Protein AF-A0A9D1JMX4-F1 (afdb_monomer_lite)

pLDDT: mean 70.4, std 18.77, range [26.69, 97.0]

Secondary structure (DSSP, 8-state):
--HHHHHHHHHHHHHHTT--HHHHHHHHHHHTT--TTTSPPHHHHHHHHTTSSPPPHHHHHHHHHHHT--HHHHHHTS------HHHHHHHHHHHHHHHT-SS--HHHHHHHHHHHHHHHHHHHHHHHHHHHHHHHTT---HHHHHHHHHHHHHHEEEEPP-BTTB--EEEPPHHHHHHHHHHHHHHHHHSTT--HHHHHHHHHHHH--EEB---TT---B--TTSSS--HHHHHHH-S-HHHHHHHHHHS-HHHHHHHHHHHHHHTTHHHHHHHHT-S----HHHHHHHHHHHHHTT--EETTS-EEEEEEEEEHHHHHHHHHHHHHSPEEEEETTTTEEEEE-PPP-TT-TTS-HHHHHHHHHHHHHHHTT--EEEEEEEES-SS-GGG--HHHHHHHEEHHHHHHHHHHTTTS-HHHHHHHH--EEEEE-

InterPro domains:
  IPR001387 Cro/C1-type, helix-turn-helix domain [PF12844] (7-76)
  IPR001387 Cro/C1-type, helix-turn-helix domain [PS50943] (10-74)
  IPR001387 Cro/C1-type, helix-turn-helix domain [SM00530] (9-74)
  IPR001387 Cro/C1-type, helix-turn-helix domain [cd00093] (7-74)
  IPR010982 Lambda repressor-like, DNA-binding domain superfamily [G3DSA:1.10.260.40] (1-76)
  IPR010982 Lambda repressor-like, DNA-binding domain superfamily [SSF47413] (2-79)

Foldseek 3Di:
DQLQLLLQLLVVLCVVVVHQLARCQVVLCVLVVHDPVGTGHSVNNNCSNRSVDHDDPVSLCSSCVVSVHDSLCSVNNHGDDPDPVCCVLCVVLVVVLVVLPDDDPPQVNVLVSVLSLLVSLLVLVVLLLVLLLCLQVVNDRPNSLVSNVVSLQQFWWFFDDQDPNATDIDGQDPVNSVVLSVVSNVVSVVPVDDDSLLSVLLSCLPGVTWTFRRDDPDTDTPQPQHDPDQPLVVLQSNPDVPSVLVSLLSDRLVSLQSNLLSLLVCLPVVVVCQVPPDPDRDDLVSSLVSNLSSVVSPHFHFLLQEKEKEWDKDFLVVVLVVLVCQVQPFDFDQPPVVRDTDTDHDDDDPDDPPDDPVSVVVSVVSVVCVVVPDGIDGDIDIDCPPCRSSRQRPVSRVVRGDPPLSVVLNVCSVPDGSVVSSVSRHDHDDHDD

Structure (mmCIF, N/CA/C/O backbone):
data_AF-A0A9D1JMX4-F1
#
_entry.id   AF-A0A9D1JMX4-F1
#
loop_
_atom_site.group_PDB
_atom_site.id
_atom_site.type_symbol
_atom_site.label_atom_id
_atom_site.label_alt_id
_atom_site.label_comp_id
_atom_site.label_asym_id
_atom_site.label_entity_id
_atom_site.label_seq_id
_atom_site.pdbx_PDB_ins_code
_atom_site.Cartn_x
_atom_site.Cartn_y
_atom_site.Cartn_z
_atom_site.occupancy
_atom_site.B_iso_or_equiv
_atom_site.auth_seq_id
_atom_site.auth_comp_id
_atom_site.auth_asym_id
_atom_site.auth_atom_id
_atom_site.pdbx_PDB_model_num
ATOM 1 N N . MET A 1 1 ? 15.809 9.931 -20.013 1.00 61.03 1 MET A N 1
ATOM 2 C CA . MET A 1 1 ? 16.582 9.270 -21.090 1.00 61.03 1 MET A CA 1
ATOM 3 C C . MET A 1 1 ? 18.038 9.721 -21.041 1.00 61.03 1 MET A C 1
ATOM 5 O O . MET A 1 1 ? 18.328 10.867 -21.380 1.00 61.03 1 MET A O 1
ATOM 9 N N . ASP A 1 2 ? 18.945 8.844 -20.610 1.00 83.06 2 ASP A N 1
ATOM 10 C CA . ASP A 1 2 ? 20.389 9.114 -20.624 1.00 83.06 2 ASP A CA 1
ATOM 11 C C . ASP A 1 2 ? 21.018 8.626 -21.941 1.00 83.06 2 ASP A C 1
ATOM 13 O O . ASP A 1 2 ? 21.067 7.432 -22.232 1.00 83.06 2 ASP A O 1
ATOM 17 N N . LYS A 1 3 ? 21.540 9.566 -22.739 1.00 89.56 3 LYS A N 1
ATOM 18 C CA . LYS A 1 3 ? 22.187 9.281 -24.032 1.00 89.56 3 LYS A CA 1
ATOM 19 C C . LYS A 1 3 ? 23.411 8.378 -23.890 1.00 89.56 3 LYS A C 1
ATOM 21 O O . LYS A 1 3 ? 23.736 7.653 -24.829 1.00 89.56 3 LYS A O 1
ATOM 26 N N . LYS A 1 4 ? 24.107 8.427 -22.748 1.00 90.81 4 LYS A N 1
ATOM 27 C CA . LYS A 1 4 ? 25.275 7.575 -22.496 1.00 90.81 4 LYS A CA 1
ATOM 28 C C . LYS A 1 4 ? 24.866 6.124 -22.274 1.00 90.81 4 LYS A C 1
ATOM 30 O O . LYS A 1 4 ? 25.529 5.241 -22.814 1.00 90.81 4 LYS A O 1
ATOM 35 N N . THR A 1 5 ? 23.776 5.889 -21.546 1.00 89.75 5 THR A N 1
ATOM 36 C CA . THR A 1 5 ? 23.211 4.550 -21.321 1.00 89.75 5 THR A CA 1
ATOM 37 C C . THR A 1 5 ? 22.775 3.915 -22.638 1.00 89.75 5 THR A C 1
ATOM 39 O O . THR A 1 5 ? 23.264 2.841 -22.981 1.00 89.75 5 THR A O 1
ATOM 42 N N . VAL A 1 6 ? 21.995 4.642 -23.449 1.00 93.38 6 VAL A N 1
ATOM 43 C CA . VAL A 1 6 ? 21.588 4.195 -24.796 1.00 93.38 6 VAL A CA 1
ATOM 44 C C . VAL A 1 6 ? 22.807 3.885 -25.672 1.00 93.38 6 VAL A C 1
ATOM 46 O O . VAL A 1 6 ? 22.893 2.824 -26.285 1.00 93.38 6 VAL A O 1
ATOM 49 N N . GLY A 1 7 ? 23.795 4.786 -25.711 1.00 95.31 7 GLY A N 1
ATOM 50 C CA . GLY A 1 7 ? 25.010 4.586 -26.505 1.00 95.31 7 GLY A CA 1
ATOM 51 C C . GLY A 1 7 ? 25.816 3.354 -26.083 1.00 95.31 7 GLY A C 1
ATOM 52 O O . GLY A 1 7 ? 26.291 2.593 -26.932 1.00 95.31 7 GLY A O 1
ATOM 53 N N . LYS A 1 8 ? 25.935 3.112 -24.774 1.00 95.50 8 LYS A N 1
ATOM 54 C CA . LYS A 1 8 ? 26.606 1.923 -24.241 1.00 95.50 8 LYS A CA 1
ATOM 55 C C . LYS A 1 8 ? 25.888 0.641 -24.672 1.00 95.50 8 LYS A C 1
ATOM 57 O O . LYS A 1 8 ? 26.562 -0.272 -25.145 1.00 95.50 8 LYS A O 1
ATOM 62 N N . PHE A 1 9 ? 24.562 0.608 -24.593 1.00 95.94 9 PHE A N 1
ATOM 63 C CA . PHE A 1 9 ? 23.769 -0.551 -24.996 1.00 95.94 9 PHE A CA 1
ATOM 64 C C . PHE A 1 9 ? 23.861 -0.835 -26.502 1.00 95.94 9 PHE A C 1
ATOM 66 O O . PHE A 1 9 ? 24.147 -1.958 -26.907 1.00 95.94 9 PHE A O 1
ATOM 73 N N . LEU A 1 10 ? 23.779 0.198 -27.353 1.00 96.50 10 LEU A N 1
ATOM 74 C CA . LEU A 1 10 ? 24.005 0.053 -28.802 1.00 96.50 10 LEU A CA 1
ATOM 75 C C . LEU A 1 10 ? 25.381 -0.561 -29.119 1.00 96.50 10 LEU A C 1
ATOM 77 O O . LEU A 1 10 ? 25.527 -1.356 -30.051 1.00 96.50 10 LEU A O 1
ATOM 81 N N . ARG A 1 11 ? 26.404 -0.211 -28.330 1.00 96.88 11 ARG A N 1
ATOM 82 C CA . ARG A 1 11 ? 27.749 -0.783 -28.456 1.00 96.88 11 ARG A CA 1
ATOM 83 C C . ARG A 1 11 ? 27.796 -2.252 -28.033 1.00 96.88 11 ARG A C 1
ATOM 85 O O . ARG A 1 11 ? 28.577 -3.004 -28.619 1.00 96.88 11 ARG A O 1
ATOM 92 N N . GLU A 1 12 ? 27.041 -2.637 -27.012 1.00 96.00 12 GLU A N 1
ATOM 93 C CA . GLU A 1 12 ? 26.923 -4.020 -26.534 1.00 96.00 12 GLU A CA 1
ATOM 94 C C . GLU A 1 12 ? 26.239 -4.895 -27.591 1.00 96.00 12 GLU A C 1
ATOM 96 O O . GLU A 1 12 ? 26.886 -5.818 -28.087 1.00 96.00 12 GLU A O 1
ATOM 101 N N . LEU A 1 13 ? 25.060 -4.497 -28.082 1.00 95.44 13 LEU A N 1
ATOM 102 C CA . LEU A 1 13 ? 24.333 -5.179 -29.167 1.00 95.44 13 LEU A CA 1
ATOM 103 C C . LEU A 1 13 ? 25.216 -5.422 -30.403 1.00 95.44 13 LEU A C 1
ATOM 105 O O . LEU A 1 13 ? 25.280 -6.521 -30.965 1.00 95.44 13 LEU A O 1
ATOM 109 N N . ARG A 1 14 ? 25.982 -4.402 -30.818 1.00 97.00 14 ARG A N 1
ATOM 110 C CA . ARG A 1 14 ? 26.919 -4.542 -31.942 1.00 97.00 14 ARG A CA 1
ATOM 111 C C . ARG A 1 14 ? 28.006 -5.582 -31.663 1.00 97.00 14 ARG A C 1
ATOM 113 O O . ARG A 1 14 ? 28.392 -6.337 -32.563 1.00 97.00 14 ARG A O 1
ATOM 120 N N . LYS A 1 15 ? 28.557 -5.577 -30.448 1.00 95.00 15 LYS A N 1
ATOM 121 C CA . LYS A 1 15 ? 29.613 -6.511 -30.041 1.00 95.00 15 LYS A CA 1
ATOM 122 C C . LYS A 1 15 ? 29.095 -7.942 -29.930 1.00 95.00 15 LYS A C 1
ATOM 124 O O . LYS A 1 15 ? 29.835 -8.841 -30.308 1.00 95.00 15 LYS A O 1
ATOM 129 N N . GLU A 1 16 ? 27.857 -8.155 -29.501 1.00 93.12 16 GLU A N 1
ATOM 130 C CA . GLU A 1 16 ? 27.224 -9.482 -29.443 1.00 93.12 16 GLU A CA 1
ATOM 131 C C . GLU A 1 16 ? 27.107 -10.127 -30.828 1.00 93.12 16 GLU A C 1
ATOM 133 O O . GLU A 1 16 ? 27.384 -11.313 -31.002 1.00 93.12 16 GLU A O 1
ATOM 138 N N . LYS A 1 17 ? 26.813 -9.326 -31.861 1.00 92.81 17 LYS A N 1
ATOM 139 C CA . LYS A 1 17 ? 26.865 -9.767 -33.267 1.00 92.81 17 LYS A CA 1
ATOM 140 C C . LYS A 1 17 ? 28.297 -9.852 -33.830 1.00 92.81 17 LYS A C 1
ATOM 142 O O . LYS A 1 17 ? 28.465 -10.133 -35.016 1.00 92.81 17 LYS A O 1
ATOM 147 N N . ASN A 1 18 ? 29.327 -9.609 -33.013 1.00 95.25 18 ASN A N 1
ATOM 148 C CA . ASN A 1 18 ? 30.749 -9.587 -33.382 1.00 95.25 18 ASN A CA 1
ATOM 149 C C . ASN A 1 18 ? 31.083 -8.632 -34.544 1.00 95.25 18 ASN A C 1
ATOM 151 O O . ASN A 1 18 ? 31.937 -8.920 -35.384 1.00 95.25 18 ASN A O 1
ATOM 155 N N . LEU A 1 19 ? 30.412 -7.478 -34.616 1.00 94.75 19 LEU A N 1
ATOM 156 C CA . LEU A 1 19 ? 30.610 -6.508 -35.696 1.00 94.75 19 LEU A CA 1
ATOM 157 C C . LEU A 1 19 ? 31.541 -5.375 -35.267 1.00 94.75 19 LEU A C 1
ATOM 159 O O . LEU A 1 19 ? 31.469 -4.886 -34.142 1.00 94.75 19 LEU A O 1
ATOM 163 N N . THR A 1 20 ? 32.377 -4.879 -36.180 1.00 96.50 20 THR A N 1
ATOM 164 C CA . THR A 1 20 ? 33.027 -3.565 -36.024 1.00 96.50 20 THR A CA 1
ATOM 165 C C . THR A 1 20 ? 32.017 -2.449 -36.308 1.00 96.50 20 THR A C 1
ATOM 167 O O . THR A 1 20 ? 30.978 -2.695 -36.916 1.00 96.50 20 THR A O 1
ATOM 170 N N . GLN A 1 21 ? 32.295 -1.206 -35.900 1.00 95.62 21 GLN A N 1
ATOM 171 C CA . GLN A 1 21 ? 31.409 -0.069 -36.216 1.00 95.62 21 GLN A CA 1
ATOM 172 C C . GLN A 1 21 ? 31.224 0.112 -37.731 1.00 95.62 21 GLN A C 1
ATOM 174 O O . GLN A 1 21 ? 30.122 0.411 -38.178 1.00 95.62 21 GLN A O 1
ATOM 179 N N . ALA A 1 22 ? 32.277 -0.126 -38.522 1.00 94.19 22 ALA A N 1
ATOM 180 C CA . ALA A 1 22 ? 32.209 -0.091 -39.981 1.00 94.19 22 ALA A CA 1
ATOM 181 C C . ALA A 1 22 ? 31.342 -1.229 -40.544 1.00 94.19 22 ALA A C 1
ATOM 183 O O . ALA A 1 22 ? 30.446 -0.970 -41.341 1.00 94.19 22 ALA A O 1
ATOM 184 N N . ALA A 1 23 ? 31.548 -2.464 -40.073 1.00 93.12 23 ALA A N 1
ATOM 185 C CA . ALA A 1 23 ? 30.763 -3.616 -40.518 1.00 93.12 23 ALA A CA 1
ATOM 186 C C . ALA A 1 23 ? 29.285 -3.504 -40.116 1.00 93.12 23 ALA A C 1
ATOM 188 O O . ALA A 1 23 ? 28.405 -3.922 -40.863 1.00 93.12 23 ALA A O 1
ATOM 189 N N . PHE A 1 24 ? 28.997 -2.932 -38.943 1.00 95.12 24 PHE A N 1
ATOM 190 C CA . PHE A 1 24 ? 27.628 -2.634 -38.541 1.00 95.12 24 PHE A CA 1
ATOM 191 C C . PHE A 1 24 ? 27.002 -1.572 -39.442 1.00 95.12 24 PHE A C 1
ATOM 193 O O . PHE A 1 24 ? 25.905 -1.791 -39.933 1.00 95.12 24 PHE A O 1
ATOM 200 N N . ALA A 1 25 ? 27.703 -0.469 -39.714 1.00 93.88 25 ALA A N 1
ATOM 201 C CA . ALA A 1 25 ? 27.197 0.592 -40.579 1.00 93.88 25 ALA A CA 1
ATOM 202 C C . ALA A 1 25 ? 26.839 0.075 -41.986 1.00 93.88 25 ALA A C 1
ATOM 204 O O . ALA A 1 25 ? 25.777 0.405 -42.511 1.00 93.88 25 ALA A O 1
ATOM 205 N N . GLU A 1 26 ? 27.677 -0.792 -42.557 1.00 92.94 26 GLU A N 1
ATOM 206 C CA . GLU A 1 26 ? 27.432 -1.444 -43.847 1.00 92.94 26 GLU A CA 1
ATOM 207 C C . GLU A 1 26 ? 26.204 -2.367 -43.801 1.00 92.94 26 GLU A C 1
ATOM 209 O O . GLU A 1 26 ? 25.261 -2.188 -44.574 1.00 92.94 26 GLU A O 1
ATOM 214 N N . LYS A 1 27 ? 26.168 -3.312 -42.850 1.00 93.50 27 LYS A N 1
ATOM 215 C CA . LYS A 1 27 ? 25.054 -4.266 -42.711 1.00 93.50 27 LYS A CA 1
ATOM 216 C C . LYS A 1 27 ? 23.728 -3.582 -42.391 1.00 93.50 27 LYS A C 1
ATOM 218 O O . LYS A 1 27 ? 22.693 -3.987 -42.912 1.00 93.50 27 LYS A O 1
ATOM 223 N N . PHE A 1 28 ? 23.758 -2.553 -41.551 1.00 94.19 28 PHE A N 1
ATOM 224 C CA . PHE A 1 28 ? 22.578 -1.794 -41.163 1.00 94.19 28 PHE A CA 1
ATOM 225 C C . PHE A 1 28 ? 22.044 -0.949 -42.328 1.00 94.19 28 PHE A C 1
ATOM 227 O O . PHE A 1 28 ? 20.843 -0.936 -42.569 1.00 94.19 28 PHE A O 1
ATOM 234 N N . SER A 1 29 ? 22.925 -0.330 -43.125 1.00 92.19 29 SER A N 1
ATOM 235 C CA . SER A 1 29 ? 22.515 0.390 -44.344 1.00 92.19 29 SER A CA 1
ATOM 236 C C . SER A 1 29 ? 21.834 -0.537 -45.350 1.00 92.19 29 SER A C 1
ATOM 238 O O . SER A 1 29 ? 20.785 -0.189 -45.889 1.00 92.19 29 SER A O 1
ATOM 240 N N . ALA A 1 30 ? 22.390 -1.738 -45.548 1.00 89.81 30 ALA A N 1
ATOM 241 C CA . ALA A 1 30 ? 21.795 -2.754 -46.410 1.00 89.81 30 ALA A CA 1
ATOM 242 C C . ALA A 1 30 ? 20.425 -3.226 -45.889 1.00 89.81 30 ALA A C 1
ATOM 244 O O . ALA A 1 30 ? 19.488 -3.355 -46.673 1.00 89.81 30 ALA A O 1
ATOM 245 N N . PHE A 1 31 ? 20.287 -3.429 -44.574 1.00 91.44 31 PHE A N 1
ATOM 246 C CA . PHE A 1 31 ? 19.015 -3.786 -43.938 1.00 91.44 31 PHE A CA 1
ATOM 247 C C . PHE A 1 31 ? 17.936 -2.712 -44.142 1.00 91.44 31 PHE A C 1
ATOM 249 O O . PHE A 1 31 ? 16.799 -3.036 -44.472 1.00 91.44 31 PHE A O 1
ATOM 256 N N . CYS A 1 32 ? 18.301 -1.434 -44.019 1.00 88.62 32 CYS A N 1
ATOM 257 C CA . CYS A 1 32 ? 17.410 -0.301 -44.271 1.00 88.62 32 CYS A CA 1
ATOM 258 C C . CYS A 1 32 ? 17.122 -0.052 -45.767 1.00 88.62 32 CYS A C 1
ATOM 260 O O . CYS A 1 32 ? 16.402 0.889 -46.093 1.00 88.62 32 CYS A O 1
ATOM 262 N N . GLY A 1 33 ? 17.690 -0.848 -46.683 1.00 87.19 33 GLY A N 1
ATOM 263 C CA . GLY A 1 33 ? 17.513 -0.678 -48.128 1.00 87.19 33 GLY A CA 1
ATOM 264 C C . GLY A 1 33 ? 18.186 0.576 -48.697 1.00 87.19 33 GLY A C 1
ATOM 265 O O . GLY A 1 33 ? 17.741 1.099 -49.716 1.00 87.19 33 GLY A O 1
ATOM 266 N N . ILE A 1 34 ? 19.234 1.082 -48.039 1.00 86.44 34 ILE A N 1
ATOM 267 C CA . ILE A 1 34 ? 19.939 2.306 -48.431 1.00 86.44 34 ILE A CA 1
ATOM 268 C C . ILE A 1 34 ? 21.150 1.948 -49.299 1.00 86.44 34 ILE A C 1
ATOM 270 O O . ILE A 1 34 ? 21.969 1.105 -48.931 1.00 86.44 34 ILE A O 1
ATOM 274 N N . GLU A 1 35 ? 21.295 2.617 -50.444 1.00 76.38 35 GLU A N 1
ATOM 275 C CA . GLU A 1 35 ? 22.453 2.453 -51.328 1.00 76.38 35 GLU A CA 1
ATOM 276 C C . GLU A 1 35 ? 23.766 2.893 -50.651 1.00 76.38 35 GLU A C 1
ATOM 278 O O . GLU A 1 35 ? 23.795 3.820 -49.839 1.00 76.38 35 GLU A O 1
ATOM 283 N N . ALA A 1 36 ? 24.885 2.260 -51.022 1.00 61.66 36 ALA A N 1
ATOM 284 C CA . ALA A 1 36 ? 26.179 2.414 -50.347 1.00 61.66 36 ALA A CA 1
ATOM 285 C C . ALA A 1 36 ? 26.684 3.870 -50.238 1.00 61.66 36 ALA A C 1
ATOM 287 O O . ALA A 1 36 ? 27.386 4.205 -49.286 1.00 61.66 36 ALA A O 1
ATOM 288 N N . SER A 1 37 ? 26.315 4.752 -51.173 1.00 61.94 37 SER A N 1
ATOM 289 C CA . SER A 1 37 ? 26.691 6.174 -51.162 1.00 61.94 37 SER A CA 1
ATOM 290 C C . SER A 1 37 ? 25.870 7.043 -50.200 1.00 61.94 37 SER A C 1
ATOM 292 O O . SER A 1 37 ? 26.290 8.158 -49.899 1.00 61.94 37 SER A O 1
ATOM 294 N N . GLY A 1 38 ? 24.717 6.558 -49.728 1.00 69.81 38 GLY A N 1
ATOM 295 C CA . GLY A 1 38 ? 23.829 7.248 -48.782 1.00 69.81 38 GLY A CA 1
ATOM 296 C C . GLY A 1 38 ? 23.722 6.571 -47.412 1.00 69.81 38 GLY A C 1
ATOM 297 O O . GLY A 1 38 ? 22.937 7.017 -46.577 1.00 69.81 38 GLY A O 1
ATOM 298 N N . GLY A 1 39 ? 24.476 5.491 -47.194 1.00 78.81 39 GLY A N 1
ATOM 299 C CA . GLY A 1 39 ? 24.413 4.671 -45.990 1.00 78.81 39 GLY A CA 1
ATOM 300 C C . GLY A 1 39 ? 24.962 5.341 -44.728 1.00 78.81 39 GLY A C 1
ATOM 301 O O . GLY A 1 39 ? 25.583 6.407 -44.738 1.00 78.81 39 GLY A O 1
ATOM 302 N N . PHE A 1 40 ? 24.754 4.674 -43.600 1.00 88.69 40 PHE A N 1
ATOM 303 C CA . PHE A 1 40 ? 25.305 5.070 -42.314 1.00 88.69 40 PHE A CA 1
ATOM 304 C C . PHE A 1 40 ? 26.836 4.973 -42.322 1.00 88.69 40 PHE A C 1
ATOM 306 O O . PHE A 1 40 ? 27.422 4.074 -42.920 1.00 88.69 40 PHE A O 1
ATOM 313 N N . SER A 1 41 ? 27.504 5.894 -41.622 1.00 89.88 41 SER A N 1
ATOM 314 C CA . SER A 1 41 ? 28.966 5.899 -41.503 1.00 89.88 41 SER A CA 1
ATOM 315 C C . SER A 1 41 ? 29.429 5.370 -40.148 1.00 89.88 41 SER A C 1
ATOM 317 O O . SER A 1 41 ? 28.764 5.563 -39.130 1.00 89.88 41 SER A O 1
ATOM 319 N N . CYS A 1 42 ? 30.635 4.798 -40.107 1.00 92.12 42 CYS A N 1
ATOM 320 C CA . CYS A 1 42 ? 31.313 4.423 -38.860 1.00 92.12 42 CYS A CA 1
ATOM 321 C C . CYS A 1 42 ? 31.362 5.593 -37.852 1.00 92.12 42 CYS A C 1
ATOM 323 O O . CYS A 1 42 ? 31.164 5.402 -36.654 1.00 92.12 42 CYS A O 1
ATOM 325 N N . ALA A 1 43 ? 31.546 6.827 -38.340 1.00 92.56 43 ALA A N 1
ATOM 326 C CA . ALA A 1 43 ? 31.540 8.026 -37.507 1.00 92.56 43 ALA A CA 1
ATOM 327 C C . ALA A 1 43 ? 30.166 8.299 -36.870 1.00 92.56 43 ALA A C 1
ATOM 329 O O . ALA A 1 43 ? 30.112 8.682 -35.702 1.00 92.56 43 ALA A O 1
ATOM 330 N N . ALA A 1 44 ? 29.068 8.085 -37.603 1.00 92.62 44 ALA A N 1
ATOM 331 C CA . ALA A 1 44 ? 27.715 8.209 -37.060 1.00 92.62 44 ALA A CA 1
ATOM 332 C C . ALA A 1 44 ? 27.461 7.161 -35.967 1.00 92.62 44 ALA A C 1
ATOM 334 O O . ALA A 1 44 ? 27.079 7.528 -34.857 1.00 92.62 44 ALA A O 1
ATOM 335 N N . ILE A 1 45 ? 27.794 5.893 -36.237 1.00 95.38 45 ILE A N 1
ATOM 336 C CA . ILE A 1 45 ? 27.692 4.807 -35.251 1.00 95.38 45 ILE A CA 1
ATOM 337 C C . ILE A 1 45 ? 28.515 5.133 -34.000 1.00 95.38 45 ILE A C 1
ATOM 339 O O . ILE A 1 45 ? 28.027 5.015 -32.880 1.00 95.38 45 ILE A O 1
ATOM 343 N N . SER A 1 46 ? 29.747 5.619 -34.167 1.00 96.12 46 SER A N 1
ATOM 344 C CA . SER A 1 46 ? 30.594 5.979 -33.031 1.00 96.12 46 SER A CA 1
ATOM 345 C C . SER A 1 46 ? 30.030 7.131 -32.201 1.00 96.12 46 SER A C 1
ATOM 347 O O . SER A 1 46 ? 30.241 7.139 -30.989 1.00 96.12 46 SER A O 1
ATOM 349 N N . LYS A 1 47 ? 29.357 8.111 -32.813 1.00 96.06 47 LYS A N 1
ATOM 350 C CA . LYS A 1 47 ? 28.704 9.198 -32.070 1.00 96.06 47 LYS A CA 1
ATOM 351 C C . LYS A 1 47 ? 27.510 8.687 -31.271 1.00 96.06 47 LYS A C 1
ATOM 353 O O . LYS A 1 47 ? 27.317 9.144 -30.145 1.00 96.06 47 LYS A O 1
ATOM 358 N N . TRP A 1 48 ? 26.742 7.750 -31.830 1.00 96.50 48 TRP A N 1
ATOM 359 C CA . TRP A 1 48 ? 25.651 7.085 -31.115 1.00 96.50 48 TRP A CA 1
ATOM 360 C C . TRP A 1 48 ? 26.181 6.301 -29.920 1.00 96.50 48 TRP A C 1
ATOM 362 O O . TRP A 1 48 ? 25.753 6.531 -28.796 1.00 96.50 48 TRP A O 1
ATOM 372 N N . GLU A 1 49 ? 27.202 5.471 -30.128 1.00 96.81 49 GLU A N 1
ATOM 373 C CA . GLU A 1 49 ? 27.766 4.621 -29.074 1.00 96.81 49 GLU A CA 1
ATOM 374 C C . GLU A 1 49 ? 28.445 5.389 -27.932 1.00 96.81 49 GLU A C 1
ATOM 376 O O . GLU A 1 49 ? 28.537 4.891 -26.812 1.00 96.81 49 GLU A O 1
ATOM 381 N N . ARG A 1 50 ? 28.947 6.601 -28.196 1.00 96.19 50 ARG A N 1
ATOM 382 C CA . ARG A 1 50 ? 29.525 7.479 -27.163 1.00 96.19 50 ARG A CA 1
ATOM 383 C C . ARG A 1 50 ? 28.487 8.373 -26.476 1.00 96.19 50 ARG A C 1
ATOM 385 O O . ARG A 1 50 ? 28.850 9.115 -25.566 1.00 96.19 50 ARG A O 1
ATOM 392 N N . GLY A 1 51 ? 27.226 8.334 -26.910 1.00 93.94 51 GLY A N 1
ATOM 393 C CA . GLY A 1 51 ? 26.165 9.207 -26.403 1.00 93.94 51 GLY A CA 1
ATOM 394 C C . GLY A 1 51 ? 26.314 10.679 -26.814 1.00 93.94 51 GLY A C 1
ATOM 395 O O . GLY A 1 51 ? 25.676 11.547 -26.220 1.00 93.94 51 GLY A O 1
ATOM 396 N N . GLU A 1 52 ? 27.141 10.986 -27.823 1.00 93.94 52 GLU A N 1
ATOM 397 C CA . GLU A 1 52 ? 27.309 12.347 -28.369 1.00 93.94 52 GLU A CA 1
ATOM 398 C C . GLU A 1 52 ? 26.084 12.784 -29.189 1.00 93.94 52 GLU A C 1
ATOM 400 O O . GLU A 1 52 ? 25.783 13.971 -29.301 1.00 93.94 52 GLU A O 1
ATOM 405 N N . SER A 1 53 ? 25.359 11.819 -29.759 1.00 93.38 53 SER A N 1
ATOM 406 C CA . SER A 1 53 ? 24.082 12.015 -30.454 1.00 93.38 53 SER A CA 1
ATOM 407 C C . SER A 1 53 ? 23.229 10.753 -30.330 1.00 93.38 53 SER A C 1
ATOM 409 O O . SER A 1 53 ? 23.768 9.693 -30.031 1.00 93.38 53 SER A O 1
ATOM 411 N N . LEU A 1 54 ? 21.923 10.849 -30.578 1.00 91.25 54 LEU A N 1
ATOM 412 C CA . LEU A 1 54 ? 21.037 9.685 -30.666 1.00 91.25 54 LEU A CA 1
ATOM 413 C C . LEU A 1 54 ? 20.700 9.379 -32.134 1.00 91.25 54 LEU A C 1
ATOM 415 O O . LEU A 1 54 ? 20.685 10.306 -32.954 1.00 91.25 54 LEU A O 1
ATOM 419 N N . PRO A 1 55 ? 20.405 8.114 -32.481 1.00 92.94 55 PRO A N 1
ATOM 420 C CA . PRO A 1 55 ? 19.727 7.804 -33.732 1.00 92.94 55 PRO A CA 1
ATOM 421 C C . PRO A 1 55 ? 18.369 8.526 -33.781 1.00 92.94 55 PRO A C 1
ATOM 423 O O . PRO A 1 55 ? 17.737 8.749 -32.748 1.00 92.94 55 PRO A O 1
ATOM 426 N N . ASN A 1 56 ? 17.919 8.926 -34.974 1.00 92.44 56 ASN A N 1
ATOM 427 C CA . ASN A 1 56 ? 16.576 9.495 -35.128 1.00 92.44 56 ASN A CA 1
ATOM 428 C C . ASN A 1 56 ? 15.496 8.408 -34.915 1.00 92.44 56 ASN A C 1
ATOM 430 O O . ASN A 1 56 ? 15.815 7.223 -34.860 1.00 92.44 56 ASN A O 1
ATOM 434 N N . ILE A 1 57 ? 14.222 8.804 -34.824 1.00 91.25 57 ILE A N 1
ATOM 435 C CA . ILE A 1 57 ? 13.106 7.881 -34.537 1.00 91.25 57 ILE A CA 1
ATOM 436 C C . ILE A 1 57 ? 13.050 6.715 -35.535 1.00 91.25 57 ILE A C 1
ATOM 438 O O . ILE A 1 57 ? 12.920 5.566 -35.123 1.00 91.25 57 ILE A O 1
ATOM 442 N N . GLN A 1 58 ? 13.201 6.988 -36.834 1.00 92.81 58 GLN A N 1
ATOM 443 C CA . GLN A 1 58 ? 13.181 5.942 -37.859 1.00 92.81 58 GLN A CA 1
ATOM 444 C C . GLN A 1 58 ? 14.348 4.959 -37.681 1.00 92.81 58 GLN A C 1
ATOM 446 O O . GLN A 1 58 ? 14.146 3.749 -37.686 1.00 92.81 58 GLN A O 1
ATOM 451 N N . ASN A 1 59 ? 15.551 5.471 -37.420 1.00 93.81 59 ASN A N 1
ATOM 452 C CA . ASN A 1 59 ? 16.729 4.649 -37.171 1.00 93.81 59 ASN A CA 1
ATOM 453 C C . ASN A 1 59 ? 16.575 3.821 -35.893 1.00 93.81 59 ASN A C 1
ATOM 455 O O . ASN A 1 59 ? 17.038 2.692 -35.868 1.00 93.81 59 ASN A O 1
ATOM 459 N N . LEU A 1 60 ? 15.944 4.346 -34.838 1.00 94.75 60 LEU A N 1
ATOM 460 C CA . LEU A 1 60 ? 15.664 3.573 -33.623 1.00 94.75 60 LEU A CA 1
ATOM 461 C C . LEU A 1 60 ? 14.739 2.388 -33.922 1.00 94.75 60 LEU A C 1
ATOM 463 O O . LEU A 1 60 ? 15.028 1.276 -33.491 1.00 94.75 60 LEU A O 1
ATOM 467 N N . ILE A 1 61 ? 13.681 2.605 -34.712 1.00 93.38 61 ILE A N 1
ATOM 468 C CA . ILE A 1 61 ? 12.773 1.539 -35.165 1.00 93.38 61 ILE A CA 1
ATOM 469 C C . ILE A 1 61 ? 13.532 0.491 -35.987 1.00 93.38 61 ILE A C 1
ATOM 471 O O . ILE A 1 61 ? 13.323 -0.709 -35.812 1.00 93.38 61 ILE A O 1
ATOM 475 N N . ASP A 1 62 ? 14.417 0.921 -36.881 1.00 95.06 62 ASP A N 1
ATOM 476 C CA . ASP A 1 62 ? 15.156 -0.002 -37.738 1.00 95.06 62 ASP A CA 1
ATOM 477 C C . ASP A 1 62 ? 16.259 -0.747 -36.974 1.00 95.06 62 ASP A C 1
ATOM 479 O O . ASP A 1 62 ? 16.462 -1.935 -37.217 1.00 95.06 62 ASP A O 1
ATOM 483 N N . ILE A 1 63 ? 16.927 -0.103 -36.009 1.00 95.31 63 ILE A N 1
ATOM 484 C CA . ILE A 1 63 ? 17.866 -0.761 -35.084 1.00 95.31 63 ILE A CA 1
ATOM 485 C C . ILE A 1 63 ? 17.119 -1.825 -34.275 1.00 95.31 63 ILE A C 1
ATOM 487 O O . ILE A 1 63 ? 17.606 -2.949 -34.177 1.00 95.31 63 ILE A O 1
ATOM 491 N N . ALA A 1 64 ? 15.933 -1.499 -33.755 1.00 94.31 64 ALA A N 1
ATOM 492 C CA . ALA A 1 64 ? 15.099 -2.433 -33.004 1.00 94.31 64 ALA A CA 1
ATOM 493 C C . ALA A 1 64 ? 14.790 -3.685 -33.837 1.00 94.31 64 ALA A C 1
ATOM 495 O O . ALA A 1 64 ? 15.075 -4.804 -33.417 1.00 94.31 64 ALA A O 1
ATOM 496 N N . LYS A 1 65 ? 14.344 -3.503 -35.086 1.00 92.88 65 LYS A N 1
ATOM 497 C CA . LYS A 1 65 ? 14.102 -4.621 -36.012 1.00 92.88 65 LYS A CA 1
ATOM 498 C C . LYS A 1 65 ? 15.372 -5.403 -36.360 1.00 92.88 65 LYS A C 1
ATOM 500 O O . LYS A 1 65 ? 15.317 -6.624 -36.424 1.00 92.88 65 LYS A O 1
ATOM 505 N N . PHE A 1 66 ? 16.499 -4.728 -36.595 1.00 94.44 66 PHE A N 1
ATOM 506 C CA . PHE A 1 66 ? 17.765 -5.376 -36.962 1.00 94.44 66 PHE A CA 1
ATOM 507 C C . PHE A 1 66 ? 18.288 -6.301 -35.855 1.00 94.44 66 PHE A C 1
ATOM 509 O O . PHE A 1 66 ? 18.861 -7.354 -36.141 1.00 94.44 66 PHE A O 1
ATOM 516 N N . TYR A 1 67 ? 18.114 -5.894 -34.597 1.00 92.94 67 TYR A N 1
ATOM 517 C CA . TYR A 1 67 ? 18.526 -6.672 -33.430 1.00 92.94 67 TYR A CA 1
ATOM 518 C C . TYR A 1 67 ? 17.417 -7.564 -32.861 1.00 92.94 67 TYR A C 1
ATOM 520 O O . TYR A 1 67 ? 17.699 -8.303 -31.926 1.00 92.94 67 TYR A O 1
ATOM 528 N N . GLU A 1 68 ? 16.213 -7.546 -33.446 1.00 90.56 68 GLU A N 1
ATOM 529 C CA . GLU A 1 68 ? 15.030 -8.283 -32.968 1.00 90.56 68 GLU A CA 1
ATOM 530 C C . GLU A 1 68 ? 14.648 -7.931 -31.516 1.00 90.56 68 GLU A C 1
ATOM 532 O O . GLU A 1 68 ? 14.233 -8.784 -30.737 1.00 90.56 68 GLU A O 1
ATOM 537 N N . ILE A 1 69 ? 14.777 -6.650 -31.169 1.00 90.94 69 ILE A N 1
ATOM 538 C CA . ILE A 1 69 ? 14.414 -6.063 -29.871 1.00 90.94 69 ILE A CA 1
ATOM 539 C C . ILE A 1 69 ? 13.347 -4.979 -30.061 1.00 90.94 69 ILE A C 1
ATOM 541 O O . ILE A 1 69 ? 12.982 -4.621 -31.184 1.00 90.94 69 ILE A O 1
ATOM 545 N N . THR A 1 70 ? 12.837 -4.428 -28.968 1.00 88.69 70 THR A N 1
ATOM 546 C CA . THR A 1 70 ? 11.902 -3.299 -28.981 1.00 88.69 70 THR A CA 1
ATOM 547 C C . THR A 1 70 ? 12.629 -1.952 -29.005 1.00 88.69 70 THR A C 1
ATOM 549 O O . THR A 1 70 ? 13.801 -1.836 -28.645 1.00 88.69 70 THR A O 1
ATOM 552 N N . VAL A 1 71 ? 11.934 -0.896 -29.442 1.00 90.94 71 VAL A N 1
ATOM 553 C CA . VAL A 1 71 ? 12.467 0.474 -29.334 1.00 90.94 71 VAL A CA 1
ATOM 554 C C . VAL A 1 71 ? 12.661 0.850 -27.864 1.00 90.94 71 VAL A C 1
ATOM 556 O O . VAL A 1 71 ? 13.654 1.494 -27.543 1.00 90.94 71 VAL A O 1
ATOM 559 N N . ASP A 1 72 ? 11.769 0.399 -26.981 1.00 86.81 72 ASP A N 1
ATOM 560 C CA . ASP A 1 72 ? 11.841 0.671 -25.545 1.00 86.81 72 ASP A CA 1
ATOM 561 C C . ASP A 1 72 ? 13.136 0.122 -24.929 1.00 86.81 72 ASP A C 1
ATOM 563 O O . ASP A 1 72 ? 13.846 0.879 -24.277 1.00 86.81 72 ASP A O 1
ATOM 567 N N . GLU A 1 73 ? 13.538 -1.115 -25.249 1.00 88.69 73 GLU A N 1
ATOM 568 C CA . GLU A 1 73 ? 14.827 -1.689 -24.811 1.00 88.69 73 GLU A CA 1
ATOM 569 C C . GLU A 1 73 ? 16.029 -0.826 -25.222 1.00 88.69 73 GLU A C 1
ATOM 571 O O . GLU A 1 73 ? 16.974 -0.630 -24.455 1.00 88.69 73 GLU A O 1
ATOM 576 N N . ILE A 1 74 ? 15.995 -0.242 -26.426 1.00 92.50 74 ILE A N 1
ATOM 577 C CA . ILE A 1 74 ? 17.052 0.675 -26.877 1.00 92.50 74 ILE A CA 1
ATOM 578 C C . ILE A 1 74 ? 17.049 1.958 -26.044 1.00 92.50 74 ILE A C 1
ATOM 580 O O . ILE A 1 74 ? 18.119 2.463 -25.700 1.00 92.50 74 ILE A O 1
ATOM 584 N N . LEU A 1 75 ? 15.867 2.507 -25.762 1.00 90.31 75 LEU A N 1
ATOM 585 C CA . LEU A 1 75 ? 15.706 3.764 -25.033 1.00 90.31 75 LEU A CA 1
ATOM 586 C C . LEU A 1 75 ? 16.030 3.630 -23.537 1.00 90.31 75 LEU A C 1
ATOM 588 O O . LEU A 1 75 ? 16.548 4.586 -22.951 1.00 90.31 75 LEU A O 1
ATOM 592 N N . GLU A 1 76 ? 15.758 2.466 -22.950 1.00 84.75 76 GLU A N 1
ATOM 593 C CA . GLU A 1 76 ? 16.122 2.090 -21.578 1.00 84.75 76 GLU A CA 1
ATOM 594 C C . GLU A 1 76 ? 17.600 1.683 -21.478 1.00 84.75 76 GLU A C 1
ATOM 596 O O . GLU A 1 76 ? 18.252 1.922 -20.460 1.00 84.75 76 GLU A O 1
ATOM 601 N N . GLY A 1 77 ? 18.173 1.177 -22.574 1.00 87.88 77 GLY A N 1
ATOM 602 C CA . GLY A 1 77 ? 19.578 0.798 -22.669 1.00 87.88 77 GLY A CA 1
ATOM 603 C C . GLY A 1 77 ? 19.896 -0.540 -22.000 1.00 87.88 77 GLY A C 1
ATOM 604 O O . GLY A 1 77 ? 21.000 -0.720 -21.482 1.00 87.88 77 GLY A O 1
ATOM 605 N N . CYS A 1 78 ? 18.941 -1.466 -22.003 1.00 84.50 78 CYS A N 1
ATOM 606 C CA . CYS A 1 78 ? 19.096 -2.833 -21.520 1.00 84.50 78 CYS A CA 1
ATOM 607 C C . CYS A 1 78 ? 18.136 -3.779 -22.260 1.00 84.50 78 CYS A C 1
ATOM 609 O O . CYS A 1 78 ? 17.140 -3.348 -22.837 1.00 84.50 78 CYS A O 1
ATOM 611 N N . HIS A 1 79 ? 18.445 -5.080 -22.249 1.00 83.38 79 HIS A N 1
ATOM 612 C CA . HIS A 1 79 ? 17.494 -6.096 -22.694 1.00 83.38 79 HIS A CA 1
ATOM 613 C C . HIS A 1 79 ? 16.330 -6.201 -21.718 1.00 83.38 79 HIS A C 1
ATOM 615 O O . HIS A 1 79 ? 16.533 -6.221 -20.501 1.00 83.38 79 HIS A O 1
ATOM 621 N N . TYR A 1 80 ? 15.133 -6.375 -22.265 1.00 68.88 80 TYR A N 1
ATOM 622 C CA . TYR A 1 80 ? 13.963 -6.716 -21.485 1.00 68.88 80 TYR A CA 1
ATOM 623 C C . TYR A 1 80 ? 14.078 -8.186 -21.073 1.00 68.88 80 TYR A C 1
ATOM 625 O O . TYR A 1 80 ? 13.801 -9.106 -21.844 1.00 68.88 80 TYR A O 1
ATOM 633 N N . ALA A 1 81 ? 14.540 -8.414 -19.849 1.00 66.19 81 ALA A N 1
ATOM 634 C CA . ALA A 1 81 ? 14.407 -9.703 -19.196 1.00 66.19 81 ALA A CA 1
ATOM 635 C C . ALA A 1 81 ? 13.091 -9.672 -18.408 1.00 66.19 81 ALA A C 1
ATOM 637 O O . ALA A 1 81 ? 13.000 -8.877 -17.471 1.00 66.19 81 ALA A O 1
ATOM 638 N N . PRO A 1 82 ? 12.078 -10.487 -18.760 1.00 66.19 82 PRO A N 1
ATOM 639 C CA . PRO A 1 82 ? 10.857 -10.543 -17.971 1.00 66.19 82 PRO A CA 1
ATOM 640 C C . PRO A 1 82 ? 11.224 -10.944 -16.542 1.00 66.19 82 PRO A C 1
ATOM 642 O O . PRO A 1 82 ? 11.785 -12.019 -16.310 1.00 66.19 82 PRO A O 1
ATOM 645 N N . ILE A 1 83 ? 10.954 -10.050 -15.593 1.00 80.00 83 ILE A N 1
ATOM 646 C CA . ILE A 1 83 ? 11.173 -10.315 -14.177 1.00 80.00 83 ILE A CA 1
ATOM 647 C C . ILE A 1 83 ? 10.036 -11.218 -13.712 1.00 80.00 83 ILE A C 1
ATOM 649 O O . ILE A 1 83 ? 8.859 -10.880 -13.833 1.00 80.00 83 ILE A O 1
ATOM 653 N N . ASP A 1 84 ? 10.381 -12.379 -13.164 1.00 81.38 84 ASP A N 1
ATOM 654 C CA . ASP A 1 84 ? 9.410 -13.202 -12.454 1.00 81.38 84 ASP A CA 1
ATOM 655 C C . ASP A 1 84 ? 9.161 -12.582 -11.074 1.00 81.38 84 ASP A C 1
ATOM 657 O O . ASP A 1 84 ? 9.843 -12.893 -10.095 1.00 81.38 84 ASP A O 1
ATOM 661 N N . TYR A 1 85 ? 8.205 -11.654 -11.007 1.00 79.81 85 TYR A N 1
ATOM 662 C CA . TYR A 1 85 ? 7.872 -10.959 -9.766 1.00 79.81 85 TYR A CA 1
ATOM 663 C C . TYR A 1 85 ? 7.289 -11.895 -8.697 1.00 79.81 85 TYR A C 1
ATOM 665 O O . TYR A 1 85 ? 7.515 -11.673 -7.507 1.00 79.81 85 TYR A O 1
ATOM 673 N N . ASN A 1 86 ? 6.625 -12.991 -9.087 1.00 76.81 86 ASN A N 1
ATOM 674 C CA . ASN A 1 86 ? 6.204 -14.015 -8.127 1.00 76.81 86 ASN A CA 1
ATOM 675 C C . ASN A 1 86 ? 7.425 -14.656 -7.470 1.00 76.81 86 ASN A C 1
ATOM 677 O O . ASN A 1 86 ? 7.482 -14.780 -6.248 1.00 76.81 86 ASN A O 1
ATOM 681 N N . GLN A 1 87 ? 8.436 -15.014 -8.258 1.00 77.56 87 GLN A N 1
ATOM 682 C CA . GLN A 1 87 ? 9.683 -15.532 -7.711 1.00 77.56 87 GLN A CA 1
ATOM 683 C C . GLN A 1 87 ? 10.441 -14.474 -6.891 1.00 77.56 87 GLN A C 1
ATOM 685 O O . GLN A 1 87 ? 11.000 -14.819 -5.849 1.00 77.56 87 GLN A O 1
ATOM 690 N N . LEU A 1 88 ? 10.449 -13.209 -7.324 1.00 82.94 88 LEU A N 1
ATOM 691 C CA . LEU A 1 88 ? 11.135 -12.111 -6.635 1.00 82.94 88 LEU A CA 1
ATOM 692 C C . LEU A 1 88 ? 10.556 -11.851 -5.238 1.00 82.94 88 LEU A C 1
ATOM 694 O O . LEU A 1 88 ? 11.311 -11.775 -4.272 1.00 82.94 88 LEU A O 1
ATOM 698 N N . TYR A 1 89 ? 9.231 -11.737 -5.133 1.00 77.31 89 TYR A N 1
ATOM 699 C CA . TYR A 1 89 ? 8.556 -11.367 -3.888 1.00 77.31 89 TYR A CA 1
ATOM 700 C C . TYR A 1 89 ? 8.169 -12.573 -3.026 1.00 77.31 89 TYR A C 1
ATOM 702 O O . TYR A 1 89 ? 8.247 -12.508 -1.802 1.00 77.31 89 TYR A O 1
ATOM 710 N N . LEU A 1 90 ? 7.754 -13.681 -3.645 1.00 75.12 90 LEU A N 1
ATOM 711 C CA . LEU A 1 90 ? 7.147 -14.824 -2.950 1.00 75.12 90 LEU A CA 1
ATOM 712 C C . LEU A 1 90 ? 8.009 -16.092 -3.001 1.00 75.12 90 LEU A C 1
ATOM 714 O O . LEU A 1 90 ? 7.732 -17.053 -2.283 1.00 75.12 90 LEU A O 1
ATOM 718 N N . GLY A 1 91 ? 9.075 -16.118 -3.808 1.00 69.81 91 GLY A N 1
ATOM 719 C CA . GLY A 1 91 ? 9.877 -17.322 -4.044 1.00 69.81 91 GLY A CA 1
ATOM 720 C C . GLY A 1 91 ? 10.498 -17.908 -2.774 1.00 69.81 91 GLY A C 1
ATOM 721 O O . GLY A 1 91 ? 10.407 -19.114 -2.532 1.00 69.81 91 GLY A O 1
ATOM 722 N N . GLU A 1 92 ? 11.084 -17.064 -1.919 1.00 72.56 92 GLU A N 1
ATOM 723 C CA . GLU A 1 92 ? 11.651 -17.503 -0.637 1.00 72.56 92 GLU A CA 1
ATOM 724 C C . GLU A 1 92 ? 10.577 -17.982 0.344 1.00 72.56 92 GLU A C 1
ATOM 726 O O . GLU A 1 92 ? 10.789 -18.974 1.049 1.00 72.56 92 GLU A O 1
ATOM 731 N N . TYR A 1 93 ? 9.409 -17.337 0.358 1.00 71.00 93 TYR A N 1
ATOM 732 C CA . TYR A 1 93 ? 8.275 -17.784 1.161 1.00 71.00 93 TYR A CA 1
ATOM 733 C C . TYR A 1 93 ? 7.787 -19.160 0.718 1.00 71.00 93 TYR A C 1
ATOM 735 O O . TYR A 1 93 ? 7.728 -20.072 1.542 1.00 71.00 93 TYR A O 1
ATOM 743 N N . TYR A 1 94 ? 7.543 -19.369 -0.579 1.00 67.50 94 TYR A N 1
ATOM 744 C CA . TYR A 1 94 ? 7.127 -20.676 -1.091 1.00 67.50 94 TYR A CA 1
ATOM 745 C C . TYR A 1 94 ? 8.185 -21.757 -0.836 1.00 67.50 94 TYR A C 1
ATOM 747 O O . TYR A 1 94 ? 7.845 -22.888 -0.474 1.00 67.50 94 TYR A O 1
ATOM 755 N N . ARG A 1 95 ? 9.479 -21.418 -0.935 1.00 68.31 95 ARG A N 1
ATOM 756 C CA . ARG A 1 95 ? 10.584 -22.325 -0.587 1.00 68.31 95 ARG A CA 1
ATOM 757 C C . ARG A 1 95 ? 10.556 -22.713 0.894 1.00 68.31 95 ARG A C 1
ATOM 759 O O . ARG A 1 95 ? 10.691 -23.896 1.215 1.00 68.31 95 ARG A O 1
ATOM 766 N N . LYS A 1 96 ? 10.387 -21.744 1.801 1.00 69.56 96 LYS A N 1
ATOM 767 C CA . LYS A 1 96 ? 10.282 -21.978 3.252 1.00 69.56 96 LYS A CA 1
ATOM 768 C C . LYS A 1 96 ? 9.033 -22.791 3.596 1.00 69.56 96 LYS A C 1
ATOM 770 O O . LYS A 1 96 ? 9.153 -23.783 4.311 1.00 69.56 96 LYS A O 1
ATOM 775 N N . ALA A 1 97 ? 7.875 -22.432 3.044 1.00 66.12 97 ALA A N 1
ATOM 776 C CA . ALA A 1 97 ? 6.606 -23.124 3.256 1.00 66.12 97 ALA A CA 1
ATOM 777 C C . ALA A 1 97 ? 6.686 -24.599 2.843 1.00 66.12 97 ALA A C 1
ATOM 779 O O . ALA A 1 97 ? 6.316 -25.482 3.617 1.00 66.12 97 ALA A O 1
ATOM 780 N N . LYS A 1 98 ? 7.281 -24.889 1.679 1.00 66.31 98 LYS A N 1
ATOM 781 C CA . LYS A 1 98 ? 7.487 -26.263 1.203 1.00 66.31 98 LYS A CA 1
ATOM 782 C C . LYS A 1 98 ? 8.359 -27.094 2.149 1.00 66.31 98 LYS A C 1
ATOM 784 O O . LYS A 1 98 ? 8.076 -28.270 2.356 1.00 66.31 98 LYS A O 1
ATOM 789 N N . ASN A 1 99 ? 9.385 -26.492 2.752 1.00 63.56 99 ASN A N 1
ATOM 790 C CA . ASN A 1 99 ? 10.310 -27.172 3.666 1.00 63.56 99 ASN A CA 1
ATOM 791 C C . ASN A 1 99 ? 9.775 -27.325 5.103 1.00 63.56 99 ASN A C 1
ATOM 793 O O . ASN A 1 99 ? 10.351 -28.085 5.876 1.00 63.56 99 ASN A O 1
ATOM 797 N N . ARG A 1 100 ? 8.685 -26.633 5.466 1.00 64.12 100 ARG A N 1
ATOM 798 C CA . ARG A 1 100 ? 8.021 -26.740 6.780 1.00 64.12 100 ARG A CA 1
ATOM 799 C C . ARG A 1 100 ? 6.923 -27.818 6.828 1.00 64.12 100 ARG A C 1
ATOM 801 O O . ARG A 1 100 ? 6.221 -27.924 7.825 1.00 64.12 100 ARG A O 1
ATOM 808 N N . SER A 1 101 ? 6.798 -28.648 5.790 1.00 52.69 101 SER A N 1
ATOM 809 C CA . SER A 1 101 ? 5.813 -29.740 5.669 1.00 52.69 101 SER A CA 1
ATOM 810 C C . SER A 1 101 ? 6.138 -30.981 6.537 1.00 52.69 101 SER A C 1
ATOM 812 O O . SER A 1 101 ? 6.175 -32.111 6.054 1.00 52.69 101 SER A O 1
ATOM 814 N N . GLY A 1 102 ? 6.399 -30.768 7.832 1.00 51.81 102 GLY A N 1
ATOM 815 C CA . GLY A 1 102 ? 6.507 -31.807 8.867 1.00 51.81 102 GLY A CA 1
ATOM 816 C C . GLY A 1 102 ? 5.186 -32.032 9.627 1.00 51.81 102 GLY A C 1
ATOM 817 O O . GLY A 1 102 ? 4.193 -31.373 9.319 1.00 51.81 102 GLY A O 1
ATOM 818 N N . PRO A 1 103 ? 5.135 -32.965 10.605 1.00 43.94 103 PRO A N 1
ATOM 819 C CA . PRO A 1 103 ? 3.940 -33.192 11.420 1.00 43.94 103 PRO A CA 1
ATOM 820 C C . PRO A 1 103 ? 3.479 -31.886 12.082 1.00 43.94 103 PRO A C 1
ATOM 822 O O . PRO A 1 103 ? 4.287 -31.115 12.592 1.00 43.94 103 PRO A O 1
ATOM 825 N N . PHE A 1 104 ? 2.172 -31.651 11.996 1.00 42.75 104 PHE A N 1
ATOM 826 C CA . PHE A 1 104 ? 1.485 -30.377 12.197 1.00 42.75 104 PHE A CA 1
ATOM 827 C C . PHE A 1 104 ? 1.634 -29.848 13.638 1.00 42.75 104 PHE A C 1
ATOM 829 O O . PHE A 1 104 ? 0.788 -30.108 14.489 1.00 42.75 104 PHE A O 1
ATOM 836 N N . ASP A 1 105 ? 2.699 -29.097 13.924 1.00 48.44 105 ASP A N 1
ATOM 837 C CA . ASP A 1 105 ? 2.743 -28.206 15.087 1.00 48.44 105 ASP A CA 1
ATOM 838 C C . ASP A 1 105 ? 2.154 -26.856 14.659 1.00 48.44 105 ASP A C 1
ATOM 840 O O . ASP A 1 105 ? 2.835 -26.004 14.070 1.00 48.44 105 ASP A O 1
ATOM 844 N N . PHE A 1 106 ? 0.836 -26.727 14.852 1.00 43.88 106 PHE A N 1
ATOM 845 C CA . PHE A 1 106 ? 0.027 -25.605 14.372 1.00 43.88 106 PHE A CA 1
ATOM 846 C C . PHE A 1 106 ? 0.593 -24.260 14.832 1.00 43.88 106 PHE A C 1
ATOM 848 O O . PHE A 1 106 ? 0.608 -23.322 14.045 1.00 43.88 106 PHE A O 1
ATOM 855 N N . VAL A 1 107 ? 1.140 -24.173 16.048 1.00 42.59 107 VAL A N 1
ATOM 856 C CA . VAL A 1 107 ? 1.549 -22.906 16.676 1.00 42.59 107 VAL A CA 1
ATOM 857 C C . VAL A 1 107 ? 2.906 -22.409 16.162 1.00 42.59 107 VAL A C 1
ATOM 859 O O . VAL A 1 107 ? 3.033 -21.245 15.784 1.00 42.59 107 VAL A O 1
ATOM 862 N N . GLN A 1 108 ? 3.925 -23.274 16.073 1.00 50.38 108 GLN A N 1
ATOM 863 C CA . GLN A 1 108 ? 5.244 -22.855 15.564 1.00 50.38 108 GLN A CA 1
ATOM 864 C C . GLN A 1 108 ? 5.241 -22.609 14.050 1.00 50.38 108 GLN A C 1
ATOM 866 O O . GLN A 1 108 ? 5.944 -21.726 13.549 1.00 50.38 108 GLN A O 1
ATOM 871 N N . THR A 1 109 ? 4.443 -23.381 13.310 1.00 52.53 109 THR A N 1
ATOM 872 C CA . THR A 1 109 ? 4.435 -23.329 11.845 1.00 52.53 109 THR A CA 1
ATOM 873 C C . THR A 1 109 ? 3.648 -22.127 11.321 1.00 52.53 109 THR A C 1
ATOM 875 O O . THR A 1 109 ? 4.117 -21.461 10.395 1.00 52.53 109 THR A O 1
ATOM 878 N N . THR A 1 110 ? 2.498 -21.802 11.925 1.00 52.91 110 THR A N 1
ATOM 879 C CA . THR A 1 110 ? 1.677 -20.645 11.519 1.00 52.91 110 THR A CA 1
ATOM 880 C C . THR A 1 110 ? 2.340 -19.318 11.882 1.00 52.91 110 THR A C 1
ATOM 882 O O . THR A 1 110 ? 2.480 -18.470 11.004 1.00 52.91 110 THR A O 1
ATOM 885 N N . GLY A 1 111 ? 2.859 -19.163 13.107 1.00 57.47 111 GLY A N 1
ATOM 886 C CA . GLY A 1 111 ? 3.523 -17.926 13.541 1.00 57.47 111 GLY A CA 1
ATOM 887 C C . GLY A 1 111 ? 4.757 -17.570 12.701 1.00 57.47 111 GLY A C 1
ATOM 888 O O . GLY A 1 111 ? 4.935 -16.420 12.302 1.00 57.47 111 GLY A O 1
ATOM 889 N N . GLY A 1 112 ? 5.581 -18.563 12.351 1.00 61.75 112 GLY A N 1
ATOM 890 C CA . GLY A 1 112 ? 6.750 -18.343 11.497 1.00 61.75 112 GLY A CA 1
ATOM 891 C C . GLY A 1 112 ? 6.396 -17.996 10.048 1.00 61.75 112 GLY A C 1
ATOM 892 O O . GLY A 1 112 ? 7.090 -17.196 9.429 1.00 61.75 112 GLY A O 1
ATOM 893 N N . LEU A 1 113 ? 5.350 -18.605 9.472 1.00 62.12 113 LEU A N 1
ATOM 894 C CA . LEU A 1 113 ? 4.912 -18.297 8.100 1.00 62.12 113 LEU A CA 1
ATOM 895 C C . LEU A 1 113 ? 4.280 -16.909 8.018 1.00 62.12 113 LEU A C 1
ATOM 897 O O . LEU A 1 113 ? 4.461 -16.203 7.033 1.00 62.12 113 LEU A O 1
ATOM 901 N N . LEU A 1 114 ? 3.577 -16.518 9.071 1.00 63.41 114 LEU A N 1
ATOM 902 C CA . LEU A 1 114 ? 2.937 -15.223 9.199 1.00 63.41 114 LEU A CA 1
ATOM 903 C C . LEU A 1 114 ? 3.958 -14.087 9.341 1.00 63.41 114 LEU A C 1
ATOM 905 O O . LEU A 1 114 ? 3.823 -13.065 8.677 1.00 63.41 114 LEU A O 1
ATOM 909 N N . ALA A 1 115 ? 5.027 -14.291 10.116 1.00 68.94 115 ALA A N 1
ATOM 910 C CA . ALA A 1 115 ? 6.147 -13.351 10.170 1.00 68.94 115 ALA A CA 1
ATOM 911 C C . ALA A 1 115 ? 6.832 -13.189 8.798 1.00 68.94 115 ALA A C 1
ATOM 913 O O . ALA A 1 115 ? 7.111 -12.065 8.387 1.00 68.94 115 ALA A O 1
ATOM 914 N N . ASP A 1 116 ? 7.043 -14.292 8.066 1.00 70.12 116 ASP A N 1
ATOM 915 C CA . ASP A 1 116 ? 7.584 -14.250 6.699 1.00 70.12 116 ASP A CA 1
ATOM 916 C C . ASP A 1 116 ? 6.648 -13.456 5.750 1.00 70.12 116 ASP A C 1
ATOM 918 O O . ASP A 1 116 ? 7.123 -12.674 4.927 1.00 70.12 116 ASP A O 1
ATOM 922 N N . LEU A 1 117 ? 5.322 -13.605 5.882 1.00 70.25 117 LEU A N 1
ATOM 923 C CA . LEU A 1 117 ? 4.331 -12.848 5.099 1.00 70.25 117 LEU A CA 1
ATOM 924 C C . LEU A 1 117 ? 4.316 -11.356 5.444 1.00 70.25 117 LEU A C 1
ATOM 926 O O . LEU A 1 117 ? 4.220 -10.527 4.541 1.00 70.25 117 LEU A O 1
ATOM 930 N N . ILE A 1 118 ? 4.441 -11.011 6.727 1.00 72.31 118 ILE A N 1
ATOM 931 C CA . ILE A 1 118 ? 4.566 -9.621 7.175 1.00 72.31 118 ILE A CA 1
ATOM 932 C C . ILE A 1 118 ? 5.800 -8.975 6.541 1.00 72.31 118 ILE A C 1
ATOM 934 O O . ILE A 1 118 ? 5.702 -7.879 5.999 1.00 72.31 118 ILE A O 1
ATOM 938 N N . GLU A 1 119 ? 6.952 -9.651 6.559 1.00 77.31 119 GLU A N 1
ATOM 939 C CA . GLU A 1 119 ? 8.180 -9.112 5.963 1.00 77.31 119 GLU A CA 1
ATOM 940 C C . GLU A 1 119 ? 8.036 -8.882 4.453 1.00 77.31 119 GLU A C 1
ATOM 942 O O . GLU A 1 119 ? 8.465 -7.843 3.946 1.00 77.31 119 GLU A O 1
ATOM 947 N N . ILE A 1 120 ? 7.375 -9.801 3.744 1.00 75.88 120 ILE A N 1
ATOM 948 C CA . ILE A 1 120 ? 7.067 -9.632 2.319 1.00 75.88 120 ILE A CA 1
ATOM 949 C C . ILE A 1 120 ? 6.132 -8.444 2.098 1.00 75.88 120 ILE A C 1
ATOM 951 O O . ILE A 1 120 ? 6.382 -7.652 1.191 1.00 75.88 120 ILE A O 1
ATOM 955 N N . GLN A 1 121 ? 5.087 -8.289 2.917 1.00 74.81 121 GLN A N 1
ATOM 956 C CA . GLN A 1 121 ? 4.166 -7.161 2.787 1.00 74.81 121 GLN A CA 1
ATOM 957 C C . GLN A 1 121 ? 4.893 -5.832 2.989 1.00 74.81 121 GLN A C 1
ATOM 959 O O . GLN A 1 121 ? 4.726 -4.923 2.182 1.00 74.81 121 GLN A O 1
ATOM 964 N N . ILE A 1 122 ? 5.718 -5.723 4.034 1.00 77.38 122 ILE A N 1
ATOM 965 C CA . ILE A 1 122 ? 6.507 -4.517 4.314 1.00 77.38 122 ILE A CA 1
ATOM 966 C C . ILE A 1 122 ? 7.403 -4.192 3.115 1.00 77.38 122 ILE A C 1
ATOM 968 O O . ILE A 1 122 ? 7.491 -3.042 2.686 1.00 77.38 122 ILE A O 1
ATOM 972 N N . TYR A 1 123 ? 8.061 -5.204 2.545 1.00 83.25 123 TYR A N 1
ATOM 973 C CA . TYR A 1 123 ? 8.911 -5.029 1.372 1.00 83.25 123 TYR A CA 1
ATOM 974 C C . TYR A 1 123 ? 8.121 -4.549 0.142 1.00 83.25 123 TYR A C 1
ATOM 976 O O . TYR A 1 123 ? 8.506 -3.561 -0.487 1.00 83.25 123 TYR A O 1
ATOM 984 N N . ALA A 1 124 ? 6.992 -5.197 -0.159 1.00 80.88 124 ALA A N 1
ATOM 985 C CA . ALA A 1 124 ? 6.094 -4.838 -1.255 1.00 80.88 124 ALA A CA 1
ATOM 986 C C . ALA A 1 124 ? 5.534 -3.416 -1.108 1.00 80.88 124 ALA A C 1
ATOM 988 O O . ALA A 1 124 ? 5.541 -2.637 -2.062 1.00 80.88 124 ALA A O 1
ATOM 989 N N . GLU A 1 125 ? 5.105 -3.044 0.098 1.00 79.19 125 GLU A N 1
ATOM 990 C CA . GLU A 1 125 ? 4.567 -1.718 0.383 1.00 79.19 125 GLU A CA 1
ATOM 991 C C . GLU A 1 125 ? 5.638 -0.629 0.251 1.00 79.19 125 GLU A C 1
ATOM 993 O O . GLU A 1 125 ? 5.394 0.399 -0.379 1.00 79.19 125 GLU A O 1
ATOM 998 N N . ASN A 1 126 ? 6.849 -0.862 0.761 1.00 84.75 126 ASN A N 1
ATOM 999 C CA . ASN A 1 126 ? 7.959 0.080 0.605 1.00 84.75 126 ASN A CA 1
ATOM 1000 C C . ASN A 1 126 ? 8.323 0.301 -0.869 1.00 84.75 126 ASN A C 1
ATOM 1002 O O . ASN A 1 126 ? 8.569 1.439 -1.287 1.00 84.75 126 ASN A O 1
ATOM 1006 N N . ARG A 1 127 ? 8.314 -0.764 -1.683 1.00 88.31 127 ARG A N 1
ATOM 1007 C CA . ARG A 1 127 ? 8.549 -0.630 -3.123 1.00 88.31 127 ARG A CA 1
ATOM 1008 C C . ARG A 1 127 ? 7.416 0.129 -3.808 1.00 88.31 127 ARG A C 1
ATOM 1010 O O . ARG A 1 127 ? 7.700 1.069 -4.545 1.00 88.31 127 ARG A O 1
ATOM 1017 N N . TYR A 1 128 ? 6.158 -0.196 -3.506 1.00 84.88 128 TYR A N 1
ATOM 1018 C CA . TYR A 1 128 ? 4.991 0.532 -4.015 1.00 84.88 128 TYR A CA 1
ATOM 1019 C C . TYR A 1 128 ? 5.085 2.035 -3.713 1.00 84.88 128 TYR A C 1
ATOM 1021 O O . TYR A 1 128 ? 4.902 2.860 -4.607 1.00 84.88 128 TYR A O 1
ATOM 1029 N N . ARG A 1 129 ? 5.453 2.399 -2.477 1.00 82.19 129 ARG A N 1
ATOM 1030 C CA . ARG A 1 129 ? 5.629 3.799 -2.057 1.00 82.19 129 ARG A CA 1
ATOM 1031 C C . ARG A 1 129 ? 6.749 4.523 -2.799 1.00 82.19 129 ARG A C 1
ATOM 1033 O O . ARG A 1 129 ? 6.650 5.728 -2.980 1.00 82.19 129 ARG A O 1
ATOM 1040 N N . THR A 1 130 ? 7.781 3.804 -3.234 1.00 85.44 130 THR A N 1
ATOM 1041 C CA . THR A 1 130 ? 8.874 4.371 -4.041 1.00 85.44 130 THR A CA 1
ATOM 1042 C C . THR A 1 130 ? 8.436 4.602 -5.490 1.00 85.44 130 THR A C 1
ATOM 1044 O O . THR A 1 130 ? 8.745 5.633 -6.075 1.00 85.44 130 THR A O 1
ATOM 1047 N N . LEU A 1 131 ? 7.676 3.663 -6.060 1.00 86.25 131 LEU A N 1
ATOM 1048 C CA . LEU A 1 131 ? 7.227 3.716 -7.455 1.00 86.25 131 LEU A CA 1
ATOM 1049 C C . LEU A 1 131 ? 6.100 4.734 -7.688 1.00 86.25 131 LEU A C 1
ATOM 1051 O O . LEU A 1 131 ? 5.968 5.291 -8.779 1.00 86.25 131 LEU A O 1
ATOM 1055 N N . LEU A 1 132 ? 5.270 4.986 -6.672 1.00 81.12 132 LEU A N 1
ATOM 1056 C CA . LEU A 1 132 ? 4.089 5.836 -6.811 1.00 81.12 132 LEU A CA 1
ATOM 1057 C C . LEU A 1 132 ? 4.425 7.307 -7.159 1.00 81.12 132 LEU A C 1
ATOM 1059 O O . LEU A 1 132 ? 3.814 7.830 -8.094 1.00 81.12 132 LEU A O 1
ATOM 1063 N N . PRO A 1 133 ? 5.396 7.985 -6.512 1.00 76.25 133 PRO A N 1
ATOM 1064 C CA . PRO A 1 133 ? 5.841 9.309 -6.953 1.00 76.25 133 PRO A CA 1
ATOM 1065 C C . PRO A 1 133 ? 6.491 9.300 -8.345 1.00 76.25 133 PRO A C 1
ATOM 1067 O O . PRO A 1 133 ? 6.229 10.189 -9.161 1.00 76.25 133 PRO A O 1
ATOM 1070 N N . GLU A 1 134 ? 7.286 8.273 -8.668 1.00 82.19 134 GLU A N 1
ATOM 1071 C CA . GLU A 1 134 ? 7.956 8.143 -9.973 1.00 82.19 134 GLU A CA 1
ATOM 1072 C C . GLU A 1 134 ? 6.954 8.072 -11.143 1.00 82.19 134 GLU A C 1
ATOM 1074 O O . GLU A 1 134 ? 7.184 8.673 -12.204 1.00 82.19 134 GLU A O 1
ATOM 1079 N N . LEU A 1 135 ? 5.799 7.425 -10.929 1.00 80.62 135 LEU A N 1
ATOM 1080 C CA . LEU A 1 135 ? 4.667 7.407 -11.868 1.00 80.62 135 LEU A CA 1
ATOM 1081 C C . LEU A 1 135 ? 4.117 8.810 -12.165 1.00 80.62 135 LEU A C 1
ATOM 1083 O O . LEU A 1 135 ? 3.766 9.111 -13.311 1.00 80.62 135 LEU A O 1
ATOM 1087 N N . GLY A 1 136 ? 4.025 9.667 -11.146 1.00 68.62 136 GLY A N 1
ATOM 1088 C CA . GLY A 1 136 ? 3.459 11.014 -11.256 1.00 68.62 136 GLY A CA 1
ATOM 1089 C C . GLY A 1 136 ? 4.345 11.984 -12.023 1.00 68.62 136 GLY A C 1
ATOM 1090 O O . GLY A 1 136 ? 3.850 12.805 -12.798 1.00 68.62 136 GLY A O 1
ATOM 1091 N N . HIS A 1 137 ? 5.662 11.843 -11.885 1.00 67.44 137 HIS A N 1
ATOM 1092 C CA . HIS A 1 137 ? 6.641 12.709 -12.542 1.00 67.44 137 HIS A CA 1
ATOM 1093 C C . HIS A 1 137 ? 7.009 12.266 -13.974 1.00 67.44 137 HIS A C 1
ATOM 1095 O O . HIS A 1 137 ? 7.920 12.836 -14.575 1.00 67.44 137 HIS A O 1
ATOM 1101 N N . ASN A 1 138 ? 6.279 11.295 -14.551 1.00 62.66 138 ASN A N 1
ATOM 1102 C CA . ASN A 1 138 ? 6.528 10.688 -15.873 1.00 62.66 138 ASN A CA 1
ATOM 1103 C C . ASN A 1 138 ? 7.963 10.143 -16.040 1.00 62.66 138 ASN A C 1
ATOM 1105 O O . ASN A 1 138 ? 8.514 10.173 -17.143 1.00 62.66 138 ASN A O 1
ATOM 1109 N N . ALA A 1 139 ? 8.577 9.677 -14.949 1.00 63.28 139 ALA A N 1
ATOM 1110 C CA . ALA A 1 139 ? 9.986 9.285 -14.904 1.00 63.28 139 ALA A CA 1
ATOM 1111 C C . ALA A 1 139 ? 10.205 7.778 -14.689 1.00 63.28 139 ALA A C 1
ATOM 1113 O O . ALA A 1 139 ? 11.345 7.361 -14.506 1.00 63.28 139 ALA A O 1
ATOM 1114 N N . ILE A 1 140 ? 9.142 6.976 -14.721 1.00 76.81 140 ILE A N 1
ATOM 1115 C CA . ILE A 1 140 ? 9.211 5.543 -14.447 1.00 76.81 140 ILE A CA 1
ATOM 1116 C C . ILE A 1 140 ? 9.585 4.744 -15.707 1.00 76.81 140 ILE A C 1
ATOM 1118 O O . ILE A 1 140 ? 9.145 5.077 -16.813 1.00 76.81 140 ILE A O 1
ATOM 1122 N N . SER A 1 141 ? 10.424 3.717 -15.556 1.00 78.44 141 SER A N 1
ATOM 1123 C CA . SER A 1 141 ? 10.728 2.778 -16.643 1.00 78.44 141 SER A CA 1
ATOM 1124 C C . SER A 1 141 ? 9.560 1.819 -16.883 1.00 78.44 141 SER A C 1
ATOM 1126 O O . SER A 1 141 ? 8.675 1.681 -16.036 1.00 78.44 141 SER A O 1
ATOM 1128 N N . ARG A 1 142 ? 9.559 1.107 -18.014 1.00 77.12 142 ARG A N 1
ATOM 1129 C CA . ARG A 1 142 ? 8.561 0.061 -18.260 1.00 77.12 142 ARG A CA 1
ATOM 1130 C C . ARG A 1 142 ? 8.643 -1.055 -17.215 1.00 77.12 142 ARG A C 1
ATOM 1132 O O . ARG A 1 142 ? 7.612 -1.555 -16.782 1.00 77.12 142 ARG A O 1
ATOM 1139 N N . ILE A 1 143 ? 9.856 -1.411 -16.795 1.00 81.62 143 ILE A N 1
ATOM 1140 C CA . ILE A 1 143 ? 10.105 -2.431 -15.765 1.00 81.62 143 ILE A CA 1
ATOM 1141 C C . ILE A 1 143 ? 9.489 -2.010 -14.427 1.00 81.62 143 ILE A C 1
ATOM 1143 O O . ILE A 1 143 ? 8.823 -2.798 -13.762 1.00 81.62 143 ILE A O 1
ATOM 1147 N N . ASP A 1 144 ? 9.696 -0.758 -14.037 1.00 85.44 144 ASP A N 1
ATOM 1148 C CA . ASP A 1 144 ? 9.157 -0.222 -12.791 1.00 85.44 144 ASP A CA 1
ATOM 1149 C C . ASP A 1 144 ? 7.618 -0.098 -12.853 1.00 85.44 144 ASP A C 1
ATOM 1151 O O . ASP A 1 144 ? 6.928 -0.349 -11.866 1.00 85.44 144 ASP A O 1
ATOM 1155 N N . GLU A 1 145 ? 7.050 0.233 -14.019 1.00 85.00 145 GLU A N 1
ATOM 1156 C CA . GLU A 1 145 ? 5.596 0.266 -14.218 1.00 85.00 145 GLU A CA 1
ATOM 1157 C C . GLU A 1 145 ? 4.963 -1.139 -14.159 1.00 85.00 145 GLU A C 1
ATOM 1159 O O . GLU A 1 145 ? 3.889 -1.309 -13.577 1.00 85.00 145 GLU A O 1
ATOM 1164 N N . GLU A 1 146 ? 5.624 -2.153 -14.722 1.00 86.19 146 GLU A N 1
ATOM 1165 C CA . GLU A 1 146 ? 5.193 -3.554 -14.638 1.00 86.19 146 GLU A CA 1
ATOM 1166 C C . GLU A 1 146 ? 5.290 -4.094 -13.200 1.00 86.19 146 GLU A C 1
ATOM 1168 O O . GLU A 1 146 ? 4.383 -4.792 -12.738 1.00 86.19 146 GLU A O 1
ATOM 1173 N N . GLU A 1 147 ? 6.339 -3.721 -12.459 1.00 88.31 147 GLU A N 1
ATOM 1174 C CA . GLU A 1 147 ? 6.468 -4.041 -11.035 1.00 88.31 147 GLU A CA 1
ATOM 1175 C C . GLU A 1 147 ? 5.352 -3.391 -10.210 1.00 88.31 147 GLU A C 1
ATOM 1177 O O . GLU A 1 147 ? 4.741 -4.047 -9.366 1.00 88.31 147 GLU A O 1
ATOM 1182 N N . PHE A 1 148 ? 5.036 -2.120 -10.476 1.00 87.00 148 PHE A N 1
ATOM 1183 C CA . PHE A 1 148 ? 3.936 -1.418 -9.819 1.00 87.00 148 PHE A CA 1
ATOM 1184 C C . PHE A 1 148 ? 2.593 -2.131 -10.022 1.00 87.00 148 PHE A C 1
ATOM 1186 O O . PHE A 1 148 ? 1.830 -2.303 -9.066 1.00 87.00 148 PHE A O 1
ATOM 1193 N N . ASP A 1 149 ? 2.310 -2.569 -11.251 1.00 83.75 149 ASP A N 1
ATOM 1194 C CA . ASP A 1 149 ? 1.086 -3.307 -11.567 1.00 83.75 149 ASP A CA 1
ATOM 1195 C C . ASP A 1 149 ? 1.030 -4.641 -10.817 1.00 83.75 149 ASP A C 1
ATOM 1197 O O . ASP A 1 149 ? 0.002 -4.967 -10.215 1.00 83.75 149 ASP A O 1
ATOM 1201 N N . PHE A 1 150 ? 2.141 -5.386 -10.789 1.00 80.94 150 PHE A N 1
ATOM 1202 C CA . PHE A 1 150 ? 2.242 -6.624 -10.018 1.00 80.94 150 PHE A CA 1
ATOM 1203 C C . PHE A 1 150 ? 1.979 -6.391 -8.529 1.00 80.94 150 PHE A C 1
ATOM 1205 O O . PHE A 1 150 ? 1.213 -7.143 -7.919 1.00 80.94 150 PHE A O 1
ATOM 1212 N N . LEU A 1 151 ? 2.580 -5.345 -7.956 1.00 80.81 151 LEU A N 1
ATOM 1213 C CA . LEU A 1 151 ? 2.410 -4.993 -6.552 1.00 80.81 151 LEU A CA 1
ATOM 1214 C C . LEU A 1 151 ? 0.939 -4.716 -6.234 1.00 80.81 151 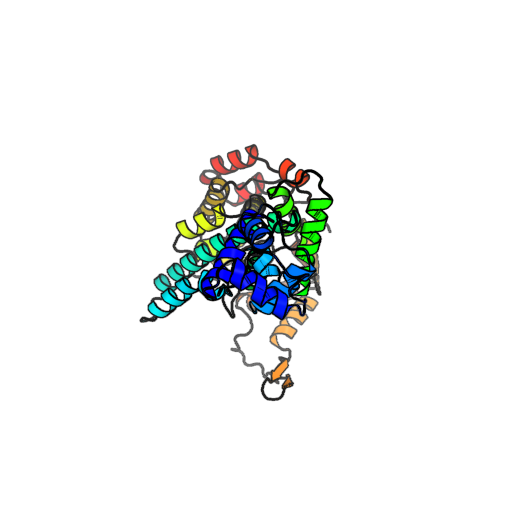LEU A C 1
ATOM 1216 O O . LEU A 1 151 ? 0.380 -5.357 -5.346 1.00 80.81 151 LEU A O 1
ATOM 1220 N N . CYS A 1 152 ? 0.298 -3.837 -7.011 1.00 75.50 152 CYS A N 1
ATOM 1221 C CA . CYS A 1 152 ? -1.122 -3.495 -6.890 1.00 75.50 152 CYS A CA 1
ATOM 1222 C C . CYS A 1 152 ? -2.038 -4.724 -6.943 1.00 75.50 152 CYS A C 1
ATOM 1224 O O . CYS A 1 152 ? -2.947 -4.853 -6.128 1.00 75.50 152 CYS A O 1
ATOM 1226 N N . ILE A 1 153 ? -1.799 -5.633 -7.890 1.00 73.69 153 ILE A N 1
ATOM 1227 C CA . ILE A 1 153 ? -2.626 -6.832 -8.071 1.00 73.69 153 ILE A CA 1
ATOM 1228 C C . ILE A 1 153 ? -2.429 -7.831 -6.926 1.00 73.69 153 ILE A C 1
ATOM 1230 O O . ILE A 1 153 ? -3.395 -8.459 -6.490 1.00 73.69 153 ILE A O 1
ATOM 1234 N N . SER A 1 154 ? -1.189 -8.005 -6.469 1.00 70.75 154 SER A N 1
ATOM 1235 C CA . SER A 1 154 ? -0.818 -9.126 -5.597 1.00 70.75 154 SER A CA 1
ATOM 1236 C C . SER A 1 154 ? -0.919 -8.799 -4.108 1.00 70.75 154 SER A C 1
ATOM 1238 O O . SER A 1 15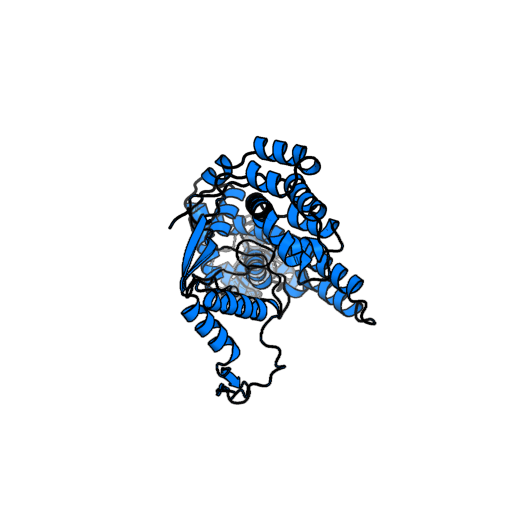4 ? -1.173 -9.697 -3.309 1.00 70.75 154 SER A O 1
ATOM 1240 N N . PHE A 1 155 ? -0.732 -7.531 -3.730 1.00 70.06 155 PHE A N 1
ATOM 1241 C CA . PHE A 1 155 ? -0.607 -7.109 -2.327 1.00 70.06 155 PHE A CA 1
ATOM 1242 C C . PHE A 1 155 ? -1.683 -6.133 -1.869 1.00 70.06 155 PHE A C 1
ATOM 1244 O O . PHE A 1 155 ? -1.718 -5.770 -0.689 1.00 70.06 155 PHE A O 1
ATOM 1251 N N . PHE A 1 156 ? -2.560 -5.705 -2.777 1.00 68.12 156 PHE A N 1
ATOM 1252 C CA . PHE A 1 156 ? -3.559 -4.702 -2.469 1.00 68.12 156 PHE A CA 1
ATOM 1253 C C . PHE A 1 156 ? -4.949 -5.058 -2.994 1.00 68.12 156 PHE A C 1
ATOM 1255 O O . PHE A 1 156 ? -5.123 -5.803 -3.960 1.00 68.12 156 PHE A O 1
ATOM 1262 N N . LYS A 1 157 ? -5.974 -4.485 -2.358 1.00 62.47 157 LYS A N 1
ATOM 1263 C CA . LYS A 1 157 ? -7.367 -4.571 -2.812 1.00 62.47 157 LYS A CA 1
ATOM 1264 C C . LYS A 1 157 ? -8.021 -3.204 -2.896 1.00 62.47 157 LYS A C 1
ATOM 1266 O O . LYS A 1 157 ? -7.612 -2.260 -2.222 1.00 62.47 157 LYS A O 1
ATOM 1271 N N . GLN A 1 158 ? -9.066 -3.132 -3.716 1.00 56.53 158 GLN A N 1
ATOM 1272 C CA . GLN A 1 158 ? -9.893 -1.945 -3.868 1.00 56.53 158 GLN A CA 1
ATOM 1273 C C . GLN A 1 158 ? -11.184 -2.115 -3.059 1.00 56.53 158 GLN A C 1
ATOM 1275 O O . GLN A 1 158 ? -11.882 -3.128 -3.192 1.00 56.53 158 GLN A O 1
ATOM 1280 N N . TYR A 1 159 ? -11.548 -1.107 -2.267 1.00 51.16 159 TYR A N 1
ATOM 1281 C CA . TYR A 1 159 ? -12.910 -1.023 -1.743 1.00 51.16 159 TYR A CA 1
ATOM 1282 C C . TYR A 1 159 ? -13.847 -0.597 -2.871 1.00 51.16 159 TYR A C 1
ATOM 1284 O O . TYR A 1 159 ? -13.605 0.397 -3.557 1.00 51.16 159 TYR A O 1
ATOM 1292 N N . SER A 1 160 ? -14.913 -1.359 -3.092 1.00 44.25 160 SER A N 1
ATOM 1293 C CA . SER A 1 160 ? -15.965 -0.955 -4.019 1.00 44.25 160 SER A CA 1
ATOM 1294 C C . SER A 1 160 ? -17.026 -0.106 -3.321 1.00 44.25 160 SER A C 1
ATOM 1296 O O . SER A 1 160 ? -17.119 -0.081 -2.093 1.00 44.25 160 SER A O 1
ATOM 1298 N N . VAL A 1 161 ? -17.786 0.625 -4.141 1.00 42.03 161 VAL A N 1
ATOM 1299 C CA . VAL A 1 161 ? -18.939 1.438 -3.736 1.00 42.03 161 VAL A CA 1
ATOM 1300 C C . VAL A 1 161 ? -19.851 0.625 -2.815 1.00 42.03 161 VAL A C 1
ATOM 1302 O O . VAL A 1 161 ? -20.053 -0.565 -3.050 1.00 42.03 161 VAL A O 1
ATOM 1305 N N . ILE A 1 162 ? -20.393 1.286 -1.791 1.00 41.56 162 ILE A N 1
ATOM 1306 C CA . ILE A 1 162 ? -21.387 0.723 -0.875 1.00 41.56 162 ILE A CA 1
ATOM 1307 C C . ILE A 1 162 ? -22.562 0.184 -1.708 1.00 41.56 162 ILE A C 1
ATOM 1309 O O . ILE A 1 162 ? -23.328 0.960 -2.280 1.00 41.56 162 ILE A O 1
ATOM 1313 N N . GLU A 1 163 ? -22.697 -1.137 -1.792 1.00 33.53 163 GLU A N 1
ATOM 1314 C CA . GLU A 1 163 ? -23.860 -1.812 -2.370 1.00 33.53 163 GLU A CA 1
ATOM 1315 C C . GLU A 1 163 ? -24.706 -2.304 -1.196 1.00 33.53 163 GLU A C 1
ATOM 1317 O O . GLU A 1 163 ? -24.250 -3.143 -0.428 1.00 33.53 163 GLU A O 1
ATOM 1322 N N . ASN A 1 164 ? -25.932 -1.791 -1.054 1.00 32.97 164 ASN A N 1
ATOM 1323 C CA . ASN A 1 164 ? -26.865 -2.172 0.019 1.00 32.97 164 ASN A CA 1
ATOM 1324 C C . ASN A 1 164 ? -26.331 -1.950 1.447 1.00 32.97 164 ASN A C 1
ATOM 1326 O O . ASN A 1 164 ? -26.576 -2.760 2.329 1.00 32.97 164 ASN A O 1
ATOM 1330 N N . GLY A 1 165 ? -25.585 -0.869 1.684 1.00 37.41 165 GLY A N 1
ATOM 1331 C CA . GLY A 1 165 ? -25.040 -0.565 3.015 1.00 37.41 165 GLY A CA 1
ATOM 1332 C C . GLY A 1 165 ? -23.744 -1.308 3.357 1.00 37.41 165 GLY A C 1
ATOM 1333 O O . GLY A 1 165 ? -23.035 -0.876 4.258 1.00 37.41 165 GLY A O 1
ATOM 1334 N N . GLU A 1 166 ? -23.363 -2.327 2.581 1.00 38.34 166 GLU A N 1
ATOM 1335 C CA . GLU A 1 166 ? -22.142 -3.101 2.802 1.00 38.34 166 GLU A CA 1
ATOM 1336 C C . GLU A 1 166 ? -21.012 -2.667 1.864 1.00 38.34 166 GLU A C 1
ATOM 1338 O O . GLU A 1 166 ? -21.166 -2.535 0.642 1.00 38.34 166 GLU A O 1
ATOM 1343 N N . GLN A 1 167 ? -19.831 -2.463 2.441 1.00 47.47 167 GLN A N 1
ATOM 1344 C CA . GLN A 1 167 ? -18.631 -2.164 1.680 1.00 47.47 167 GLN A CA 1
ATOM 1345 C C . GLN A 1 167 ? -18.011 -3.466 1.170 1.00 47.47 167 GLN A C 1
ATOM 1347 O O . GLN A 1 167 ? -17.451 -4.254 1.928 1.00 47.47 167 GLN A O 1
ATOM 1352 N N . LYS A 1 168 ? -18.090 -3.711 -0.141 1.00 51.00 168 LYS A N 1
ATOM 1353 C CA . LYS A 1 168 ? -17.523 -4.929 -0.735 1.00 51.00 168 LYS A CA 1
ATOM 1354 C C . LYS A 1 168 ? -16.080 -4.709 -1.162 1.00 51.00 168 LYS A C 1
ATOM 1356 O O . LYS A 1 168 ? -15.785 -3.773 -1.908 1.00 51.00 168 LYS A O 1
ATOM 1361 N N . ILE A 1 169 ? -15.188 -5.611 -0.772 1.00 50.97 169 ILE A N 1
ATOM 1362 C CA . ILE A 1 169 ? -13.802 -5.626 -1.246 1.00 50.97 169 ILE A CA 1
ATOM 1363 C C . ILE A 1 169 ? -13.719 -6.414 -2.555 1.00 50.97 169 ILE A C 1
ATOM 1365 O O . ILE A 1 169 ? -14.154 -7.565 -2.621 1.00 50.97 169 ILE A O 1
ATOM 1369 N N . LYS A 1 170 ? -13.123 -5.820 -3.596 1.00 55.00 170 LYS A N 1
ATOM 1370 C CA . LYS A 1 170 ? -12.914 -6.478 -4.895 1.00 55.00 170 LYS A CA 1
ATOM 1371 C C . LYS A 1 170 ? -11.414 -6.618 -5.207 1.00 55.00 170 LYS A C 1
ATOM 1373 O O . LYS A 1 170 ? -10.620 -5.787 -4.756 1.00 55.00 170 LYS A O 1
ATOM 1378 N N . PRO A 1 171 ? -11.005 -7.665 -5.955 1.00 56.91 171 PRO A N 1
ATOM 1379 C CA . PRO A 1 171 ? -9.649 -7.757 -6.490 1.00 56.91 171 PRO A CA 1
ATOM 1380 C C . PRO A 1 171 ? -9.304 -6.519 -7.319 1.00 56.91 171 PRO A C 1
ATOM 1382 O O . PRO A 1 171 ? -10.187 -5.929 -7.950 1.00 56.91 171 PRO A O 1
ATOM 1385 N N . PHE A 1 172 ? -8.025 -6.152 -7.355 1.00 60.72 172 PHE A N 1
ATOM 1386 C CA . PHE A 1 172 ? -7.558 -5.085 -8.232 1.00 60.72 172 PHE A CA 1
ATOM 1387 C C . PHE A 1 172 ? -7.810 -5.449 -9.701 1.00 60.72 172 PHE A C 1
ATOM 1389 O O . PHE A 1 172 ? -7.407 -6.511 -10.171 1.00 60.72 172 PHE A O 1
ATOM 1396 N N . THR A 1 173 ? -8.506 -4.574 -10.429 1.00 65.44 173 THR A N 1
ATOM 1397 C CA . THR A 1 173 ? -8.818 -4.775 -11.853 1.00 65.44 173 THR A CA 1
ATOM 1398 C C . THR A 1 173 ? -7.861 -3.986 -12.744 1.00 65.44 173 THR A C 1
ATOM 1400 O O . THR A 1 173 ? -7.277 -2.988 -12.323 1.00 65.44 173 THR A O 1
ATOM 1403 N N . SER A 1 174 ? -7.736 -4.386 -14.012 1.00 67.31 174 SER A N 1
ATOM 1404 C CA . SER A 1 174 ? -6.925 -3.657 -14.997 1.00 67.31 174 SER A CA 1
ATOM 1405 C C . SER A 1 174 ? -7.396 -2.212 -15.207 1.00 67.31 174 SER A C 1
ATOM 1407 O O . SER A 1 174 ? -6.580 -1.324 -15.449 1.00 67.31 174 SER A O 1
ATOM 1409 N N . ASP A 1 175 ? -8.695 -1.944 -15.074 1.00 66.56 175 ASP A N 1
ATOM 1410 C CA . ASP A 1 175 ? -9.235 -0.586 -15.155 1.00 66.56 175 ASP A CA 1
ATOM 1411 C C . ASP A 1 175 ? -8.957 0.226 -13.881 1.00 66.56 175 ASP A C 1
ATOM 1413 O O . ASP A 1 175 ? -8.688 1.424 -13.971 1.00 66.56 175 ASP A O 1
ATOM 1417 N N . ALA A 1 176 ? -8.915 -0.414 -12.706 1.00 64.94 176 ALA A N 1
ATOM 1418 C CA . ALA A 1 176 ? -8.473 0.233 -11.470 1.00 64.94 176 ALA A CA 1
ATOM 1419 C C . ALA A 1 176 ? -7.007 0.691 -11.554 1.00 64.94 176 ALA A C 1
ATOM 1421 O O . ALA A 1 176 ? -6.709 1.825 -11.181 1.00 64.94 176 ALA A O 1
ATOM 1422 N N . LEU A 1 177 ? -6.117 -0.131 -12.125 1.00 73.94 177 LEU A N 1
ATOM 1423 C CA . LEU A 1 177 ? -4.710 0.236 -12.351 1.00 73.94 177 LEU A CA 1
ATOM 1424 C C . LEU A 1 177 ? -4.575 1.471 -13.244 1.00 73.94 177 LEU A C 1
ATOM 1426 O O . LEU A 1 177 ? -3.865 2.418 -12.903 1.00 73.94 177 LEU A O 1
ATOM 1430 N N . LYS A 1 178 ? -5.304 1.501 -14.368 1.00 76.69 178 LYS A N 1
ATOM 1431 C CA . LYS A 1 178 ? -5.320 2.668 -15.266 1.00 76.69 178 LYS A CA 1
ATOM 1432 C C . LYS A 1 178 ? -5.793 3.923 -14.541 1.00 76.69 178 LYS A C 1
ATOM 1434 O O . LYS A 1 178 ? -5.201 4.985 -14.723 1.00 76.69 178 LYS A O 1
ATOM 1439 N N . ASN A 1 179 ? -6.842 3.802 -13.727 1.00 72.25 179 ASN A N 1
ATOM 1440 C CA . ASN A 1 179 ? -7.393 4.924 -12.977 1.00 72.25 179 ASN A CA 1
ATOM 1441 C C . ASN A 1 179 ? -6.386 5.468 -11.959 1.00 72.25 179 ASN A C 1
ATOM 1443 O O . ASN A 1 179 ? -6.171 6.675 -11.951 1.00 72.25 179 ASN A O 1
ATOM 1447 N N . ILE A 1 180 ? -5.715 4.606 -11.184 1.00 74.94 180 ILE A N 1
ATOM 1448 C CA . ILE A 1 180 ? -4.677 5.042 -10.236 1.00 74.94 180 ILE A CA 1
ATOM 1449 C C . ILE A 1 180 ? -3.562 5.781 -10.959 1.00 74.94 180 ILE A C 1
ATOM 1451 O O . ILE A 1 180 ? -3.243 6.906 -10.591 1.00 74.94 180 ILE A O 1
ATOM 1455 N N . LYS A 1 181 ? -3.009 5.205 -12.031 1.00 80.31 181 LYS A N 1
ATOM 1456 C CA . LYS A 1 181 ? -1.938 5.848 -12.809 1.00 80.31 181 LYS A CA 1
ATOM 1457 C C . LYS A 1 181 ? -2.366 7.214 -13.357 1.00 80.31 181 LYS A C 1
ATOM 1459 O O . LYS A 1 181 ? -1.581 8.163 -13.365 1.00 80.31 181 LYS A O 1
ATOM 1464 N N . LEU A 1 182 ? -3.614 7.330 -13.815 1.00 75.06 182 LEU A N 1
ATOM 1465 C CA . LEU A 1 182 ? -4.187 8.585 -14.296 1.00 75.06 182 LEU A CA 1
ATOM 1466 C C . LEU A 1 182 ? -4.331 9.612 -13.164 1.00 75.06 182 LEU A C 1
ATOM 1468 O O . LEU A 1 182 ? -3.978 10.776 -13.347 1.00 75.06 182 LEU A O 1
ATOM 1472 N N . ASP A 1 183 ? -4.845 9.202 -12.009 1.00 73.06 183 ASP A N 1
ATOM 1473 C CA . ASP A 1 183 ? -5.080 10.095 -10.879 1.00 73.06 183 ASP A CA 1
ATOM 1474 C C . ASP A 1 183 ? -3.787 10.520 -10.193 1.00 73.06 183 ASP A C 1
ATOM 1476 O O . ASP A 1 183 ? -3.675 11.696 -9.863 1.00 73.06 183 ASP A O 1
ATOM 1480 N N . VAL A 1 184 ? -2.783 9.644 -10.094 1.00 76.56 184 VAL A N 1
ATOM 1481 C CA . VAL A 1 184 ? -1.414 10.012 -9.701 1.00 76.56 184 VAL A CA 1
ATOM 1482 C C . VAL A 1 184 ? -0.929 11.163 -10.582 1.00 76.56 184 VAL A C 1
ATOM 1484 O O . VAL A 1 184 ? -0.619 12.237 -10.077 1.00 76.56 184 VAL A O 1
ATOM 1487 N N . LYS A 1 185 ? -0.993 11.012 -11.913 1.00 75.25 185 LYS A N 1
ATOM 1488 C CA . LYS A 1 185 ? -0.604 12.081 -12.849 1.00 75.25 185 LYS A CA 1
ATOM 1489 C C . LYS A 1 185 ? -1.428 13.355 -12.665 1.00 75.25 185 LYS A C 1
ATOM 1491 O O . LYS A 1 185 ? -0.877 14.450 -12.740 1.00 75.25 185 LYS A O 1
ATOM 1496 N N . LYS A 1 186 ? -2.744 13.259 -12.451 1.00 73.25 186 LYS A N 1
ATOM 1497 C CA . LYS A 1 186 ? -3.586 14.444 -12.208 1.00 73.25 186 LYS A CA 1
ATOM 1498 C C . LYS A 1 186 ? -3.191 15.156 -10.919 1.00 73.25 186 LYS A C 1
ATOM 1500 O O . LYS A 1 186 ? -3.041 16.372 -10.952 1.00 73.25 186 LYS A O 1
ATOM 1505 N N . ILE A 1 187 ? -3.027 14.418 -9.822 1.00 70.00 187 ILE A N 1
ATOM 1506 C CA . ILE A 1 187 ? -2.688 14.955 -8.501 1.00 70.00 187 ILE A CA 1
ATOM 1507 C C . ILE A 1 187 ? -1.331 15.649 -8.577 1.00 70.00 187 ILE A C 1
ATOM 1509 O O . ILE A 1 187 ? -1.263 16.846 -8.299 1.00 70.00 187 ILE A O 1
ATOM 1513 N N . THR A 1 188 ? -0.304 14.961 -9.086 1.00 68.44 188 THR A N 1
ATOM 1514 C CA . THR A 1 188 ? 1.047 15.516 -9.260 1.00 68.44 188 THR A CA 1
ATOM 1515 C C . THR A 1 188 ? 1.062 16.765 -10.148 1.00 68.44 188 THR A C 1
ATOM 1517 O O . THR A 1 188 ? 1.788 17.709 -9.859 1.00 68.44 188 THR A O 1
ATOM 1520 N N . ASN A 1 189 ? 0.239 16.826 -11.202 1.00 67.69 189 ASN A N 1
ATOM 1521 C CA . ASN A 1 189 ? 0.139 18.020 -12.054 1.00 67.69 189 ASN A CA 1
ATOM 1522 C C . ASN A 1 189 ? -0.673 19.162 -11.419 1.00 67.69 189 ASN A C 1
ATOM 1524 O O . ASN A 1 189 ? -0.432 20.329 -11.721 1.00 67.69 189 ASN A O 1
ATOM 1528 N N . SER A 1 190 ? -1.670 18.840 -10.590 1.00 64.38 190 SER A N 1
ATOM 1529 C CA . SER A 1 190 ? -2.553 19.824 -9.949 1.00 64.38 190 SER A CA 1
ATOM 1530 C C . SER A 1 190 ? -1.928 20.487 -8.722 1.00 64.38 190 SER A C 1
ATOM 1532 O O . SER A 1 190 ? -2.249 21.631 -8.408 1.00 64.38 190 SER A O 1
ATOM 1534 N N . LEU A 1 191 ? -1.016 19.787 -8.052 1.00 60.78 191 LEU A N 1
ATOM 1535 C CA . LEU A 1 191 ? -0.316 20.248 -6.865 1.00 60.78 191 LEU A CA 1
ATOM 1536 C C . LEU A 1 191 ? 1.095 20.669 -7.281 1.00 60.78 191 LEU A C 1
ATOM 1538 O O . LEU A 1 191 ? 2.007 19.852 -7.354 1.00 60.78 191 LEU A O 1
ATOM 1542 N N . SER A 1 192 ? 1.293 21.959 -7.554 1.00 52.56 192 SER A N 1
ATOM 1543 C CA . SER A 1 192 ? 2.561 22.521 -8.053 1.00 52.56 192 SER A CA 1
ATOM 1544 C C . SER A 1 192 ? 3.785 22.317 -7.135 1.00 52.56 192 SER A C 1
ATOM 1546 O O . SER A 1 192 ? 4.883 22.727 -7.504 1.00 52.56 192 SER A O 1
ATOM 1548 N N . ALA A 1 193 ? 3.602 21.719 -5.951 1.00 58.91 193 ALA A N 1
ATOM 1549 C CA . ALA A 1 193 ? 4.640 21.345 -4.989 1.00 58.91 193 ALA A CA 1
ATOM 1550 C C . ALA A 1 193 ? 4.160 20.243 -4.009 1.00 58.91 193 ALA A C 1
ATOM 1552 O O . ALA A 1 193 ? 4.388 20.359 -2.808 1.00 58.91 193 ALA A O 1
ATOM 1553 N N . CYS A 1 194 ? 3.448 19.215 -4.492 1.00 66.12 194 CYS A N 1
ATOM 1554 C CA . CYS A 1 194 ? 3.049 18.084 -3.638 1.00 66.12 194 CYS A CA 1
ATOM 1555 C C . CYS A 1 194 ? 4.281 17.364 -3.079 1.00 66.12 194 CYS A C 1
ATOM 1557 O O . CYS A 1 194 ? 5.191 17.054 -3.851 1.00 66.12 194 CYS A O 1
ATOM 1559 N N . SER A 1 195 ? 4.310 17.077 -1.776 1.00 75.88 195 SER A N 1
ATOM 1560 C CA . SER A 1 195 ? 5.293 16.137 -1.227 1.00 75.88 195 SER A CA 1
ATOM 1561 C C . SER A 1 195 ? 4.895 14.692 -1.544 1.00 75.88 195 SER A C 1
ATOM 1563 O O . SER A 1 195 ? 3.716 14.395 -1.742 1.00 75.88 195 SER A O 1
ATOM 1565 N N . ASP A 1 196 ? 5.860 13.769 -1.530 1.00 76.69 196 ASP A N 1
ATOM 1566 C CA . ASP A 1 196 ? 5.585 12.336 -1.723 1.00 76.69 196 ASP A CA 1
ATOM 1567 C C . ASP A 1 196 ? 4.571 11.804 -0.694 1.00 76.69 196 ASP A C 1
ATOM 1569 O O . ASP A 1 196 ? 3.712 10.987 -1.023 1.00 76.69 196 ASP A O 1
ATOM 1573 N N . GLU A 1 197 ? 4.621 12.310 0.542 1.00 76.94 197 GLU A N 1
ATOM 1574 C CA . GLU A 1 197 ? 3.678 11.963 1.611 1.00 76.94 197 GLU A CA 1
ATOM 1575 C C . GLU A 1 197 ? 2.257 12.462 1.334 1.00 76.94 197 GLU A C 1
ATOM 1577 O O . GLU A 1 197 ? 1.298 11.720 1.545 1.00 76.94 197 GLU A O 1
ATOM 1582 N N . GLU A 1 198 ? 2.103 13.688 0.829 1.00 78.12 198 GLU A N 1
ATOM 1583 C CA . GLU A 1 198 ? 0.795 14.242 0.466 1.00 78.12 198 GLU A CA 1
ATOM 1584 C C . GLU A 1 198 ? 0.198 13.501 -0.739 1.00 78.12 198 GLU A C 1
ATOM 1586 O O . GLU A 1 198 ? -0.998 13.201 -0.755 1.00 78.12 198 GLU A O 1
ATOM 1591 N N . LEU A 1 199 ? 1.031 13.120 -1.714 1.00 76.12 199 LEU A N 1
ATOM 1592 C CA . LEU A 1 199 ? 0.617 12.293 -2.846 1.00 76.12 199 LEU A CA 1
ATOM 1593 C C . LEU A 1 199 ? 0.152 10.910 -2.374 1.00 76.12 199 LEU A C 1
ATOM 1595 O O . LEU A 1 199 ? -0.916 10.446 -2.777 1.00 76.12 199 LEU A O 1
ATOM 1599 N N . LEU A 1 200 ? 0.932 10.261 -1.504 1.00 74.94 200 LEU A N 1
ATOM 1600 C CA . LEU A 1 200 ? 0.587 8.972 -0.904 1.00 74.94 200 LEU A CA 1
ATOM 1601 C C . LEU A 1 200 ? -0.722 9.050 -0.121 1.00 74.94 200 LEU A C 1
ATOM 1603 O O . LEU A 1 200 ? -1.575 8.174 -0.271 1.00 74.94 200 LEU A O 1
ATOM 1607 N N . PHE A 1 201 ? -0.897 10.101 0.679 1.00 75.00 201 PHE A N 1
ATOM 1608 C CA . PHE A 1 201 ? -2.125 10.359 1.417 1.00 75.00 201 PHE A CA 1
ATOM 1609 C C . PHE A 1 201 ? -3.324 10.489 0.474 1.00 75.00 201 PHE A C 1
ATOM 1611 O O . PHE A 1 201 ? -4.312 9.775 0.629 1.00 75.00 201 PHE A O 1
ATOM 1618 N N . GLU A 1 202 ? -3.230 11.342 -0.547 1.00 71.88 202 GLU A N 1
ATOM 1619 C CA . GLU A 1 202 ? -4.320 11.601 -1.490 1.00 71.88 202 GLU A CA 1
ATOM 1620 C C . GLU A 1 202 ? -4.696 10.371 -2.327 1.00 71.88 202 GLU A C 1
ATOM 1622 O O . GLU A 1 202 ? -5.878 10.143 -2.600 1.00 71.88 202 GLU A O 1
ATOM 1627 N N . ILE A 1 203 ? -3.716 9.552 -2.713 1.00 70.19 203 ILE A N 1
ATOM 1628 C CA . ILE A 1 203 ? -3.961 8.297 -3.432 1.00 70.19 203 ILE A CA 1
ATOM 1629 C C . ILE A 1 203 ? -4.600 7.255 -2.515 1.00 70.19 203 ILE A C 1
ATOM 1631 O O . ILE A 1 203 ? -5.619 6.664 -2.885 1.00 70.19 203 ILE A O 1
ATOM 1635 N N . ASN A 1 204 ? -4.058 7.052 -1.312 1.00 68.19 204 ASN A N 1
ATOM 1636 C CA . ASN A 1 204 ? -4.622 6.104 -0.350 1.00 68.19 204 ASN A CA 1
ATOM 1637 C C . ASN A 1 204 ? -6.038 6.495 0.071 1.00 68.19 204 ASN A C 1
ATOM 1639 O O . ASN A 1 204 ? -6.907 5.628 0.140 1.00 68.19 204 ASN A O 1
ATOM 1643 N N . ARG A 1 205 ? -6.296 7.794 0.255 1.00 66.19 205 ARG A N 1
ATOM 1644 C CA . ARG A 1 205 ? -7.627 8.337 0.533 1.00 66.19 205 ARG A CA 1
ATOM 1645 C C . ARG A 1 205 ? -8.633 7.980 -0.560 1.00 66.19 205 ARG A C 1
ATOM 1647 O O . ARG A 1 205 ? -9.763 7.642 -0.244 1.00 66.19 205 ARG A O 1
ATOM 1654 N N . ARG A 1 206 ? -8.260 8.057 -1.843 1.00 61.12 206 ARG A N 1
ATOM 1655 C CA . ARG A 1 206 ? -9.193 7.870 -2.978 1.00 61.12 206 ARG A CA 1
ATOM 1656 C C . ARG A 1 206 ? -9.420 6.420 -3.373 1.00 61.12 206 ARG A C 1
ATOM 1658 O O . ARG A 1 206 ? -10.521 6.070 -3.788 1.00 61.12 206 ARG A O 1
ATOM 1665 N N . TYR A 1 207 ? -8.380 5.600 -3.294 1.00 55.34 207 TYR A N 1
ATOM 1666 C CA . TYR A 1 207 ? -8.428 4.219 -3.774 1.00 55.34 207 TYR A CA 1
ATOM 1667 C C . TYR A 1 207 ? -8.556 3.199 -2.651 1.00 55.34 207 TYR A C 1
ATOM 1669 O O . TYR A 1 207 ? -8.762 2.019 -2.939 1.00 55.34 207 TYR A O 1
ATOM 1677 N N . CYS A 1 208 ? -8.456 3.658 -1.395 1.00 50.16 208 CYS A N 1
ATOM 1678 C CA . CYS A 1 208 ? -8.456 2.848 -0.182 1.00 50.16 208 CYS A CA 1
ATOM 1679 C C . CYS A 1 208 ? -7.694 1.544 -0.393 1.00 50.16 208 CYS A C 1
ATOM 1681 O O . CYS A 1 208 ? -8.202 0.448 -0.186 1.00 50.16 208 CYS A O 1
ATOM 1683 N N . VAL A 1 209 ? -6.469 1.683 -0.885 1.00 49.25 209 VAL A N 1
ATOM 1684 C CA . VAL A 1 209 ? -5.607 0.556 -1.198 1.00 49.25 209 VAL A CA 1
ATOM 1685 C C . VAL A 1 209 ? -5.350 -0.168 0.125 1.00 49.25 209 VAL A C 1
ATOM 1687 O O . VAL A 1 209 ? -4.607 0.332 0.962 1.00 49.25 209 VAL A O 1
ATOM 1690 N N . CYS A 1 210 ? -6.043 -1.275 0.394 1.00 49.59 210 CYS A N 1
ATOM 1691 C CA . CYS A 1 210 ? -5.856 -2.024 1.634 1.00 49.59 210 CYS A CA 1
ATOM 1692 C C . CYS A 1 210 ? -4.846 -3.137 1.409 1.00 49.59 210 CYS A C 1
ATOM 1694 O O . CYS A 1 210 ? -4.963 -3.896 0.448 1.00 49.59 210 CYS A O 1
ATOM 1696 N N . ASN A 1 211 ? -3.856 -3.203 2.299 1.00 49.59 211 ASN A N 1
ATOM 1697 C CA . ASN A 1 211 ? -2.882 -4.282 2.331 1.00 49.59 211 ASN A CA 1
ATOM 1698 C C . ASN A 1 211 ? -3.619 -5.611 2.495 1.00 49.59 211 ASN A C 1
ATOM 1700 O O . ASN A 1 211 ? -4.346 -5.796 3.474 1.00 49.59 211 ASN A O 1
ATOM 1704 N N . CYS A 1 212 ? -3.410 -6.543 1.574 1.00 46.47 212 CYS A N 1
ATOM 1705 C CA . CYS A 1 212 ? -3.864 -7.915 1.727 1.00 46.47 212 CYS A CA 1
ATOM 1706 C C . CYS A 1 212 ? -2.681 -8.871 1.617 1.00 46.47 212 CYS A C 1
ATOM 1708 O O . CYS A 1 212 ? -1.869 -8.746 0.703 1.00 46.47 212 CYS A O 1
ATOM 1710 N N . MET A 1 213 ? -2.612 -9.863 2.507 1.00 41.03 213 MET A N 1
ATOM 1711 C CA . MET A 1 213 ? -1.629 -10.928 2.335 1.00 41.03 213 MET A CA 1
ATOM 1712 C C . MET A 1 213 ? -1.915 -11.709 1.042 1.00 41.03 213 MET A C 1
ATOM 1714 O O . MET A 1 213 ? -3.080 -12.029 0.769 1.00 41.03 213 MET A O 1
ATOM 1718 N N . PRO A 1 214 ? -0.872 -12.070 0.276 1.00 37.19 214 PRO A N 1
ATOM 1719 C CA . PRO A 1 214 ? -0.984 -12.842 -0.956 1.00 37.19 214 PRO A CA 1
ATOM 1720 C C . PRO A 1 214 ? -1.233 -14.324 -0.632 1.00 37.19 214 PRO A C 1
ATOM 1722 O O . PRO A 1 214 ? -0.371 -15.179 -0.824 1.00 37.19 214 PRO A O 1
ATOM 1725 N N . MET A 1 215 ? -2.403 -14.657 -0.089 1.00 36.41 215 MET A N 1
ATOM 1726 C CA . MET A 1 215 ? -2.865 -16.042 -0.008 1.00 36.41 215 MET A CA 1
ATOM 1727 C C . MET A 1 215 ? -4.020 -16.245 -0.984 1.00 36.41 215 MET A C 1
ATOM 1729 O O . MET A 1 215 ? -5.070 -15.610 -0.863 1.00 36.41 215 MET A O 1
ATOM 1733 N N . GLU A 1 216 ? -3.841 -17.157 -1.943 1.00 27.14 216 GLU A N 1
ATOM 1734 C CA . GLU A 1 216 ? -4.948 -17.696 -2.732 1.00 27.14 216 GLU A CA 1
ATOM 1735 C C . GLU A 1 216 ? -5.960 -18.343 -1.769 1.00 27.14 216 GLU A C 1
ATOM 1737 O O . GLU A 1 216 ? -5.709 -19.404 -1.205 1.00 27.14 216 GLU A O 1
ATOM 1742 N N . GLY A 1 217 ? -7.095 -17.674 -1.543 1.00 30.22 217 GLY A N 1
ATOM 1743 C CA . GLY A 1 217 ? -8.247 -18.225 -0.817 1.00 30.22 217 GLY A CA 1
ATOM 1744 C C . GLY A 1 217 ? -8.579 -17.586 0.536 1.00 30.22 217 GLY A C 1
ATOM 1745 O O . GLY A 1 217 ? -9.737 -17.640 0.936 1.00 30.22 217 GLY A O 1
ATOM 1746 N N . THR A 1 218 ? -7.642 -16.910 1.206 1.00 26.69 218 THR A N 1
ATOM 1747 C CA . THR A 1 218 ? -7.892 -16.208 2.483 1.00 26.69 218 THR A CA 1
ATOM 1748 C C . THR A 1 218 ? -7.117 -14.902 2.520 1.00 26.69 218 THR A C 1
ATOM 1750 O O . THR A 1 218 ? -5.964 -14.847 2.936 1.00 26.69 218 THR A O 1
ATOM 1753 N N . ALA A 1 219 ? -7.743 -13.826 2.057 1.00 28.17 219 ALA A N 1
ATOM 1754 C CA . ALA A 1 219 ? -7.138 -12.509 2.147 1.00 28.17 219 ALA A CA 1
ATOM 1755 C C . ALA A 1 219 ? -7.198 -12.001 3.587 1.00 28.17 219 ALA A C 1
ATOM 1757 O O . ALA A 1 219 ? -8.237 -11.523 4.036 1.00 28.17 219 ALA A O 1
ATOM 1758 N N . VAL A 1 220 ? -6.072 -12.084 4.283 1.00 31.33 220 VAL A N 1
ATOM 1759 C CA . VAL A 1 220 ? -5.884 -11.427 5.575 1.00 31.33 220 VAL A CA 1
ATOM 1760 C C . VAL A 1 220 ? -5.609 -9.949 5.293 1.00 31.33 220 VAL A C 1
ATOM 1762 O O . VAL A 1 220 ? -4.607 -9.611 4.659 1.00 31.33 220 VAL A O 1
ATOM 1765 N N . ASN A 1 221 ? -6.555 -9.084 5.661 1.00 43.88 221 ASN A N 1
ATOM 1766 C CA . ASN A 1 221 ? -6.492 -7.640 5.436 1.00 43.88 221 ASN A CA 1
ATOM 1767 C C . ASN A 1 221 ? -5.770 -6.983 6.614 1.00 43.88 221 ASN A C 1
ATOM 1769 O O . ASN A 1 221 ? -6.175 -7.186 7.753 1.00 43.88 221 ASN A O 1
ATOM 1773 N N . MET A 1 222 ? -4.726 -6.202 6.344 1.00 43.62 222 MET A N 1
ATOM 1774 C CA . MET A 1 222 ? -3.978 -5.502 7.393 1.00 43.62 222 MET A CA 1
ATOM 1775 C C . MET A 1 222 ? -4.244 -3.988 7.435 1.00 43.62 222 MET A C 1
ATOM 1777 O O . MET A 1 222 ? -3.599 -3.284 8.205 1.00 43.62 222 MET A O 1
ATOM 1781 N N . ARG A 1 223 ? -5.174 -3.450 6.625 1.00 42.69 223 ARG A N 1
ATOM 1782 C CA . ARG A 1 223 ? -5.706 -2.086 6.824 1.00 42.69 223 ARG A CA 1
ATOM 1783 C C . ARG A 1 223 ? -7.091 -2.175 7.464 1.00 42.69 223 ARG A C 1
ATOM 1785 O O . ARG A 1 223 ? -8.094 -2.419 6.800 1.00 42.69 223 ARG A O 1
ATOM 1792 N N . PHE A 1 224 ? -7.094 -1.970 8.775 1.00 43.75 224 PHE A N 1
ATOM 1793 C CA . PHE A 1 224 ? -8.121 -2.329 9.758 1.00 43.75 224 PHE A CA 1
ATOM 1794 C C . PHE A 1 224 ? -9.432 -1.530 9.724 1.00 43.75 224 PHE A C 1
ATOM 1796 O O . PHE A 1 224 ? -10.323 -1.800 10.516 1.00 43.75 224 PHE A O 1
ATOM 1803 N N . ALA A 1 225 ? -9.597 -0.564 8.822 1.00 34.62 225 ALA A N 1
ATOM 1804 C CA . ALA A 1 225 ? -10.661 0.427 8.985 1.00 34.62 225 ALA A CA 1
ATOM 1805 C C . ALA A 1 225 ? -12.084 -0.039 8.609 1.00 34.62 225 ALA A C 1
ATOM 1807 O O . ALA A 1 225 ? -13.019 0.686 8.911 1.00 34.62 225 ALA A O 1
ATOM 1808 N N . ASN A 1 226 ? -12.292 -1.178 7.926 1.00 34.59 226 ASN A N 1
ATOM 1809 C CA . ASN A 1 226 ? -13.626 -1.478 7.360 1.00 34.59 226 ASN A CA 1
ATOM 1810 C C . ASN A 1 226 ? -14.035 -2.957 7.267 1.00 34.59 226 ASN A C 1
ATOM 1812 O O . ASN A 1 226 ? -15.033 -3.267 6.623 1.00 34.59 226 ASN A O 1
ATOM 1816 N N . ASN A 1 227 ? -13.302 -3.884 7.886 1.00 34.62 227 ASN A N 1
ATOM 1817 C CA . ASN A 1 227 ? -13.598 -5.316 7.733 1.00 34.62 227 ASN A CA 1
ATOM 1818 C C . ASN A 1 227 ? -14.330 -5.967 8.908 1.00 34.62 227 ASN A C 1
ATOM 1820 O O . ASN A 1 227 ? -14.520 -7.177 8.874 1.00 34.62 227 ASN A O 1
ATOM 1824 N N . GLY A 1 228 ? -14.729 -5.207 9.931 1.00 36.25 228 GLY A N 1
ATOM 1825 C CA . GLY A 1 228 ? -15.443 -5.765 11.085 1.00 36.25 228 GLY A CA 1
ATOM 1826 C C . GLY A 1 228 ? -14.645 -6.792 11.902 1.00 36.25 228 GLY A C 1
ATOM 1827 O O . GLY A 1 228 ? -15.217 -7.409 12.789 1.00 36.25 228 GLY A O 1
ATOM 1828 N N . TYR A 1 229 ? -13.349 -6.970 11.620 1.00 42.09 229 TYR A N 1
ATOM 1829 C CA . TYR A 1 229 ? -12.439 -7.809 12.399 1.00 42.09 229 TYR A CA 1
ATOM 1830 C C . TYR A 1 229 ? -11.620 -6.942 13.346 1.00 42.09 229 TYR A C 1
ATOM 1832 O O . TYR A 1 229 ? -11.111 -5.890 12.947 1.00 42.09 229 TYR A O 1
ATOM 1840 N N . ASP A 1 230 ? -11.499 -7.406 14.585 1.00 48.91 230 ASP A N 1
ATOM 1841 C CA . ASP A 1 230 ? -10.936 -6.646 15.689 1.00 48.91 230 ASP A CA 1
ATOM 1842 C C . ASP A 1 230 ? -9.405 -6.499 15.538 1.00 48.91 230 ASP A C 1
ATOM 1844 O O . ASP A 1 230 ? -8.691 -7.502 15.423 1.00 48.91 230 ASP A O 1
ATOM 1848 N N . PRO A 1 231 ? -8.848 -5.272 15.539 1.00 46.62 231 PRO A N 1
ATOM 1849 C CA . PRO A 1 231 ? -7.400 -5.055 15.539 1.00 46.62 231 PRO A CA 1
ATOM 1850 C C . PRO A 1 231 ? -6.656 -5.816 16.651 1.00 46.62 231 PRO A C 1
ATOM 1852 O O . PRO A 1 231 ? -5.471 -6.122 16.496 1.00 46.62 231 PRO A O 1
ATOM 1855 N N . ILE A 1 232 ? -7.335 -6.145 17.753 1.00 48.34 232 ILE A N 1
ATOM 1856 C CA . ILE A 1 232 ? -6.766 -6.820 18.925 1.00 48.34 232 ILE A CA 1
ATOM 1857 C C . ILE A 1 232 ? -6.790 -8.345 18.783 1.00 48.34 232 ILE A C 1
ATOM 1859 O O . ILE A 1 232 ? -5.823 -8.987 19.198 1.00 48.34 232 ILE A O 1
ATOM 1863 N N . GLU A 1 233 ? -7.773 -8.926 18.080 1.00 49.28 233 GLU A N 1
ATOM 1864 C CA . GLU A 1 233 ? -7.732 -10.346 17.669 1.00 49.28 233 GLU A CA 1
ATOM 1865 C C . GLU A 1 233 ? -6.450 -10.653 16.889 1.00 49.28 233 GLU A C 1
ATOM 1867 O O . GLU A 1 233 ? -5.824 -11.701 17.053 1.00 49.28 233 GLU A O 1
ATOM 1872 N N . TYR A 1 234 ? -6.016 -9.698 16.070 1.00 50.62 234 TYR A N 1
ATOM 1873 C CA . TYR A 1 234 ? -4.774 -9.791 15.326 1.00 50.62 234 TYR A CA 1
ATOM 1874 C C . TYR A 1 234 ? -3.561 -9.758 16.256 1.00 50.62 234 TYR A C 1
ATOM 1876 O O . TYR A 1 234 ? -2.814 -10.733 16.266 1.00 50.62 234 TYR A O 1
ATOM 1884 N N . VAL A 1 235 ? -3.399 -8.720 17.093 1.00 46.34 235 VAL A N 1
ATOM 1885 C CA . VAL A 1 235 ? -2.309 -8.600 18.099 1.00 46.34 235 VAL A CA 1
ATOM 1886 C C . VAL A 1 235 ? -2.104 -9.901 18.875 1.00 46.34 235 VAL A C 1
ATOM 1888 O O . VAL A 1 235 ? -0.976 -10.330 19.118 1.00 46.34 235 VAL A O 1
ATOM 1891 N N . ALA A 1 236 ? -3.209 -10.547 19.207 1.00 41.12 236 ALA A N 1
ATOM 1892 C CA . ALA A 1 236 ? -3.261 -11.761 19.973 1.00 41.12 236 ALA A CA 1
ATOM 1893 C C . ALA A 1 236 ? -2.922 -13.068 19.233 1.00 41.12 236 ALA A C 1
ATOM 1895 O O . ALA A 1 236 ? -2.354 -13.986 19.829 1.00 41.12 236 ALA A O 1
ATOM 1896 N N . LEU A 1 237 ? -3.270 -13.176 17.948 1.00 45.50 237 LEU A N 1
ATOM 1897 C CA . LEU A 1 237 ? -2.877 -14.303 17.094 1.00 45.50 237 LEU A CA 1
ATOM 1898 C C . LEU A 1 237 ? -1.360 -14.305 16.821 1.00 45.50 237 LEU A C 1
ATOM 1900 O O . LEU A 1 237 ? -0.782 -15.335 16.458 1.00 45.50 237 LEU A O 1
ATOM 1904 N N . PHE A 1 238 ? -0.684 -13.165 17.005 1.00 50.00 238 PHE A N 1
ATOM 1905 C CA . PHE A 1 238 ? 0.744 -13.016 16.746 1.00 50.00 238 PHE A CA 1
ATOM 1906 C C . PHE A 1 238 ? 1.597 -13.318 17.988 1.00 50.00 238 PHE A C 1
ATOM 1908 O O . PHE A 1 238 ? 2.016 -12.433 18.729 1.00 50.00 238 PHE A O 1
ATOM 1915 N N . HIS A 1 239 ? 2.014 -14.576 18.141 1.00 44.03 239 HIS A N 1
ATOM 1916 C CA . HIS A 1 239 ? 3.023 -14.989 19.133 1.00 44.03 239 HIS A CA 1
ATOM 1917 C C . HIS A 1 239 ? 4.409 -14.314 18.976 1.00 44.03 239 HIS A C 1
ATOM 1919 O O . HIS A 1 239 ? 5.292 -14.524 19.808 1.00 44.03 239 HIS A O 1
ATOM 1925 N N . SER A 1 240 ? 4.629 -13.496 17.938 1.00 54.34 240 SER A N 1
ATOM 1926 C CA . SER A 1 240 ? 5.824 -12.659 17.795 1.00 54.34 240 SER A CA 1
ATOM 1927 C C . SER A 1 240 ? 5.463 -11.170 17.811 1.00 54.34 240 SER A C 1
ATOM 1929 O O . SER A 1 240 ? 5.348 -10.547 16.751 1.00 54.34 240 SER A O 1
ATOM 1931 N N . GLN A 1 241 ? 5.375 -10.581 19.009 1.00 63.03 241 GLN A N 1
ATOM 1932 C CA . GLN A 1 241 ? 5.239 -9.126 19.213 1.00 63.03 241 GLN A CA 1
ATOM 1933 C C . GLN A 1 241 ? 6.194 -8.318 18.312 1.00 63.03 241 GLN A C 1
ATOM 1935 O O . GLN A 1 241 ? 5.838 -7.265 17.798 1.00 63.03 241 GLN A O 1
ATOM 1940 N N . GLN A 1 242 ? 7.391 -8.847 18.035 1.00 71.94 242 GLN A N 1
ATOM 1941 C CA . GLN A 1 242 ? 8.391 -8.195 17.191 1.00 71.94 242 GLN A CA 1
ATOM 1942 C C . GLN A 1 242 ? 7.990 -8.055 15.710 1.00 71.94 242 GLN A C 1
ATOM 1944 O O . GLN A 1 242 ? 8.292 -7.031 15.103 1.00 71.94 242 GLN A O 1
ATOM 1949 N N . ALA A 1 243 ? 7.348 -9.061 15.103 1.00 67.06 243 ALA A N 1
ATOM 1950 C CA . ALA A 1 243 ? 6.933 -8.973 13.697 1.00 67.06 243 ALA A CA 1
ATOM 1951 C C . ALA A 1 243 ? 5.795 -7.962 13.529 1.00 67.06 243 ALA A C 1
ATOM 1953 O O . ALA A 1 243 ? 5.787 -7.185 12.579 1.00 67.06 243 ALA A O 1
ATOM 1954 N N . TYR A 1 244 ? 4.883 -7.929 14.499 1.00 71.31 244 TYR A N 1
ATOM 1955 C CA . TYR A 1 244 ? 3.784 -6.979 14.502 1.00 71.31 244 TYR A CA 1
ATOM 1956 C C . TYR A 1 244 ? 4.257 -5.547 14.778 1.00 71.31 244 TYR A C 1
ATOM 1958 O O . TYR A 1 244 ? 3.833 -4.630 14.085 1.00 71.31 244 TYR A O 1
ATOM 1966 N N . TYR A 1 245 ? 5.224 -5.356 15.682 1.00 78.00 245 TYR A N 1
ATOM 1967 C CA . TYR A 1 245 ? 5.876 -4.057 15.871 1.00 78.00 245 TYR A CA 1
ATOM 1968 C C . TYR A 1 245 ? 6.498 -3.558 14.562 1.00 78.00 245 TYR A C 1
ATOM 1970 O O . TYR A 1 245 ? 6.247 -2.433 14.156 1.00 78.00 245 TYR A O 1
ATOM 1978 N N . LYS A 1 246 ? 7.256 -4.408 13.849 1.00 79.31 246 LYS A N 1
ATOM 1979 C CA . LYS A 1 246 ? 7.817 -4.057 12.530 1.00 79.31 246 LYS A CA 1
ATOM 1980 C C . LYS A 1 246 ? 6.730 -3.688 11.519 1.00 79.31 246 LYS A C 1
ATOM 1982 O O . LYS A 1 246 ? 6.917 -2.764 10.732 1.00 79.31 246 LYS A O 1
ATOM 1987 N N . PHE A 1 247 ? 5.623 -4.428 11.518 1.00 76.00 247 PHE A N 1
ATOM 1988 C CA . PHE A 1 247 ? 4.495 -4.145 10.643 1.00 76.00 247 PHE A CA 1
ATOM 1989 C C . PHE A 1 247 ? 3.898 -2.772 10.947 1.00 76.00 247 PHE A C 1
ATOM 1991 O O . PHE A 1 247 ? 3.855 -1.926 10.058 1.00 76.00 247 PHE A O 1
ATOM 1998 N N . VAL A 1 248 ? 3.509 -2.524 12.198 1.00 77.06 248 VAL A N 1
ATOM 1999 C CA . VAL A 1 248 ? 2.933 -1.244 12.611 1.00 77.06 248 VAL A CA 1
ATOM 2000 C C . VAL A 1 248 ? 3.910 -0.102 12.368 1.00 77.06 248 VAL A C 1
ATOM 2002 O O . VAL A 1 248 ? 3.511 0.916 11.815 1.00 77.06 248 VAL A O 1
ATOM 2005 N N . ASP A 1 249 ? 5.191 -0.273 12.685 1.00 85.19 249 ASP A N 1
ATOM 2006 C CA . ASP A 1 249 ? 6.231 0.728 12.441 1.00 85.19 249 ASP A CA 1
ATOM 2007 C C . ASP A 1 249 ? 6.347 1.108 10.952 1.00 85.19 249 ASP A C 1
ATOM 2009 O O . ASP A 1 249 ? 6.535 2.282 10.628 1.00 85.19 249 ASP A O 1
ATOM 2013 N N . SER A 1 250 ? 6.122 0.156 10.037 1.00 80.69 250 SER A N 1
ATOM 2014 C CA . SER A 1 250 ? 6.137 0.393 8.583 1.00 80.69 250 SER A CA 1
ATOM 2015 C C . SER A 1 250 ? 4.911 1.143 8.032 1.00 80.69 250 SER A C 1
ATOM 2017 O O . SER A 1 250 ? 4.940 1.665 6.908 1.00 80.69 250 SER A O 1
ATOM 2019 N N . LEU A 1 251 ? 3.818 1.217 8.796 1.00 77.69 251 LEU A N 1
ATOM 2020 C CA . LEU A 1 251 ? 2.585 1.869 8.358 1.00 77.69 251 LEU A CA 1
ATOM 2021 C C . LEU A 1 251 ? 2.771 3.380 8.162 1.00 77.69 251 LEU A C 1
ATOM 2023 O O . LEU A 1 251 ? 3.652 4.011 8.752 1.00 77.69 251 LEU A O 1
ATOM 2027 N N . LEU A 1 252 ? 1.928 3.980 7.315 1.00 76.88 252 LEU A N 1
ATOM 2028 C CA . LEU A 1 252 ? 1.886 5.438 7.185 1.00 76.88 252 LEU A CA 1
ATOM 2029 C C . LEU A 1 252 ? 1.416 6.079 8.498 1.00 76.88 252 LEU A C 1
ATOM 2031 O O . LEU A 1 252 ? 0.623 5.464 9.212 1.00 76.88 252 LEU A O 1
ATOM 2035 N N . PRO A 1 253 ? 1.814 7.333 8.784 1.00 84.75 253 PRO A N 1
ATOM 2036 C CA . PRO A 1 253 ? 1.314 8.073 9.943 1.00 84.75 253 PRO A CA 1
ATOM 2037 C C . PRO A 1 253 ? -0.216 8.048 10.051 1.00 84.75 253 PRO A C 1
ATOM 2039 O O . PRO A 1 253 ? -0.756 7.728 11.101 1.00 84.75 253 PRO A O 1
ATOM 2042 N N . TRP A 1 254 ? -0.914 8.260 8.932 1.00 79.88 254 TRP A N 1
ATOM 2043 C CA . TRP A 1 254 ? -2.374 8.172 8.877 1.00 79.88 254 TRP A CA 1
ATOM 2044 C C . TRP A 1 254 ? -2.910 6.801 9.320 1.00 79.88 254 TRP A C 1
ATOM 2046 O O . TRP A 1 254 ? -3.832 6.729 10.125 1.00 79.88 254 TRP A O 1
ATOM 2056 N N . ASP A 1 255 ? -2.331 5.711 8.809 1.00 75.19 255 ASP A N 1
ATOM 2057 C CA . ASP A 1 255 ? -2.778 4.349 9.124 1.00 75.19 255 ASP A CA 1
ATOM 2058 C C . ASP A 1 255 ? -2.567 4.030 10.618 1.00 75.19 255 ASP A C 1
ATOM 2060 O O . ASP A 1 255 ? -3.403 3.374 11.239 1.00 75.19 255 ASP A O 1
ATOM 2064 N N . LYS A 1 256 ? -1.474 4.536 11.206 1.00 81.69 256 LYS A N 1
ATOM 2065 C CA . LYS A 1 256 ? -1.173 4.427 12.642 1.00 81.69 256 LYS A CA 1
ATOM 2066 C C . LYS A 1 256 ? -2.175 5.208 13.495 1.00 81.69 256 LYS A C 1
ATOM 2068 O O . LYS A 1 256 ? -2.655 4.686 14.497 1.00 81.69 256 LYS A O 1
ATOM 2073 N N . ASP A 1 257 ? -2.516 6.428 13.085 1.00 84.50 257 ASP A N 1
ATOM 2074 C CA . ASP A 1 257 ? -3.477 7.281 13.792 1.00 84.50 257 ASP A CA 1
ATOM 2075 C C . ASP A 1 257 ? -4.894 6.680 13.745 1.00 84.50 257 ASP A C 1
ATOM 2077 O O . ASP A 1 257 ? -5.595 6.671 14.757 1.00 84.50 257 ASP A O 1
ATOM 2081 N N . VAL A 1 258 ? -5.297 6.100 12.605 1.00 75.31 258 VAL A N 1
ATOM 2082 C CA . VAL A 1 258 ? -6.559 5.344 12.486 1.00 75.31 258 VAL A CA 1
ATOM 2083 C C . VAL A 1 258 ? -6.555 4.131 13.412 1.00 75.31 258 VAL A C 1
ATOM 2085 O O . VAL A 1 258 ? -7.527 3.908 14.127 1.00 75.31 258 VAL A O 1
ATOM 2088 N N . LEU A 1 259 ? -5.461 3.365 13.444 1.00 74.94 259 LEU A N 1
ATOM 2089 C CA . LEU A 1 259 ? -5.325 2.215 14.339 1.00 74.94 259 LEU A CA 1
ATOM 2090 C C . LEU A 1 259 ? -5.447 2.594 15.815 1.00 74.94 259 LEU A C 1
ATOM 2092 O O . LEU A 1 259 ? -6.089 1.878 16.579 1.00 74.94 259 LEU A O 1
ATOM 2096 N N . LEU A 1 260 ? -4.850 3.716 16.213 1.00 83.00 260 LEU A N 1
ATOM 2097 C CA . LEU A 1 260 ? -4.973 4.234 17.571 1.00 83.00 260 LEU A CA 1
ATOM 2098 C C . LEU A 1 260 ? -6.414 4.634 17.885 1.00 83.00 260 LEU A C 1
ATOM 2100 O O . LEU A 1 260 ? -6.919 4.306 18.957 1.00 83.00 260 LEU A O 1
ATOM 2104 N N . ALA A 1 261 ? -7.091 5.294 16.948 1.00 78.12 261 ALA A N 1
ATOM 2105 C CA . ALA A 1 261 ? -8.481 5.684 17.121 1.00 78.12 261 ALA A CA 1
ATOM 2106 C C . ALA A 1 261 ? -9.417 4.459 17.231 1.00 78.12 261 ALA A C 1
ATOM 2108 O O . ALA A 1 261 ? -10.292 4.442 18.096 1.00 78.12 261 ALA A O 1
ATOM 2109 N N . GLU A 1 262 ? -9.184 3.400 16.443 1.00 72.62 262 GLU A N 1
ATOM 2110 C CA . GLU A 1 262 ? -9.891 2.115 16.574 1.00 72.62 262 GLU A CA 1
ATOM 2111 C C . GLU A 1 262 ? -9.610 1.430 17.917 1.00 72.62 262 GLU A C 1
ATOM 2113 O O . GLU A 1 262 ? -10.539 0.989 18.593 1.00 72.62 262 GLU A O 1
ATOM 2118 N N . ALA A 1 263 ? -8.343 1.369 18.337 1.00 75.75 263 ALA A N 1
ATOM 2119 C CA . ALA A 1 263 ? -7.962 0.758 19.608 1.00 75.75 263 ALA A CA 1
ATOM 2120 C C . ALA A 1 263 ? -8.640 1.456 20.797 1.00 75.75 263 ALA A C 1
ATOM 2122 O O . ALA A 1 263 ? -9.109 0.790 21.715 1.00 75.75 263 ALA A O 1
ATOM 2123 N N . LEU A 1 264 ? -8.741 2.790 20.758 1.00 79.25 264 LEU A N 1
ATOM 2124 C CA . LEU A 1 264 ? -9.450 3.584 21.763 1.00 79.25 264 LEU A CA 1
ATOM 2125 C C . LEU A 1 264 ? -10.969 3.353 21.727 1.00 79.25 264 LEU A C 1
ATOM 2127 O O . LEU A 1 264 ? -11.600 3.300 22.783 1.00 79.25 264 LEU A O 1
ATOM 2131 N N . ARG A 1 265 ? -11.554 3.165 20.537 1.00 74.00 265 ARG A N 1
ATOM 2132 C CA . ARG A 1 265 ? -12.989 2.892 20.355 1.00 74.00 265 ARG A CA 1
ATOM 2133 C C . ARG A 1 265 ? -13.421 1.554 20.959 1.00 74.00 265 ARG A C 1
ATOM 2135 O O . ARG A 1 265 ? -14.435 1.502 21.656 1.00 74.00 265 ARG A O 1
ATOM 2142 N N . TYR A 1 266 ? -12.677 0.486 20.669 1.00 64.69 266 TYR A N 1
ATOM 2143 C CA . TYR A 1 266 ? -13.060 -0.900 20.982 1.00 64.69 266 TYR A CA 1
ATOM 2144 C C . TYR A 1 266 ? -12.770 -1.350 22.416 1.00 64.69 266 TYR A C 1
ATOM 2146 O O . TYR A 1 266 ? -13.169 -2.444 22.800 1.00 64.69 266 TYR A O 1
ATOM 2154 N N . THR A 1 267 ? -12.158 -0.491 23.225 1.00 65.69 267 THR A N 1
ATOM 2155 C CA . THR A 1 267 ? -11.833 -0.692 24.650 1.00 65.69 267 THR A CA 1
ATOM 2156 C C . THR A 1 267 ? -12.908 -1.374 25.519 1.00 65.69 267 THR A C 1
ATOM 2158 O O . THR A 1 267 ? -12.548 -2.047 26.478 1.00 65.69 267 THR A O 1
ATOM 2161 N N . GLU A 1 268 ? -14.199 -1.232 25.198 1.00 54.94 268 GLU A N 1
ATOM 2162 C CA . GLU A 1 268 ? -15.336 -1.812 25.941 1.00 54.94 268 GLU A CA 1
ATOM 2163 C C . GLU A 1 268 ? -15.838 -3.144 25.344 1.00 54.94 268 GLU A C 1
ATOM 2165 O O . GLU A 1 268 ? -16.066 -4.103 26.074 1.00 54.94 268 GLU A O 1
ATOM 2170 N N . TYR A 1 269 ? -15.928 -3.234 24.010 1.00 51.00 269 TYR A N 1
ATOM 2171 C CA . TYR A 1 269 ? -16.472 -4.386 23.266 1.00 51.00 269 TYR A CA 1
ATOM 2172 C C . TYR A 1 269 ? -15.647 -5.669 23.448 1.00 51.00 269 TYR A C 1
ATOM 2174 O O . TYR A 1 269 ? -16.172 -6.780 23.425 1.00 51.00 269 TYR A O 1
ATOM 2182 N N . LEU A 1 270 ? -14.345 -5.505 23.678 1.00 49.66 270 LEU A N 1
ATOM 2183 C CA . LEU A 1 270 ? -13.409 -6.606 23.892 1.00 49.66 270 LEU A CA 1
ATOM 2184 C C . LEU A 1 270 ? -13.720 -7.364 25.184 1.00 49.66 270 LEU A C 1
ATOM 2186 O O . LEU A 1 270 ? -13.538 -8.573 25.253 1.00 49.66 270 LEU A O 1
ATOM 2190 N N . LYS A 1 271 ? -14.207 -6.677 26.221 1.00 45.47 271 LYS A N 1
ATOM 2191 C CA . LYS A 1 271 ? -14.445 -7.313 27.516 1.00 45.47 271 LYS A CA 1
ATOM 2192 C C . LYS A 1 271 ? -15.560 -8.362 27.439 1.00 45.47 271 LYS A C 1
ATOM 2194 O O . LYS A 1 271 ? -15.383 -9.465 27.943 1.00 45.47 271 LYS A O 1
ATOM 2199 N N . ASP A 1 272 ? -16.660 -8.037 26.764 1.00 43.25 272 ASP A N 1
ATOM 2200 C CA . ASP A 1 272 ? -17.858 -8.883 26.748 1.00 43.25 272 ASP A CA 1
ATOM 2201 C C . ASP A 1 272 ? -17.725 -10.082 25.785 1.00 43.25 272 ASP A C 1
ATOM 2203 O O . ASP A 1 272 ? -18.151 -11.186 26.115 1.00 43.25 272 ASP A O 1
ATOM 2207 N N . ILE A 1 273 ? -17.051 -9.928 24.635 1.00 43.31 273 ILE A N 1
ATOM 2208 C CA . ILE A 1 273 ? -16.820 -11.045 23.693 1.00 43.31 273 ILE A CA 1
ATOM 2209 C C . ILE A 1 273 ? -15.831 -12.075 24.246 1.00 43.31 273 ILE A C 1
ATOM 2211 O O . ILE A 1 273 ? -16.022 -13.286 24.081 1.00 43.31 273 ILE A O 1
ATOM 2215 N N . TYR A 1 274 ? -14.765 -11.615 24.902 1.00 49.47 274 TYR A N 1
ATOM 2216 C CA . TYR A 1 274 ? -13.713 -12.510 25.384 1.00 49.47 274 TYR A CA 1
ATOM 2217 C C . TYR A 1 274 ? -14.077 -13.246 26.674 1.00 49.47 274 TYR A C 1
ATOM 2219 O O . TYR A 1 274 ? -13.482 -14.285 26.959 1.00 49.47 274 TYR A O 1
ATOM 2227 N N . GLU A 1 275 ? -15.071 -12.770 27.427 1.00 48.16 275 GLU A N 1
ATOM 2228 C CA . GLU A 1 275 ? -15.621 -13.514 28.564 1.00 48.16 275 GLU A CA 1
ATOM 2229 C C . GLU A 1 275 ? -16.540 -14.677 28.122 1.00 48.16 275 GLU A C 1
ATOM 2231 O O . GLU A 1 275 ? -16.692 -15.640 28.879 1.00 48.16 275 GLU A O 1
ATOM 2236 N N . GLU A 1 276 ? -17.103 -14.653 26.902 1.00 43.84 276 GLU A N 1
ATOM 2237 C CA . GLU A 1 276 ? -18.182 -15.574 26.502 1.00 43.84 276 GLU A CA 1
ATOM 2238 C C . GLU A 1 276 ? -17.866 -16.562 25.356 1.00 43.84 276 GLU A C 1
ATOM 2240 O O . GLU A 1 276 ? -18.366 -17.689 25.413 1.00 43.84 276 GLU A O 1
ATOM 2245 N N . GLU A 1 277 ? -17.060 -16.219 24.334 1.00 42.44 277 GLU A N 1
ATOM 2246 C CA . GLU A 1 277 ? -16.977 -17.044 23.101 1.00 42.44 277 GLU A CA 1
ATOM 2247 C C . GLU A 1 277 ? -15.596 -17.627 22.740 1.00 42.44 277 GLU A C 1
ATOM 2249 O O . GLU A 1 277 ? -15.530 -18.618 22.005 1.00 42.44 277 GLU A O 1
ATOM 2254 N N . ILE A 1 278 ? -14.482 -17.097 23.258 1.00 43.41 278 ILE A N 1
ATOM 2255 C CA . ILE A 1 278 ? -13.130 -17.538 22.865 1.00 43.41 278 ILE A CA 1
ATOM 2256 C C . ILE A 1 278 ? -12.322 -17.929 24.109 1.00 43.41 278 ILE A C 1
ATOM 2258 O O . ILE A 1 278 ? -12.115 -17.136 25.013 1.00 43.41 278 ILE A O 1
ATOM 2262 N N . THR A 1 279 ? -11.770 -19.147 24.147 1.00 40.22 279 THR A N 1
ATOM 2263 C CA . THR A 1 279 ? -10.857 -19.634 25.213 1.00 40.22 279 THR A CA 1
ATOM 2264 C C . THR A 1 279 ? -9.521 -18.870 25.332 1.00 40.22 279 THR A C 1
ATOM 2266 O O . THR A 1 279 ? -8.638 -19.291 26.080 1.00 40.22 279 THR A O 1
ATOM 2269 N N . LEU A 1 280 ? -9.337 -17.781 24.582 1.00 47.28 280 LEU A N 1
ATOM 2270 C CA . LEU A 1 280 ? -8.190 -16.882 24.660 1.00 47.28 280 LEU A CA 1
ATOM 2271 C C . LEU A 1 280 ? -8.610 -15.648 25.463 1.00 47.28 280 LEU A C 1
ATOM 2273 O O . LEU A 1 280 ? -9.309 -14.772 24.973 1.00 47.28 280 LEU A O 1
ATOM 2277 N N . TYR A 1 281 ? -8.196 -15.634 26.723 1.00 43.66 281 TYR A N 1
ATOM 2278 C CA . TYR A 1 281 ? -8.450 -14.558 27.672 1.00 43.66 281 TYR A CA 1
ATOM 2279 C C . TYR A 1 281 ? -7.554 -13.364 27.311 1.00 43.66 281 TYR A C 1
ATOM 2281 O O . TYR A 1 281 ? -6.340 -13.458 27.502 1.00 43.66 281 TYR A O 1
ATOM 2289 N N . TYR A 1 282 ? -8.112 -12.269 26.794 1.00 55.25 282 TYR A N 1
ATOM 2290 C CA . TYR A 1 282 ? -7.364 -11.016 26.630 1.00 55.25 282 TYR A CA 1
ATOM 2291 C C . TYR A 1 282 ? -7.682 -10.074 27.777 1.00 55.25 282 TYR A C 1
ATOM 2293 O O . TYR A 1 282 ? -8.843 -9.804 28.084 1.00 55.25 282 TYR A O 1
ATOM 2301 N N . GLY A 1 283 ? -6.632 -9.618 28.448 1.00 61.88 283 GLY A N 1
ATOM 2302 C CA . GLY A 1 283 ? -6.739 -8.711 29.574 1.00 61.88 283 GLY A CA 1
ATOM 2303 C C . GLY A 1 283 ? -6.691 -7.254 29.134 1.00 61.88 283 GLY A C 1
ATOM 2304 O O . GLY A 1 283 ? -6.194 -6.900 28.068 1.00 61.88 283 GLY A O 1
ATOM 2305 N N . GLU A 1 284 ? -7.130 -6.378 30.029 1.00 73.19 284 GLU A N 1
ATOM 2306 C CA . GLU A 1 284 ? -6.947 -4.929 29.924 1.00 73.19 284 GLU A CA 1
ATOM 2307 C C . GLU A 1 284 ? -5.490 -4.523 29.604 1.00 73.19 284 GLU A C 1
ATOM 2309 O O . GLU A 1 284 ? -5.249 -3.577 28.850 1.00 73.19 284 GLU A O 1
ATOM 2314 N N . ASP A 1 285 ? -4.517 -5.273 30.127 1.00 77.06 285 ASP A N 1
ATOM 2315 C CA . ASP A 1 285 ? -3.089 -5.056 29.889 1.00 77.06 285 ASP A CA 1
ATOM 2316 C C . ASP A 1 285 ? -2.675 -5.286 28.426 1.00 77.06 285 ASP A C 1
ATOM 2318 O O . ASP A 1 285 ? -1.774 -4.601 27.938 1.00 77.06 285 ASP A O 1
ATOM 2322 N N . ASP A 1 286 ? -3.341 -6.190 27.700 1.00 73.94 286 ASP A N 1
ATOM 2323 C CA . ASP A 1 286 ? -3.053 -6.456 26.286 1.00 73.94 286 ASP A CA 1
ATOM 2324 C C . ASP A 1 286 ? -3.484 -5.271 25.415 1.00 73.94 286 ASP A C 1
ATOM 2326 O O . ASP A 1 286 ? -2.725 -4.799 24.565 1.00 73.94 286 ASP A O 1
ATOM 2330 N N . VAL A 1 287 ? -4.673 -4.723 25.689 1.00 75.38 287 VAL A N 1
ATOM 2331 C CA . VAL A 1 287 ? -5.207 -3.540 24.996 1.00 75.38 287 VAL A CA 1
ATOM 2332 C C . VAL A 1 287 ? -4.322 -2.324 25.262 1.00 75.38 287 VAL A C 1
ATOM 2334 O O . VAL A 1 287 ? -3.911 -1.625 24.334 1.00 75.38 287 VAL A O 1
ATOM 2337 N N . LYS A 1 288 ? -3.951 -2.100 26.527 1.00 84.56 288 LYS A N 1
ATOM 2338 C CA . LYS A 1 288 ? -3.010 -1.038 26.913 1.00 84.56 288 LYS A CA 1
ATOM 2339 C C . LYS A 1 288 ? -1.644 -1.226 26.265 1.00 84.56 288 LYS A C 1
ATOM 2341 O O . LYS A 1 288 ? -1.050 -0.251 25.808 1.00 84.56 288 LYS A O 1
ATOM 2346 N N . GLY A 1 289 ? -1.151 -2.461 26.200 1.00 82.88 289 GLY A N 1
ATOM 2347 C CA . GLY A 1 289 ? 0.088 -2.816 25.515 1.00 82.88 289 GLY A CA 1
ATOM 2348 C C . GLY A 1 289 ? 0.039 -2.488 24.023 1.00 82.88 289 GLY A C 1
ATOM 2349 O O . GLY A 1 289 ? 0.995 -1.923 23.491 1.00 82.88 289 GLY A O 1
ATOM 2350 N N . PHE A 1 290 ? -1.088 -2.757 23.361 1.00 79.25 290 PHE A N 1
ATOM 2351 C CA . PHE A 1 290 ? -1.285 -2.413 21.956 1.00 79.25 290 PHE A CA 1
ATOM 2352 C C . PHE A 1 290 ? -1.338 -0.897 21.728 1.00 79.25 290 PHE A C 1
ATOM 2354 O O . PHE A 1 290 ? -0.614 -0.391 20.869 1.00 79.25 290 PHE A O 1
ATOM 2361 N N . ILE A 1 291 ? -2.105 -0.156 22.537 1.00 86.06 291 ILE A N 1
ATOM 2362 C CA . ILE A 1 291 ? -2.143 1.316 22.480 1.00 86.06 291 ILE A CA 1
ATOM 2363 C C . ILE A 1 291 ? -0.737 1.891 22.681 1.00 86.06 291 ILE A C 1
ATOM 2365 O O . ILE A 1 291 ? -0.295 2.748 21.915 1.00 86.06 291 ILE A O 1
ATOM 2369 N N . LYS A 1 292 ? -0.000 1.375 23.671 1.00 90.38 292 LYS A N 1
ATOM 2370 C CA . LYS A 1 292 ? 1.383 1.774 23.934 1.00 90.38 292 LYS A CA 1
ATOM 2371 C C . LYS A 1 292 ? 2.267 1.571 22.705 1.00 90.38 292 LYS A C 1
ATOM 2373 O O . LYS A 1 292 ? 2.963 2.495 22.299 1.00 90.38 292 LYS A O 1
ATOM 2378 N N . MET A 1 293 ? 2.211 0.385 22.103 1.00 87.81 293 MET A N 1
ATOM 2379 C CA . MET A 1 293 ? 2.996 0.031 20.924 1.00 87.81 293 MET A CA 1
ATOM 2380 C C . MET A 1 293 ? 2.680 0.939 19.727 1.00 87.81 293 MET A C 1
ATOM 2382 O O . MET A 1 293 ? 3.597 1.374 19.034 1.00 87.81 293 MET A O 1
ATOM 2386 N N . LEU A 1 294 ? 1.402 1.260 19.494 1.00 86.94 294 LEU A N 1
ATOM 2387 C CA . LEU A 1 294 ? 0.989 2.195 18.442 1.00 86.94 294 LEU A CA 1
ATOM 2388 C C . LEU A 1 294 ? 1.630 3.574 18.645 1.00 86.94 294 LEU A C 1
ATOM 2390 O O . LEU A 1 294 ? 2.210 4.121 17.706 1.00 86.94 294 LEU A O 1
ATOM 2394 N N . ILE A 1 295 ? 1.581 4.104 19.871 1.00 94.12 295 ILE A N 1
ATOM 2395 C CA . ILE A 1 295 ? 2.196 5.393 20.221 1.00 94.12 295 ILE A CA 1
ATOM 2396 C C . ILE A 1 295 ? 3.724 5.335 20.062 1.00 94.12 295 ILE A C 1
ATOM 2398 O O . ILE A 1 295 ? 4.311 6.242 19.476 1.00 94.12 295 ILE A O 1
ATOM 2402 N N . GLU A 1 296 ? 4.378 4.257 20.508 1.00 93.62 296 GLU A N 1
ATOM 2403 C CA . GLU A 1 296 ? 5.827 4.051 20.332 1.00 93.62 296 GLU A CA 1
ATOM 2404 C C . GLU A 1 296 ? 6.233 3.954 18.846 1.00 93.62 296 GLU A C 1
ATOM 2406 O O . GLU A 1 296 ? 7.337 4.357 18.480 1.00 93.62 296 GLU A O 1
ATOM 2411 N N . CYS A 1 297 ? 5.332 3.483 17.977 1.00 89.94 297 CYS A N 1
ATOM 2412 C CA . CYS A 1 297 ? 5.500 3.478 16.519 1.00 89.94 297 CYS A CA 1
ATOM 2413 C C . CYS A 1 297 ? 5.161 4.829 15.855 1.00 89.94 297 CYS A C 1
ATOM 2415 O O . CYS A 1 297 ? 5.236 4.949 14.628 1.00 89.94 297 CYS A O 1
ATOM 2417 N N . GLY A 1 298 ? 4.779 5.849 16.628 1.00 94.19 298 GLY A N 1
ATOM 2418 C CA . GLY A 1 298 ? 4.499 7.202 16.145 1.00 94.19 298 GLY A CA 1
ATOM 2419 C C . GLY A 1 298 ? 3.037 7.489 15.793 1.00 94.19 298 GLY A C 1
ATOM 2420 O O . GLY A 1 298 ? 2.786 8.474 15.096 1.00 94.19 298 GLY A O 1
ATOM 2421 N N . ALA A 1 299 ? 2.088 6.660 16.245 1.00 90.94 299 ALA A N 1
ATOM 2422 C CA . ALA A 1 299 ? 0.667 7.004 16.197 1.00 90.94 299 ALA A CA 1
ATOM 2423 C C . ALA A 1 299 ? 0.373 8.232 17.070 1.00 90.94 299 ALA A C 1
ATOM 2425 O O . ALA A 1 299 ? 1.022 8.473 18.089 1.00 90.94 299 ALA A O 1
ATOM 2426 N N . THR A 1 300 ? -0.621 9.016 16.680 1.00 94.44 300 THR A N 1
ATOM 2427 C CA . THR A 1 300 ? -1.036 10.242 17.355 1.00 94.44 300 THR A CA 1
ATOM 2428 C C . THR A 1 300 ? -2.553 10.322 17.380 1.00 94.44 300 THR A C 1
ATOM 2430 O O . THR A 1 300 ? -3.220 10.038 16.386 1.00 94.44 300 THR A O 1
ATOM 2433 N N . ILE A 1 301 ? -3.109 10.731 18.518 1.00 91.69 301 ILE A N 1
ATOM 2434 C CA . ILE A 1 301 ? -4.527 11.068 18.619 1.00 91.69 301 ILE A CA 1
ATOM 2435 C C . ILE A 1 301 ? -4.806 12.185 17.617 1.00 91.69 301 ILE A C 1
ATOM 2437 O O . ILE A 1 301 ? -4.119 13.207 17.608 1.00 91.69 301 ILE A O 1
ATOM 2441 N N . ASN A 1 302 ? -5.795 11.980 16.751 1.00 87.75 302 ASN A N 1
ATOM 2442 C CA . ASN A 1 302 ? -6.102 12.916 15.684 1.00 87.75 302 ASN A CA 1
ATOM 2443 C C . ASN A 1 302 ? -7.571 13.338 15.728 1.00 87.75 302 ASN A C 1
ATOM 2445 O O . ASN A 1 302 ? -8.463 12.539 15.456 1.00 87.75 302 ASN A O 1
ATOM 2449 N N . HIS A 1 303 ? -7.821 14.619 16.002 1.00 85.69 303 HIS A N 1
ATOM 2450 C CA . HIS A 1 303 ? -9.170 15.190 16.124 1.00 85.69 303 HIS A CA 1
ATOM 2451 C C . HIS A 1 303 ? -9.953 15.231 14.810 1.00 85.69 303 HIS A C 1
ATOM 2453 O O . HIS A 1 303 ? -11.160 15.497 14.818 1.00 85.69 303 HIS A O 1
ATOM 2459 N N . THR A 1 304 ? -9.277 15.015 13.684 1.00 77.81 304 THR A N 1
ATOM 2460 C CA . THR A 1 304 ? -9.879 14.946 12.352 1.00 77.81 304 THR A CA 1
ATOM 2461 C C . THR A 1 304 ? -10.373 13.528 12.039 1.00 77.81 304 THR A C 1
ATOM 2463 O O . THR A 1 304 ? -11.313 13.376 11.263 1.00 77.81 304 THR A O 1
ATOM 2466 N N . ILE A 1 305 ? -9.813 12.494 12.680 1.00 73.56 305 ILE A N 1
ATOM 2467 C CA . ILE A 1 305 ? -10.278 11.103 12.571 1.00 73.56 305 ILE A CA 1
ATOM 2468 C C . ILE A 1 305 ? -11.444 10.917 13.544 1.00 73.56 305 ILE A C 1
ATOM 2470 O O . ILE A 1 305 ? -11.253 10.745 14.745 1.00 73.56 305 ILE A O 1
ATOM 2474 N N . ARG A 1 306 ? -12.670 11.005 13.025 1.00 64.88 306 ARG A N 1
ATOM 2475 C CA . ARG A 1 306 ? -13.896 10.996 13.829 1.00 64.88 306 ARG A CA 1
ATOM 2476 C C . ARG A 1 306 ? -14.803 9.824 13.487 1.00 64.88 306 ARG A C 1
ATOM 2478 O O . ARG A 1 306 ? -14.990 9.483 12.322 1.00 64.88 306 ARG A O 1
ATOM 2485 N N . TYR A 1 307 ? -15.424 9.276 14.526 1.00 58.03 307 TYR A N 1
ATOM 2486 C CA . TYR A 1 307 ? -16.401 8.197 14.434 1.00 58.03 307 TYR A CA 1
ATOM 2487 C C . TYR A 1 307 ? -17.796 8.717 14.728 1.00 58.03 307 TYR A C 1
ATOM 2489 O O . TYR A 1 307 ? -18.015 9.313 15.784 1.00 58.03 307 TYR A O 1
ATOM 2497 N N . THR A 1 308 ? -18.740 8.512 13.814 1.00 53.97 308 THR A N 1
ATOM 2498 C CA . THR A 1 308 ? -20.129 8.944 13.990 1.00 53.97 308 THR A CA 1
ATOM 2499 C C . THR A 1 308 ? -20.955 7.778 14.490 1.00 53.97 308 THR A C 1
ATOM 2501 O O . THR A 1 308 ? -20.994 6.718 13.866 1.00 53.97 308 THR A O 1
ATOM 2504 N N . ILE A 1 309 ? -21.611 7.975 15.630 1.00 53.53 309 ILE A N 1
ATOM 2505 C CA . ILE A 1 309 ? -22.562 7.005 16.161 1.00 53.53 309 ILE A CA 1
ATOM 2506 C C . ILE A 1 309 ? -23.880 7.250 15.435 1.00 53.53 309 ILE A C 1
ATOM 2508 O O . ILE A 1 309 ? -24.513 8.290 15.630 1.00 53.53 309 ILE A O 1
ATOM 2512 N N . GLN A 1 310 ? -24.269 6.307 14.582 1.00 52.31 310 GLN A N 1
ATOM 2513 C CA . GLN A 1 310 ? -25.598 6.293 13.999 1.00 52.31 310 GLN A CA 1
ATOM 2514 C C . GLN A 1 310 ? -26.480 5.399 14.864 1.00 52.31 310 GLN A C 1
ATOM 2516 O O . GLN A 1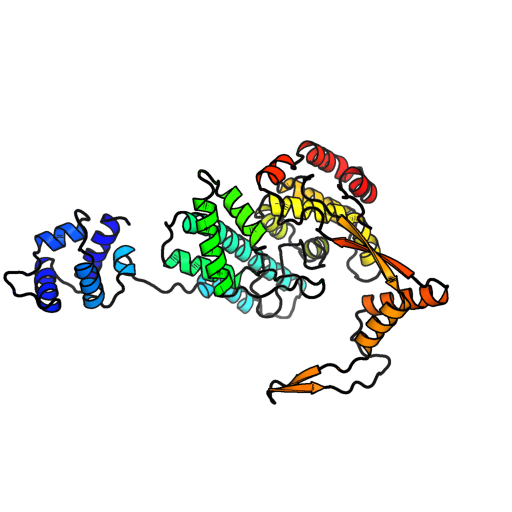 310 ? -26.065 4.334 15.327 1.00 52.31 310 GLN A O 1
ATOM 2521 N N . ARG A 1 311 ? -27.698 5.868 15.111 1.00 59.09 311 ARG A N 1
ATOM 2522 C CA . ARG A 1 311 ? -28.710 5.090 15.810 1.00 59.09 311 ARG A CA 1
ATOM 2523 C C . ARG A 1 311 ? -29.807 4.766 14.827 1.00 59.09 311 ARG A C 1
ATOM 2525 O O . ARG A 1 311 ? -30.427 5.675 14.287 1.00 59.09 311 ARG A O 1
ATOM 2532 N N . GLU A 1 312 ? -30.037 3.487 14.602 1.00 61.44 312 GLU A N 1
ATOM 2533 C CA . GLU A 1 312 ? -31.204 3.031 13.866 1.00 61.44 312 GLU A CA 1
ATOM 2534 C C . GLU A 1 312 ? -32.150 2.339 14.827 1.00 61.44 312 GLU A C 1
ATOM 2536 O O . GLU A 1 312 ? -31.741 1.622 15.732 1.00 61.44 312 GLU A O 1
ATOM 2541 N N . THR A 1 313 ? -33.440 2.593 14.664 1.00 75.06 313 THR A N 1
ATOM 2542 C CA . THR A 1 313 ? -34.457 1.827 15.376 1.00 75.06 313 THR A CA 1
ATOM 2543 C C . THR A 1 313 ? -34.879 0.694 14.462 1.00 75.06 313 THR A C 1
ATOM 2545 O O . THR A 1 313 ? -35.483 0.943 13.420 1.00 75.06 313 THR A O 1
ATOM 2548 N N . ILE A 1 314 ? -34.530 -0.534 14.831 1.00 75.62 314 ILE A N 1
ATOM 2549 C CA . ILE A 1 314 ? -34.959 -1.726 14.107 1.00 75.62 314 ILE A CA 1
ATOM 2550 C C . ILE A 1 314 ? -36.219 -2.289 14.755 1.00 75.62 314 ILE A C 1
ATOM 2552 O O . ILE A 1 314 ? -36.365 -2.293 15.981 1.00 75.62 314 ILE A O 1
ATOM 2556 N N . ASN A 1 315 ? -37.141 -2.773 13.928 1.00 85.06 315 ASN A N 1
ATOM 2557 C CA . ASN A 1 315 ? -38.280 -3.531 14.414 1.00 85.06 315 ASN A CA 1
ATOM 2558 C C . ASN A 1 315 ? -37.810 -4.953 14.745 1.00 85.06 315 ASN A C 1
ATOM 2560 O O . ASN A 1 315 ? -37.358 -5.680 13.860 1.00 85.06 315 ASN A O 1
ATOM 2564 N N . ILE A 1 316 ? -37.925 -5.350 16.014 1.00 83.75 316 ILE A N 1
ATOM 2565 C CA . ILE A 1 316 ? -37.388 -6.631 16.495 1.00 83.75 316 ILE A CA 1
ATOM 2566 C C . ILE A 1 316 ? -38.031 -7.812 15.749 1.00 83.75 316 ILE A C 1
ATOM 2568 O O . ILE A 1 316 ? -37.351 -8.779 15.416 1.00 83.75 316 ILE A O 1
ATOM 2572 N N . ALA A 1 317 ? -39.321 -7.723 15.409 1.00 80.56 317 ALA A N 1
ATOM 2573 C CA . ALA A 1 317 ? -40.015 -8.783 14.680 1.00 80.56 317 ALA A CA 1
ATOM 2574 C C . ALA A 1 317 ? -39.565 -8.892 13.211 1.00 80.56 317 ALA A C 1
ATOM 2576 O O . ALA A 1 317 ? -39.465 -10.002 12.685 1.00 80.56 317 ALA A O 1
ATOM 2577 N N . GLU A 1 318 ? -39.279 -7.769 12.546 1.00 78.00 318 GLU A N 1
ATOM 2578 C CA . GLU A 1 318 ? -38.731 -7.768 11.181 1.00 78.00 318 GLU A CA 1
ATOM 2579 C C . GLU A 1 318 ? -37.310 -8.343 11.146 1.00 78.00 318 GLU A C 1
ATOM 2581 O O . GLU A 1 318 ? -36.988 -9.128 10.251 1.00 78.00 318 GLU A O 1
ATOM 2586 N N . GLU A 1 319 ? -36.486 -8.025 12.146 1.00 77.56 319 GLU A N 1
ATOM 2587 C CA . GLU A 1 319 ? -35.119 -8.541 12.235 1.00 77.56 319 GLU A CA 1
ATOM 2588 C C . GLU A 1 319 ? -35.084 -10.034 12.583 1.00 77.56 319 GLU A C 1
ATOM 2590 O O . GLU A 1 319 ? -34.372 -10.804 11.936 1.00 77.56 319 GLU A O 1
ATOM 2595 N N . LEU A 1 320 ? -35.937 -10.491 13.506 1.00 75.62 320 LEU A N 1
ATOM 2596 C CA . LEU A 1 320 ? -36.136 -11.922 13.757 1.00 75.62 320 LEU A CA 1
ATOM 2597 C C . LEU A 1 320 ? -36.586 -12.657 12.492 1.00 75.62 320 LEU A C 1
ATOM 2599 O O . LEU A 1 320 ? -36.101 -13.753 12.216 1.00 75.62 320 LEU A O 1
ATOM 2603 N N . ALA A 1 321 ? -37.466 -12.057 11.683 1.00 72.00 321 ALA A N 1
ATOM 2604 C CA . ALA A 1 321 ? -37.876 -12.637 10.407 1.00 72.00 321 ALA A CA 1
ATOM 2605 C C . ALA A 1 321 ? -36.716 -12.703 9.397 1.00 72.00 321 ALA A C 1
ATOM 2607 O O . ALA A 1 321 ? -36.608 -13.688 8.661 1.00 72.00 321 ALA A O 1
ATOM 2608 N N . ARG A 1 322 ? -35.826 -11.701 9.377 1.00 74.31 322 ARG A N 1
ATOM 2609 C CA . ARG A 1 322 ? -34.605 -11.694 8.555 1.00 74.31 322 ARG A CA 1
ATOM 2610 C C . ARG A 1 322 ? -33.632 -12.792 8.986 1.00 74.31 322 ARG A C 1
ATOM 2612 O O . ARG A 1 322 ? -33.202 -13.574 8.139 1.00 74.31 322 ARG A O 1
ATOM 2619 N N . LEU A 1 323 ? -33.324 -12.886 10.281 1.00 65.31 323 LEU A N 1
ATOM 2620 C CA . LEU A 1 323 ? -32.446 -13.915 10.850 1.00 65.31 323 LEU A CA 1
ATOM 2621 C C . LEU A 1 323 ? -33.023 -15.317 10.630 1.00 65.31 323 LEU A C 1
ATOM 2623 O O . LEU A 1 323 ? -32.322 -16.216 10.169 1.00 65.31 323 LEU A O 1
ATOM 2627 N N . TYR A 1 324 ? -34.329 -15.488 10.845 1.00 68.50 324 TYR A N 1
ATOM 2628 C CA . TYR A 1 324 ? -35.038 -16.720 10.510 1.00 68.50 324 TYR A CA 1
ATOM 2629 C C . TYR A 1 324 ? -34.881 -17.052 9.019 1.00 68.50 324 TYR A C 1
ATOM 2631 O O . TYR A 1 324 ? -34.471 -18.153 8.662 1.00 68.50 324 TYR A O 1
ATOM 2639 N N . ALA A 1 325 ? -35.118 -16.100 8.116 1.00 61.94 325 ALA A N 1
ATOM 2640 C CA . ALA A 1 325 ? -34.914 -16.329 6.688 1.00 61.94 325 ALA A CA 1
ATOM 2641 C C . ALA A 1 325 ? -33.460 -16.716 6.355 1.00 61.94 325 ALA A C 1
ATOM 2643 O O . ALA A 1 325 ? -33.254 -17.570 5.499 1.00 61.94 325 ALA A O 1
ATOM 2644 N N . MET A 1 326 ? -32.454 -16.174 7.046 1.00 57.47 326 MET A N 1
ATOM 2645 C CA . MET A 1 326 ? -31.057 -16.599 6.874 1.00 57.47 326 MET A CA 1
ATOM 2646 C C . MET A 1 326 ? -30.814 -18.049 7.307 1.00 57.47 326 MET A C 1
ATOM 2648 O O . MET A 1 326 ? -30.050 -18.754 6.650 1.00 57.47 326 MET A O 1
ATOM 2652 N N . PHE A 1 327 ? -31.467 -18.510 8.376 1.00 57.31 327 PHE A N 1
ATOM 2653 C CA . PHE A 1 327 ? -31.361 -19.898 8.835 1.00 57.31 327 PHE A CA 1
ATOM 2654 C C . PHE A 1 327 ? -32.154 -20.891 7.970 1.00 57.31 327 PHE A C 1
ATOM 2656 O O . PHE A 1 327 ? -31.783 -22.063 7.905 1.00 57.31 327 PHE A O 1
ATOM 2663 N N . TYR A 1 328 ? -33.234 -20.446 7.313 1.00 53.12 328 TYR A N 1
ATOM 2664 C CA . TYR A 1 328 ? -34.229 -21.336 6.695 1.00 53.12 328 TYR A CA 1
ATOM 2665 C C . TYR A 1 328 ? -34.481 -21.112 5.187 1.00 53.12 328 TYR A C 1
ATOM 2667 O O . TYR A 1 328 ? -35.283 -21.843 4.602 1.00 53.12 328 TYR A O 1
ATOM 2675 N N . ALA A 1 329 ? -33.823 -20.153 4.522 1.00 49.41 329 ALA A N 1
ATOM 2676 C CA . ALA A 1 329 ? -33.938 -19.970 3.069 1.00 49.41 329 ALA A CA 1
ATOM 2677 C C . ALA A 1 329 ? -33.133 -21.029 2.281 1.00 49.41 329 ALA A C 1
ATOM 2679 O O . ALA A 1 329 ? -32.012 -21.373 2.669 1.00 49.41 329 ALA A O 1
ATOM 2680 N N . PRO A 1 330 ? -33.654 -21.530 1.141 1.00 50.59 330 PRO A N 1
ATOM 2681 C CA . PRO A 1 330 ? -32.931 -22.473 0.292 1.00 50.59 330 PRO A CA 1
ATOM 2682 C C . PRO A 1 330 ? -31.639 -21.836 -0.226 1.00 50.59 330 PRO A C 1
ATOM 2684 O O . PRO A 1 330 ? -31.638 -20.759 -0.825 1.00 50.59 330 PRO A O 1
ATOM 2687 N N . THR A 1 331 ? -30.511 -22.506 0.006 1.00 49.56 331 THR A N 1
ATOM 2688 C CA . THR A 1 331 ? -29.219 -22.032 -0.493 1.00 49.56 331 THR A CA 1
ATOM 2689 C C . THR A 1 331 ? -29.149 -22.274 -1.996 1.00 49.56 331 THR A C 1
ATOM 2691 O O . THR A 1 331 ? -29.241 -23.413 -2.462 1.00 49.56 331 THR A O 1
ATOM 2694 N N . VAL A 1 332 ? -28.952 -21.205 -2.765 1.00 46.97 332 VAL A N 1
ATOM 2695 C CA . VAL A 1 332 ? -28.718 -21.292 -4.207 1.00 46.97 332 VAL A CA 1
ATOM 2696 C C . VAL A 1 332 ? -27.233 -21.544 -4.439 1.00 46.97 332 VAL A C 1
ATOM 2698 O O . VAL A 1 332 ? -26.399 -20.670 -4.207 1.00 46.97 332 VAL A O 1
ATOM 2701 N N . VAL A 1 333 ? -26.886 -22.742 -4.905 1.00 45.19 333 VAL A N 1
ATOM 2702 C CA . VAL A 1 333 ? -25.496 -23.120 -5.181 1.00 45.19 333 VAL A CA 1
ATOM 2703 C C . VAL A 1 333 ? -25.269 -23.130 -6.685 1.00 45.19 333 VAL A C 1
ATOM 2705 O O . VAL A 1 333 ? -26.061 -23.679 -7.451 1.00 45.19 333 VAL A O 1
ATOM 2708 N N . TYR A 1 334 ? -24.175 -22.519 -7.132 1.00 39.25 334 TYR A N 1
ATOM 2709 C CA . TYR A 1 334 ? -23.765 -22.611 -8.528 1.00 39.25 334 TYR A CA 1
ATOM 2710 C C . TYR A 1 334 ? -23.110 -23.976 -8.779 1.00 39.25 334 TYR A C 1
ATOM 2712 O O . TYR A 1 334 ? -21.983 -24.227 -8.348 1.00 39.25 334 TYR A O 1
ATOM 2720 N N . ASP A 1 335 ? -23.821 -24.869 -9.471 1.00 49.97 335 ASP A N 1
ATOM 2721 C CA . ASP A 1 335 ? -23.308 -26.179 -9.874 1.00 49.97 335 ASP A CA 1
ATOM 2722 C C . ASP A 1 335 ? -22.270 -25.966 -10.985 1.00 49.97 335 ASP A C 1
ATOM 2724 O O . ASP A 1 335 ? -22.601 -25.759 -12.155 1.00 49.97 335 ASP A O 1
ATOM 2728 N N . THR A 1 336 ? -20.989 -25.989 -10.615 1.00 38.94 336 THR A N 1
ATOM 2729 C CA . THR A 1 336 ? -19.862 -25.759 -11.530 1.00 38.94 336 THR A CA 1
ATOM 2730 C C . THR A 1 336 ? -19.767 -26.807 -12.637 1.00 38.94 336 THR A C 1
ATOM 2732 O O . THR A 1 336 ? -19.270 -26.492 -13.720 1.00 38.94 336 THR A O 1
ATOM 2735 N N . ALA A 1 337 ? -20.287 -28.020 -12.420 1.00 44.38 337 ALA A N 1
ATOM 2736 C CA . ALA A 1 337 ? -20.327 -29.068 -13.435 1.00 44.38 337 ALA A CA 1
ATOM 2737 C C . ALA A 1 337 ? -21.450 -28.834 -14.457 1.00 44.38 337 ALA A C 1
ATOM 2739 O O . ALA A 1 337 ? -21.271 -29.118 -15.643 1.00 44.38 337 ALA A O 1
ATOM 2740 N N . LYS A 1 338 ? -22.591 -28.284 -14.020 1.00 51.75 338 LYS A N 1
ATOM 2741 C CA . LYS A 1 338 ? -23.754 -28.008 -14.885 1.00 51.75 338 LYS A CA 1
ATOM 2742 C C . LYS A 1 338 ? -23.850 -26.565 -15.389 1.00 51.75 338 LYS A C 1
ATOM 2744 O O . LYS A 1 338 ? -24.670 -26.297 -16.261 1.00 51.75 338 LYS A O 1
ATOM 2749 N N . LYS A 1 339 ? -23.016 -25.652 -14.880 1.00 52.91 339 LYS A N 1
ATOM 2750 C CA . LYS A 1 339 ? -23.022 -24.206 -15.180 1.00 52.91 339 LYS A CA 1
ATOM 2751 C C . LYS A 1 339 ? -24.395 -23.549 -14.997 1.00 52.91 339 LYS A C 1
ATOM 2753 O O . LYS A 1 339 ? -24.803 -22.710 -15.797 1.00 52.91 339 LYS A O 1
ATOM 2758 N N . GLN A 1 340 ? -25.113 -23.945 -13.955 1.00 54.22 340 GLN A N 1
ATOM 2759 C CA . GLN A 1 340 ? -26.409 -23.372 -13.609 1.00 54.22 340 GLN A CA 1
ATOM 2760 C C . GLN A 1 340 ? 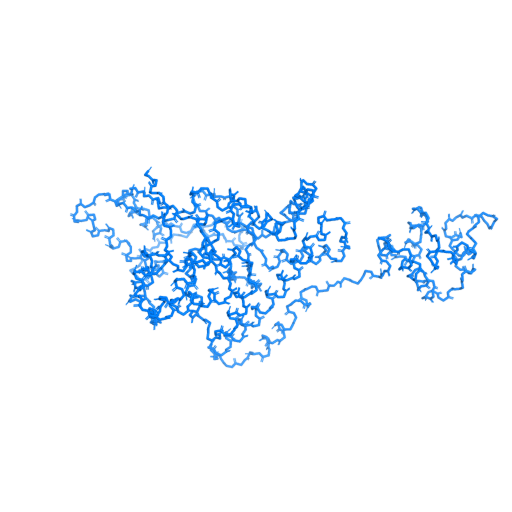-26.550 -23.270 -12.095 1.00 54.22 340 GLN A C 1
ATOM 2762 O O . GLN A 1 340 ? -25.925 -24.024 -11.348 1.00 54.22 340 GLN A O 1
ATOM 2767 N N . PHE A 1 341 ? -27.390 -22.343 -11.653 1.00 40.53 341 PHE A N 1
ATOM 2768 C CA . PHE A 1 341 ? -27.790 -22.253 -10.258 1.00 40.53 341 PHE A CA 1
ATOM 2769 C C . PHE A 1 341 ? -28.776 -23.381 -9.940 1.00 40.53 341 PHE A C 1
ATOM 2771 O O . PHE A 1 341 ? -29.698 -23.636 -10.716 1.00 40.53 341 PHE A O 1
ATOM 2778 N N . ALA A 1 342 ? -28.554 -24.075 -8.828 1.00 45.50 342 ALA A N 1
ATOM 2779 C CA . ALA A 1 342 ? -29.452 -25.084 -8.290 1.00 45.50 342 ALA A CA 1
ATOM 2780 C C . ALA A 1 342 ? -29.851 -24.682 -6.868 1.00 45.50 342 ALA A C 1
ATOM 2782 O O . ALA A 1 342 ? -28.995 -24.339 -6.052 1.00 45.50 342 ALA A O 1
ATOM 2783 N N . GLU A 1 343 ? -31.148 -24.724 -6.583 1.00 45.75 343 GLU A N 1
ATOM 2784 C CA . GLU A 1 343 ? -31.669 -24.591 -5.225 1.00 45.75 343 GLU A CA 1
ATOM 2785 C C . GLU A 1 343 ? -31.453 -25.917 -4.487 1.00 45.75 343 GLU A C 1
ATOM 2787 O O . GLU A 1 343 ? -31.833 -26.983 -4.978 1.00 45.75 343 GLU A O 1
ATOM 2792 N N . LEU A 1 344 ? -30.790 -25.864 -3.331 1.00 50.88 344 LEU A N 1
ATOM 2793 C CA . LEU A 1 344 ? -30.778 -26.977 -2.387 1.00 50.88 344 LEU A CA 1
ATOM 2794 C C . LEU A 1 344 ? -31.994 -26.842 -1.466 1.00 50.88 344 LEU A C 1
ATOM 2796 O O . LEU A 1 344 ? -32.049 -25.920 -0.653 1.00 50.88 344 LEU A O 1
ATOM 2800 N N . ASP A 1 345 ? -32.939 -27.780 -1.572 1.00 44.31 345 ASP A N 1
ATOM 2801 C CA . ASP A 1 345 ? -34.016 -27.943 -0.592 1.00 44.31 345 ASP A CA 1
ATOM 2802 C C . ASP A 1 345 ? -33.402 -28.326 0.763 1.00 44.31 345 ASP A C 1
ATOM 2804 O O . ASP A 1 345 ? -32.841 -29.416 0.915 1.00 44.31 345 ASP A O 1
ATOM 2808 N N . TYR A 1 346 ? -33.487 -27.437 1.753 1.00 46.78 346 TYR A N 1
ATOM 2809 C CA . TYR A 1 346 ? -33.018 -27.725 3.108 1.00 46.78 346 TYR A CA 1
ATOM 2810 C C . TYR A 1 346 ? -34.168 -28.262 3.970 1.00 46.78 346 TYR A C 1
ATOM 2812 O O . TYR A 1 346 ? -35.231 -27.651 4.055 1.00 46.78 346 TYR A O 1
ATOM 2820 N N . TYR A 1 347 ? -33.945 -29.400 4.636 1.00 36.38 347 TYR A N 1
ATOM 2821 C CA . TYR A 1 347 ? -34.797 -29.888 5.723 1.00 36.38 347 TYR A CA 1
ATOM 2822 C C . TYR A 1 347 ? -34.146 -29.504 7.059 1.00 36.38 347 TYR A C 1
ATOM 2824 O O . TYR A 1 347 ? -32.986 -29.861 7.274 1.00 36.38 347 TYR A O 1
ATOM 2832 N N . PRO A 1 348 ? -34.848 -28.808 7.970 1.00 42.56 348 PRO A N 1
ATOM 2833 C CA . PRO A 1 348 ? -34.270 -28.401 9.240 1.00 42.56 348 PRO A CA 1
ATOM 2834 C C . PRO A 1 348 ? -34.133 -29.626 10.148 1.00 42.56 348 PRO A C 1
ATOM 2836 O O . PRO A 1 348 ? -35.127 -30.250 10.523 1.00 42.56 348 PRO A O 1
ATOM 2839 N N . THR A 1 349 ? -32.903 -29.969 10.524 1.00 38.41 349 THR A N 1
ATOM 2840 C CA . THR A 1 349 ? -32.654 -30.786 11.718 1.00 38.41 349 THR A CA 1
ATOM 2841 C C . THR A 1 349 ? -32.055 -29.920 12.827 1.00 38.41 349 THR A C 1
ATOM 2843 O O . THR A 1 349 ? -31.336 -28.971 12.507 1.00 38.41 349 THR A O 1
ATOM 2846 N N . PRO A 1 350 ? -32.315 -30.236 14.113 1.00 33.28 350 PRO A N 1
ATOM 2847 C CA . PRO A 1 350 ? -31.957 -29.383 15.255 1.00 33.28 350 PRO A CA 1
ATOM 2848 C C . PRO A 1 350 ? -30.460 -29.068 15.418 1.00 33.28 350 PRO A C 1
ATOM 2850 O O . PRO A 1 350 ? -30.121 -28.136 16.136 1.00 33.28 350 PRO A O 1
ATOM 2853 N N . ASP A 1 351 ? -29.578 -29.804 14.737 1.00 44.38 351 ASP A N 1
ATOM 2854 C CA . ASP A 1 351 ? -28.126 -29.768 14.957 1.00 44.38 351 ASP A CA 1
ATOM 2855 C C . ASP A 1 351 ? -27.321 -29.257 13.746 1.00 44.38 351 ASP A C 1
ATOM 2857 O O . ASP A 1 351 ? -26.140 -29.577 13.602 1.00 44.38 351 ASP A O 1
ATOM 2861 N N . THR A 1 352 ? -27.931 -28.495 12.830 1.00 43.22 352 THR A N 1
ATOM 2862 C CA . THR A 1 352 ? -27.220 -28.075 11.605 1.00 43.22 352 THR A CA 1
ATOM 2863 C C . THR A 1 352 ? -26.372 -26.801 11.824 1.00 43.22 352 THR A C 1
ATOM 2865 O O . THR A 1 352 ? -26.923 -25.772 12.216 1.00 43.22 352 THR A O 1
ATOM 2868 N N . PRO A 1 353 ? -25.045 -26.826 11.564 1.00 42.66 353 PRO A N 1
ATOM 2869 C CA . PRO A 1 353 ? -24.088 -25.801 11.999 1.00 42.66 353 PRO A CA 1
ATOM 2870 C C . PRO A 1 353 ? -23.912 -24.677 10.963 1.00 42.66 353 PRO A C 1
ATOM 2872 O O . PRO A 1 353 ? -22.853 -24.551 10.349 1.00 42.66 353 PRO A O 1
ATOM 2875 N N . VAL A 1 354 ? -24.957 -23.880 10.731 1.00 46.25 354 VAL A N 1
ATOM 2876 C CA . VAL A 1 354 ? -24.869 -22.698 9.841 1.00 46.25 354 VAL A CA 1
ATOM 2877 C C . VAL A 1 354 ? -25.028 -21.382 10.606 1.00 46.25 354 VAL A C 1
ATOM 2879 O O . VAL A 1 354 ? -24.467 -20.370 10.197 1.00 46.25 354 VAL A O 1
ATOM 2882 N N . ALA A 1 355 ? -25.702 -21.394 11.758 1.00 43.47 355 ALA A N 1
ATOM 2883 C CA . ALA A 1 355 ? -25.634 -20.282 12.696 1.00 43.47 355 ALA A CA 1
ATOM 2884 C C . ALA A 1 355 ? -24.270 -20.309 13.392 1.00 43.47 355 ALA A C 1
ATOM 2886 O O . ALA A 1 355 ? -23.923 -21.305 14.036 1.00 43.47 355 ALA A O 1
ATOM 2887 N N . THR A 1 356 ? -23.497 -19.229 13.290 1.00 45.25 356 THR A N 1
ATOM 2888 C CA . THR A 1 356 ? -22.419 -19.016 14.258 1.00 45.25 356 THR A CA 1
ATOM 2889 C C . THR A 1 356 ? -23.041 -18.979 15.663 1.00 45.25 356 THR A C 1
ATOM 2891 O O . THR A 1 356 ? -24.197 -18.560 15.796 1.00 45.25 356 THR A O 1
ATOM 2894 N N . PRO A 1 357 ? -22.326 -19.418 16.717 1.00 50.38 357 PRO A N 1
ATOM 2895 C CA . PRO A 1 357 ? -22.796 -19.272 18.097 1.00 50.38 357 PRO A CA 1
ATOM 2896 C C . PRO A 1 357 ? -23.338 -17.861 18.388 1.00 50.38 357 PRO A C 1
ATOM 2898 O O . PRO A 1 357 ? -24.420 -17.736 18.960 1.00 50.38 357 PRO A O 1
ATOM 2901 N N . SER A 1 358 ? -22.675 -16.839 17.835 1.00 50.06 358 SER A N 1
ATOM 2902 C CA . SER A 1 358 ? -23.078 -15.435 17.908 1.00 50.06 358 SER A CA 1
ATOM 2903 C C . SER A 1 358 ? -24.446 -15.132 17.282 1.00 50.06 358 SER A C 1
ATOM 2905 O O . SER A 1 358 ? -25.296 -14.555 17.949 1.00 50.06 358 SER A O 1
ATOM 2907 N N . LEU A 1 359 ? -24.716 -15.570 16.046 1.00 53.47 359 LEU A N 1
ATOM 2908 C CA . LEU A 1 359 ? -26.001 -15.328 15.367 1.00 53.47 359 LEU A CA 1
ATOM 2909 C C . LEU A 1 359 ? -27.163 -16.049 16.057 1.00 53.47 359 LEU A C 1
ATOM 2911 O O . LEU A 1 359 ? -28.295 -15.569 16.057 1.00 53.47 359 LEU A O 1
ATOM 2915 N N . LYS A 1 360 ? -26.895 -17.224 16.638 1.00 62.22 360 LYS A N 1
ATOM 2916 C CA . LYS A 1 360 ? -27.894 -17.955 17.420 1.00 62.22 360 LYS A CA 1
ATOM 2917 C C . LYS A 1 360 ? -28.223 -17.212 18.716 1.00 62.22 360 LYS A C 1
ATOM 2919 O O . LYS A 1 360 ? -29.396 -17.069 19.042 1.00 62.22 360 LYS A O 1
ATOM 2924 N N . LYS A 1 361 ? -27.201 -16.716 19.415 1.00 66.44 361 LYS A N 1
ATOM 2925 C CA . LYS A 1 361 ? -27.363 -15.914 20.629 1.00 66.44 361 LYS A CA 1
ATOM 2926 C C . LYS A 1 361 ? -28.097 -14.600 20.351 1.00 66.44 361 LYS A C 1
ATOM 2928 O O . LYS A 1 361 ? -28.989 -14.242 21.107 1.00 66.44 361 LYS A O 1
ATOM 2933 N N . GLU A 1 362 ? -27.765 -13.924 19.252 1.00 67.94 362 GLU A N 1
ATOM 2934 C CA . GLU A 1 362 ? -28.450 -12.708 18.799 1.00 67.94 362 GLU A CA 1
ATOM 2935 C C . GLU A 1 362 ? -29.941 -12.965 18.535 1.00 67.94 362 GLU A C 1
ATOM 2937 O O . GLU A 1 362 ? -30.793 -12.209 18.996 1.00 67.94 362 GLU A O 1
ATOM 2942 N N . TYR A 1 363 ? -30.276 -14.073 17.863 1.00 72.94 363 TYR A N 1
ATOM 2943 C CA . TYR A 1 363 ? -31.668 -14.475 17.658 1.00 72.94 363 TYR A CA 1
ATOM 2944 C C . TYR A 1 363 ? -32.398 -14.739 18.986 1.00 72.94 363 TYR A C 1
ATOM 2946 O O . TYR A 1 363 ? -33.510 -14.252 19.178 1.00 72.94 363 TYR A O 1
ATOM 2954 N N . GLU A 1 364 ? -31.784 -15.499 19.900 1.00 75.81 364 GLU A N 1
ATOM 2955 C CA . GLU A 1 364 ? -32.363 -15.827 21.213 1.00 75.81 364 GLU A CA 1
ATOM 2956 C C . GLU A 1 364 ? -32.578 -14.570 22.082 1.00 75.81 364 GLU A C 1
ATOM 2958 O O . GLU A 1 364 ? -33.617 -14.454 22.735 1.00 75.81 364 GLU A O 1
ATOM 2963 N N . ASP A 1 365 ? -31.652 -13.602 22.054 1.00 77.19 365 ASP A N 1
ATOM 2964 C CA . ASP A 1 365 ? -31.785 -12.317 22.758 1.00 77.19 365 ASP A CA 1
ATOM 2965 C C . ASP A 1 365 ? -32.942 -11.480 22.198 1.00 77.19 365 ASP A C 1
ATOM 2967 O O . ASP A 1 365 ? -33.826 -11.050 22.942 1.00 77.19 365 ASP A O 1
ATOM 2971 N N . LEU A 1 366 ? -32.995 -11.302 20.874 1.00 79.62 366 LEU A N 1
ATOM 2972 C CA . LEU A 1 366 ? -34.071 -10.556 20.218 1.00 79.62 366 LEU A CA 1
ATOM 2973 C C . LEU A 1 366 ? -35.442 -11.211 20.442 1.00 79.62 366 LEU A C 1
ATOM 2975 O O . LEU A 1 366 ? -36.431 -10.507 20.661 1.00 79.62 366 LEU A O 1
ATOM 2979 N N . GLU A 1 367 ? -35.515 -12.545 20.430 1.00 84.00 367 GLU A N 1
ATOM 2980 C CA . GLU A 1 367 ? -36.740 -13.294 20.723 1.00 84.00 367 GLU A CA 1
ATOM 2981 C C . GLU A 1 367 ? -37.205 -13.055 22.163 1.00 84.00 367 GLU A C 1
ATOM 2983 O O . GLU A 1 367 ? -38.378 -12.744 22.391 1.00 84.00 367 GLU A O 1
ATOM 2988 N N . GLN A 1 368 ? -36.290 -13.131 23.132 1.00 83.44 368 GLN A N 1
ATOM 2989 C CA . GLN A 1 368 ? -36.605 -12.890 24.538 1.00 83.44 368 GLN A CA 1
ATOM 2990 C C . GLN A 1 368 ? -37.083 -11.451 24.775 1.00 83.44 368 GLN A C 1
ATOM 2992 O O . GLN A 1 368 ? -38.100 -11.239 25.433 1.00 83.44 368 GLN A O 1
ATOM 2997 N N . ARG A 1 369 ? -36.427 -10.460 24.167 1.00 85.38 369 ARG A N 1
ATOM 2998 C CA . ARG A 1 369 ? -36.826 -9.048 24.266 1.00 85.38 369 ARG A CA 1
ATOM 2999 C C . ARG A 1 369 ? -38.204 -8.785 23.668 1.00 85.38 369 ARG A C 1
ATOM 3001 O O . ARG A 1 369 ? -39.001 -8.052 24.258 1.00 85.38 369 ARG A O 1
ATOM 3008 N N . LEU A 1 370 ? -38.523 -9.432 22.544 1.00 85.56 370 LEU A N 1
ATOM 3009 C CA . LEU A 1 370 ? -39.862 -9.371 21.960 1.00 85.56 370 LEU A CA 1
ATOM 3010 C C . LEU A 1 370 ? -40.919 -9.978 22.895 1.00 85.56 370 LEU A C 1
ATOM 3012 O O . LEU A 1 370 ? -42.004 -9.410 23.047 1.00 85.56 370 LEU A O 1
ATOM 3016 N N . LEU A 1 371 ? -40.607 -11.100 23.553 1.00 86.69 371 LEU A N 1
ATOM 3017 C CA . LEU A 1 371 ? -41.481 -11.728 24.554 1.00 86.69 371 LEU A CA 1
ATOM 3018 C C . LEU A 1 371 ? -41.680 -10.848 25.797 1.00 86.69 371 LEU A C 1
ATOM 3020 O O . LEU A 1 371 ? -42.781 -10.825 26.354 1.00 86.69 371 LEU A O 1
ATOM 3024 N N . ASP A 1 372 ? -40.656 -10.091 26.189 1.00 89.31 372 ASP A N 1
ATOM 3025 C CA . ASP A 1 372 ? -40.698 -9.140 27.305 1.00 89.31 372 ASP A CA 1
ATOM 3026 C C . ASP A 1 372 ? -41.428 -7.825 26.955 1.00 89.31 372 ASP A C 1
ATOM 3028 O O . ASP A 1 372 ? -41.676 -6.983 27.825 1.00 89.31 372 ASP A O 1
ATOM 3032 N N . GLY A 1 373 ? -41.873 -7.679 25.701 1.00 85.25 373 GLY A N 1
ATOM 3033 C CA . GLY A 1 373 ? -42.733 -6.593 25.228 1.00 85.25 373 GLY A CA 1
ATOM 3034 C C . GLY A 1 373 ? -41.996 -5.450 24.529 1.00 85.25 373 GLY A C 1
ATOM 3035 O O . GLY A 1 373 ? -42.623 -4.435 24.201 1.00 85.25 373 GLY A O 1
ATOM 3036 N N . GLU A 1 374 ? -40.696 -5.594 24.274 1.00 87.19 374 GLU A N 1
ATOM 3037 C CA . GLU A 1 374 ? -39.928 -4.658 23.457 1.00 87.19 374 GLU A CA 1
ATOM 3038 C C . GLU A 1 374 ? -40.224 -4.915 21.974 1.00 87.19 374 GLU A C 1
ATOM 3040 O O . GLU A 1 374 ? -40.044 -6.018 21.474 1.00 87.19 374 GLU A O 1
ATOM 3045 N N . ASN A 1 375 ? -40.705 -3.903 21.246 1.00 83.62 375 ASN A N 1
ATOM 3046 C CA . ASN A 1 375 ? -41.021 -4.039 19.812 1.00 83.62 375 ASN A CA 1
ATOM 3047 C C . ASN A 1 375 ? -39.953 -3.413 18.906 1.00 83.62 375 ASN A C 1
ATOM 3049 O O . ASN A 1 375 ? -39.890 -3.696 17.709 1.00 83.62 375 ASN A O 1
ATOM 3053 N N . GLU A 1 376 ? -39.131 -2.545 19.482 1.00 84.62 376 GLU A N 1
ATOM 3054 C CA . GLU A 1 376 ? -38.141 -1.736 18.792 1.00 84.62 376 GLU A CA 1
ATOM 3055 C C . GLU A 1 376 ? -36.826 -1.817 19.560 1.00 84.62 376 GLU A C 1
ATOM 3057 O O . GLU A 1 376 ? -36.806 -1.674 20.784 1.00 84.62 376 GLU A O 1
ATOM 3062 N N . LEU A 1 377 ? -35.736 -2.033 18.831 1.00 75.12 377 LEU A N 1
ATOM 3063 C CA . LEU A 1 377 ? -34.382 -1.982 19.357 1.00 75.12 377 LEU A CA 1
ATOM 3064 C C . LEU A 1 377 ? -33.666 -0.791 18.727 1.00 75.12 377 LEU A C 1
ATOM 3066 O O . LEU A 1 377 ? -33.543 -0.705 17.508 1.00 75.12 377 LEU A O 1
ATOM 3070 N N . GLU A 1 378 ? -33.182 0.132 19.556 1.00 67.94 378 GLU A N 1
ATOM 3071 C CA . GLU A 1 378 ? -32.252 1.168 19.109 1.00 67.94 378 GLU A CA 1
ATOM 3072 C C . GLU A 1 378 ? -30.875 0.515 18.914 1.00 67.94 378 GLU A C 1
ATOM 3074 O O . GLU A 1 378 ? -30.101 0.346 19.857 1.00 67.94 378 GLU A O 1
ATOM 3079 N N . TYR A 1 379 ? -30.597 0.094 17.684 1.00 53.62 379 TYR A N 1
ATOM 3080 C CA . TYR A 1 379 ? -29.311 -0.443 17.284 1.00 53.62 379 TYR A CA 1
ATOM 3081 C C . TYR A 1 379 ? -28.338 0.719 17.087 1.00 53.62 379 TYR A C 1
ATOM 3083 O O . TYR A 1 379 ? -28.560 1.620 16.273 1.00 53.62 379 TYR A O 1
ATOM 3091 N N . GLN A 1 380 ? -27.257 0.727 17.862 1.00 47.16 380 GLN A N 1
ATOM 3092 C CA . GLN A 1 380 ? -26.174 1.684 17.678 1.00 47.16 380 GLN A CA 1
ATOM 3093 C C . GLN A 1 380 ? -25.089 1.013 16.859 1.00 47.16 380 GLN A C 1
ATOM 3095 O O . GLN A 1 380 ? -24.497 0.029 17.294 1.00 47.16 380 GLN A O 1
ATOM 3100 N N . TYR A 1 381 ? -24.800 1.561 15.688 1.00 45.34 381 TYR A N 1
ATOM 3101 C CA . TYR A 1 381 ? -23.608 1.178 14.958 1.00 45.34 381 TYR A CA 1
ATOM 3102 C C . TYR A 1 381 ? -22.808 2.436 14.626 1.00 45.34 381 TYR A C 1
ATOM 3104 O O . TYR A 1 381 ? -23.325 3.503 14.283 1.00 45.34 381 TYR A O 1
ATOM 3112 N N . THR A 1 382 ? -21.498 2.325 14.774 1.00 41.16 382 THR A N 1
ATOM 3113 C CA . THR A 1 382 ? -20.588 3.432 14.519 1.00 41.16 382 THR A CA 1
ATOM 3114 C C . THR A 1 382 ? -20.155 3.370 13.060 1.00 41.16 382 THR A C 1
ATOM 3116 O O . THR A 1 382 ? -19.410 2.468 12.685 1.00 41.16 382 THR A O 1
ATOM 3119 N N . ILE A 1 383 ? -20.606 4.316 12.230 1.00 41.22 383 ILE A N 1
ATOM 3120 C CA . ILE A 1 383 ? -20.115 4.463 10.852 1.00 41.22 383 ILE A CA 1
ATOM 3121 C C . ILE A 1 383 ? -19.121 5.625 10.796 1.00 41.22 383 ILE A C 1
ATOM 3123 O O . ILE A 1 383 ? -19.364 6.715 11.313 1.00 41.22 383 ILE A O 1
ATOM 3127 N N . LEU A 1 384 ? -18.016 5.430 10.080 1.00 40.34 384 LEU A N 1
ATOM 3128 C CA . LEU A 1 384 ? -17.166 6.504 9.552 1.00 40.34 384 LEU A CA 1
ATOM 3129 C C . LEU A 1 384 ? -17.949 7.359 8.521 1.00 40.34 384 LEU A C 1
ATOM 3131 O O . LEU A 1 384 ? -17.763 7.228 7.307 1.00 40.34 384 LEU A O 1
ATOM 3135 N N . ARG A 1 385 ? -18.894 8.196 8.982 1.00 37.59 385 ARG A N 1
ATOM 3136 C CA . ARG A 1 385 ? -19.770 9.015 8.114 1.00 37.59 385 ARG A CA 1
ATOM 3137 C C . ARG A 1 385 ? -19.950 10.490 8.491 1.00 37.59 385 ARG A C 1
ATOM 3139 O O . ARG A 1 385 ? -20.628 11.197 7.753 1.00 37.59 385 ARG A O 1
ATOM 3146 N N . GLY A 1 386 ? -19.321 11.006 9.539 1.00 40.91 386 GLY A N 1
ATOM 3147 C CA . GLY A 1 386 ? -18.980 12.433 9.605 1.00 40.91 386 GLY A CA 1
ATOM 3148 C C . GLY A 1 386 ? -17.754 12.639 8.728 1.00 40.91 386 GLY A C 1
ATOM 3149 O O . GLY A 1 386 ? -16.876 11.796 8.846 1.00 40.91 386 GLY A O 1
ATOM 3150 N N . LYS A 1 387 ? -17.745 13.644 7.823 1.00 38.81 387 LYS A N 1
ATOM 3151 C CA . LYS A 1 387 ? -16.762 13.813 6.723 1.00 38.81 387 LYS A CA 1
ATOM 3152 C C . LYS A 1 387 ? -15.973 12.525 6.492 1.00 38.81 387 LYS A C 1
ATOM 3154 O O . LYS A 1 387 ? -14.922 12.354 7.107 1.00 38.81 387 LYS A O 1
ATOM 3159 N N . SER A 1 38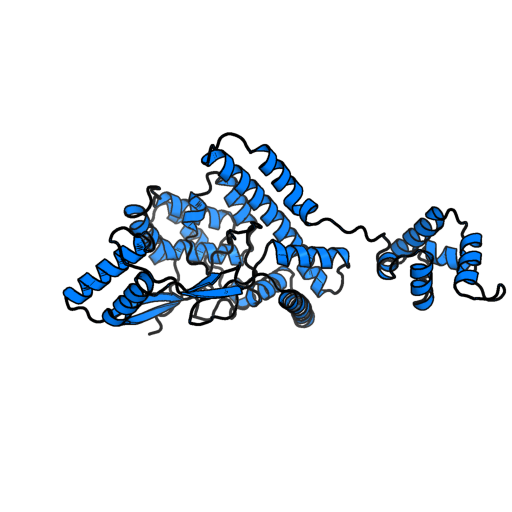8 ? -16.535 11.586 5.723 1.00 47.38 388 SER A N 1
ATOM 3160 C CA . SER A 1 388 ? -15.931 10.256 5.547 1.00 47.38 388 SER A CA 1
ATOM 3161 C C . SER A 1 388 ? -14.420 10.380 5.317 1.00 47.38 388 SER A C 1
ATOM 3163 O O . SER A 1 388 ? -14.008 11.396 4.778 1.00 47.38 388 SER A O 1
ATOM 3165 N N . ILE A 1 389 ?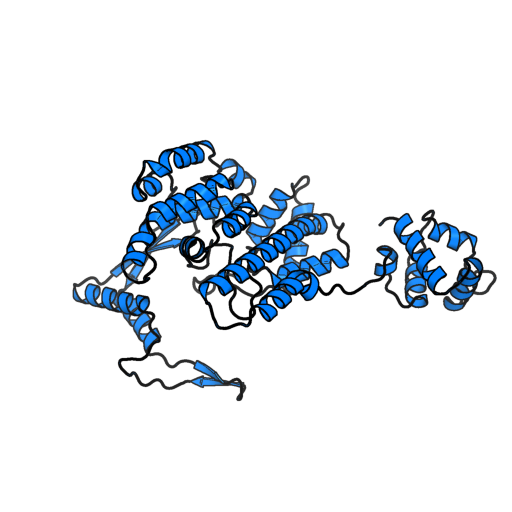 -13.582 9.396 5.666 1.00 48.06 389 ILE A N 1
ATOM 3166 C CA . ILE A 1 389 ? -12.119 9.417 5.405 1.00 48.06 389 ILE A CA 1
ATOM 3167 C C . ILE A 1 389 ? -11.742 10.031 4.034 1.00 48.06 389 ILE A C 1
ATOM 3169 O O . ILE A 1 389 ? -10.746 10.737 3.902 1.00 48.06 389 ILE A O 1
ATOM 3173 N N . TYR A 1 390 ? -12.608 9.843 3.033 1.00 50.41 390 TYR A N 1
ATOM 3174 C CA . TYR A 1 390 ? -12.588 10.458 1.705 1.00 50.41 390 TYR A CA 1
ATOM 3175 C C . TYR A 1 390 ? -12.751 11.991 1.639 1.00 50.41 390 TYR A C 1
ATOM 3177 O O . TYR A 1 390 ? -12.679 12.542 0.549 1.00 50.41 390 TYR A O 1
ATOM 3185 N N . GLU A 1 391 ? -12.978 12.711 2.724 1.00 59.00 391 GLU A N 1
ATOM 3186 C CA . GLU A 1 391 ? -13.289 14.148 2.760 1.00 59.00 391 GLU A CA 1
ATOM 3187 C C . GLU A 1 391 ? -12.286 14.938 3.608 1.00 59.00 391 GLU A C 1
ATOM 3189 O O . GLU A 1 391 ? -12.367 16.166 3.672 1.00 59.00 391 GLU A O 1
ATOM 3194 N N . ILE A 1 392 ? -11.333 14.238 4.231 1.00 69.56 392 ILE A N 1
ATOM 3195 C CA . ILE A 1 392 ? -10.242 14.823 5.004 1.00 69.56 392 ILE A CA 1
ATOM 3196 C C . ILE A 1 392 ? -9.098 15.143 4.047 1.00 69.56 392 ILE A C 1
ATOM 3198 O O . ILE A 1 392 ? -8.551 14.258 3.390 1.00 69.56 392 ILE A O 1
ATOM 3202 N N . THR A 1 393 ? -8.735 16.417 3.950 1.00 77.12 393 THR A N 1
ATOM 3203 C CA . THR A 1 393 ? -7.533 16.839 3.221 1.00 77.12 393 THR A CA 1
ATOM 3204 C C . THR A 1 393 ? -6.273 16.538 4.030 1.00 77.12 393 THR A C 1
ATOM 3206 O O . THR A 1 393 ? -6.310 16.475 5.259 1.00 77.12 393 THR A O 1
ATOM 3209 N N . TYR A 1 394 ? -5.124 16.422 3.358 1.00 80.75 394 TYR A N 1
ATOM 3210 C CA . TYR A 1 394 ? -3.848 16.204 4.048 1.00 80.75 394 TYR A CA 1
ATOM 3211 C C . TYR A 1 394 ? -3.535 17.303 5.079 1.00 80.75 394 TYR A C 1
ATOM 3213 O O . TYR A 1 394 ? -3.055 17.024 6.174 1.00 80.75 394 TYR A O 1
ATOM 3221 N N . GLN A 1 395 ? -3.878 18.558 4.773 1.00 83.12 395 GLN A N 1
ATOM 3222 C CA . GLN A 1 395 ? -3.683 19.677 5.699 1.00 83.12 395 GLN A CA 1
ATOM 3223 C C . GLN A 1 395 ? -4.600 19.594 6.926 1.00 83.12 395 GLN A C 1
ATOM 3225 O O . GLN A 1 395 ? -4.143 19.848 8.038 1.00 83.12 395 GLN A O 1
ATOM 3230 N N . GLU A 1 396 ? -5.867 19.203 6.753 1.00 84.69 396 GLU A N 1
ATOM 3231 C CA . GLU A 1 396 ? -6.779 18.952 7.881 1.00 84.69 396 GLU A CA 1
ATOM 3232 C C . GLU A 1 396 ? -6.302 17.768 8.736 1.00 84.69 396 GLU A C 1
ATOM 3234 O O . GLU A 1 396 ? -6.417 17.811 9.961 1.00 84.69 396 GLU A O 1
ATOM 3239 N N . TYR A 1 397 ? -5.730 16.730 8.116 1.00 85.94 397 TYR A N 1
ATOM 3240 C CA . TYR A 1 397 ? -5.104 15.624 8.840 1.00 85.94 397 TYR A CA 1
ATOM 3241 C C . TYR A 1 397 ? -3.937 16.109 9.709 1.00 85.94 397 TYR A C 1
ATOM 3243 O O . TYR A 1 397 ? -3.924 15.836 10.910 1.00 85.94 397 TYR A O 1
ATOM 3251 N N . LEU A 1 398 ? -2.989 16.855 9.129 1.00 89.62 398 LEU A N 1
ATOM 3252 C CA . LEU A 1 398 ? -1.818 17.360 9.852 1.00 89.62 398 LEU A CA 1
ATOM 3253 C C . LEU A 1 398 ? -2.207 18.282 11.012 1.00 89.62 398 LEU A C 1
ATOM 3255 O O . LEU A 1 398 ? -1.639 18.173 12.093 1.00 89.62 398 LEU A O 1
ATOM 3259 N N . GLN A 1 399 ? -3.191 19.161 10.806 1.00 90.81 399 GLN A N 1
ATOM 3260 C CA . GLN A 1 399 ? -3.685 20.074 11.844 1.00 90.81 399 GLN A CA 1
ATOM 3261 C C . GLN A 1 399 ? -4.434 19.356 12.973 1.00 90.81 399 GLN A C 1
ATOM 3263 O O . GLN A 1 399 ? -4.518 19.888 14.077 1.00 90.81 399 GLN A O 1
ATOM 3268 N N . GLY A 1 400 ? -4.988 18.173 12.700 1.00 89.50 400 GLY A N 1
ATOM 3269 C CA . GLY A 1 400 ? -5.732 17.385 13.678 1.00 89.50 400 GLY A CA 1
ATOM 3270 C C . GLY A 1 400 ? -4.865 16.584 14.646 1.00 89.50 400 GLY A C 1
ATOM 3271 O O . GLY A 1 400 ? -5.384 16.155 15.675 1.00 89.50 400 GLY A O 1
ATOM 3272 N N . ARG A 1 401 ? -3.576 16.369 14.340 1.00 93.12 401 ARG A N 1
ATOM 3273 C CA . ARG A 1 401 ? -2.657 15.576 15.175 1.00 93.12 401 ARG A CA 1
ATOM 3274 C C . ARG A 1 401 ? -2.367 16.285 16.500 1.00 93.12 401 ARG A C 1
ATOM 3276 O O . ARG A 1 401 ? -1.844 17.396 16.516 1.00 93.12 401 ARG A O 1
ATOM 3283 N N . ASP A 1 402 ? -2.660 15.613 17.608 1.00 95.06 402 ASP A N 1
ATOM 3284 C CA . ASP A 1 402 ? -2.485 16.117 18.969 1.00 95.06 402 ASP A CA 1
ATOM 3285 C C . ASP A 1 402 ? -1.394 15.337 19.715 1.00 95.06 402 ASP A C 1
ATOM 3287 O O . ASP A 1 402 ? -1.642 14.379 20.454 1.00 95.06 402 ASP A O 1
ATOM 3291 N N . GLU A 1 403 ? -0.143 15.750 19.507 1.00 95.56 403 GLU A N 1
ATOM 3292 C CA . GLU A 1 403 ? 1.020 15.146 20.169 1.00 95.56 403 GLU A CA 1
ATOM 3293 C C . GLU A 1 403 ? 0.957 15.288 21.696 1.00 95.56 403 GLU A C 1
ATOM 3295 O O . GLU A 1 403 ? 1.406 14.399 22.420 1.00 95.56 403 GLU A O 1
ATOM 3300 N N . LYS A 1 404 ? 0.366 16.381 22.197 1.00 95.94 404 LYS A N 1
ATOM 3301 C CA . LYS A 1 404 ? 0.267 16.645 23.635 1.00 95.94 404 LYS A CA 1
ATOM 3302 C C . LYS A 1 404 ? -0.686 15.659 24.298 1.00 95.94 404 LYS A C 1
ATOM 3304 O O . LYS A 1 404 ? -0.302 15.012 25.267 1.00 95.94 404 LYS A O 1
ATOM 3309 N N . LEU A 1 405 ? -1.893 15.513 23.755 1.00 94.88 405 LEU A N 1
ATOM 3310 C CA . LEU A 1 405 ? -2.885 14.573 24.273 1.00 94.88 405 LEU A CA 1
ATOM 3311 C C . LEU A 1 405 ? -2.408 13.121 24.133 1.00 94.88 405 LEU A C 1
ATOM 3313 O O . LEU A 1 405 ? -2.641 12.303 25.017 1.00 94.88 405 LEU A O 1
ATOM 3317 N N . THR A 1 406 ? -1.670 12.813 23.061 1.00 96.38 406 THR A N 1
ATOM 3318 C CA . THR A 1 406 ? -1.046 11.493 22.869 1.00 96.38 406 THR A CA 1
ATOM 3319 C C . THR A 1 406 ? 0.003 11.198 23.942 1.00 96.38 406 THR A C 1
ATOM 3321 O O . THR A 1 406 ? 0.054 10.088 24.471 1.00 96.38 406 THR A O 1
ATOM 3324 N N . HIS A 1 407 ? 0.830 12.186 24.292 1.00 96.62 407 HIS A N 1
ATOM 3325 C CA . HIS A 1 407 ? 1.807 12.043 25.367 1.00 96.62 407 HIS A CA 1
ATOM 3326 C C . HIS A 1 407 ? 1.126 11.844 26.729 1.00 96.62 407 HIS A C 1
ATOM 3328 O O . HIS A 1 407 ? 1.516 10.953 27.479 1.00 96.62 407 HIS A O 1
ATOM 3334 N N . GLU A 1 408 ? 0.064 12.606 27.011 1.00 96.50 408 GLU A N 1
ATOM 3335 C CA . GLU A 1 408 ? -0.742 12.449 28.230 1.00 96.50 408 GLU A CA 1
ATOM 3336 C C . GLU A 1 408 ? -1.375 11.051 28.320 1.00 96.50 408 GLU A C 1
ATOM 3338 O O . GLU A 1 408 ? -1.312 10.420 29.375 1.00 96.50 408 GLU A O 1
ATOM 3343 N N . LEU A 1 409 ? -1.929 10.531 27.214 1.00 95.25 409 LEU A N 1
ATOM 3344 C CA . LEU A 1 409 ? -2.427 9.155 27.141 1.00 95.25 409 LEU A CA 1
ATOM 3345 C C . LEU A 1 409 ? -1.319 8.166 27.513 1.00 95.25 409 LEU A C 1
ATOM 3347 O O . LEU A 1 409 ? -1.520 7.332 28.392 1.00 95.25 409 LEU A O 1
ATOM 3351 N N . TYR A 1 410 ? -0.147 8.283 26.884 1.00 95.94 410 TYR A N 1
ATOM 3352 C CA . TYR A 1 410 ? 0.981 7.379 27.109 1.00 95.94 410 TYR A CA 1
ATOM 3353 C C . TYR A 1 410 ? 1.409 7.311 28.584 1.00 95.94 410 TYR A C 1
ATOM 3355 O O . TYR A 1 410 ? 1.625 6.217 29.108 1.00 95.94 410 TYR A O 1
ATOM 3363 N N . GLU A 1 411 ? 1.496 8.456 29.269 1.00 95.94 411 GLU A N 1
ATOM 3364 C CA . GLU A 1 411 ? 1.832 8.513 30.699 1.00 95.94 411 GLU A CA 1
ATOM 3365 C C . GLU A 1 411 ? 0.750 7.871 31.583 1.00 95.94 411 GLU A C 1
ATOM 3367 O O . GLU A 1 411 ? 1.061 7.235 32.594 1.00 95.94 411 GLU A O 1
ATOM 3372 N N . ASN A 1 412 ? -0.515 7.985 31.178 1.00 94.56 412 ASN A N 1
ATOM 3373 C CA . ASN A 1 412 ? -1.661 7.526 31.955 1.00 94.56 412 ASN A CA 1
ATOM 3374 C C . ASN A 1 412 ? -2.095 6.079 31.666 1.00 94.56 412 ASN A C 1
ATOM 3376 O O . ASN A 1 412 ? -2.894 5.537 32.434 1.00 94.56 412 ASN A O 1
ATOM 3380 N N . LEU A 1 413 ? -1.537 5.414 30.645 1.00 91.12 413 LEU A N 1
ATOM 3381 C CA . LEU A 1 413 ? -1.881 4.030 30.271 1.00 91.12 413 LEU A CA 1
ATOM 3382 C C . LEU A 1 413 ? -1.780 3.031 31.433 1.00 91.12 413 LEU A C 1
ATOM 3384 O O . LEU A 1 413 ? -2.559 2.087 31.506 1.00 91.12 413 LEU A O 1
ATOM 3388 N N . GLN A 1 414 ? -0.817 3.221 32.337 1.00 88.00 414 GLN A N 1
ATOM 3389 C CA . GLN A 1 414 ? -0.594 2.323 33.479 1.00 88.00 414 GLN A CA 1
ATOM 3390 C C . GLN A 1 414 ? -1.468 2.660 34.696 1.00 88.00 414 GLN A C 1
ATOM 3392 O O . GLN A 1 414 ? -1.555 1.866 35.629 1.00 88.00 414 GLN A O 1
ATOM 3397 N N . VAL A 1 415 ? -2.077 3.847 34.715 1.00 91.69 415 VAL A N 1
ATOM 3398 C CA . VAL A 1 415 ? -2.786 4.391 35.883 1.00 91.69 415 VAL A CA 1
ATOM 3399 C C . VAL A 1 415 ? -4.297 4.318 35.704 1.00 91.69 415 VAL A C 1
ATOM 3401 O O . VAL A 1 415 ? -5.020 4.047 36.662 1.00 91.69 415 VAL A O 1
ATOM 3404 N N . LEU A 1 416 ? -4.779 4.586 34.494 1.00 88.69 416 LEU A N 1
ATOM 3405 C CA . LEU A 1 416 ? -6.200 4.606 34.173 1.00 88.69 416 LEU A CA 1
ATOM 3406 C C . LEU A 1 416 ? -6.683 3.225 33.758 1.00 88.69 416 LEU A C 1
ATOM 3408 O O . LEU A 1 416 ? -5.957 2.498 33.084 1.00 88.69 416 LEU A O 1
ATOM 3412 N N . ASP A 1 417 ? -7.911 2.881 34.137 1.00 85.81 417 ASP A N 1
ATOM 3413 C CA . ASP A 1 417 ? -8.592 1.721 33.570 1.00 85.81 417 ASP A CA 1
ATOM 3414 C C . ASP A 1 417 ? -9.029 1.977 32.118 1.00 85.81 417 ASP A C 1
ATOM 3416 O O . ASP A 1 417 ? -9.034 3.118 31.642 1.00 85.81 417 ASP A O 1
ATOM 3420 N N . ILE A 1 418 ? -9.386 0.914 31.397 1.00 78.50 418 ILE A N 1
ATOM 3421 C CA . ILE A 1 418 ? -9.696 1.017 29.966 1.00 78.50 418 ILE A CA 1
ATOM 3422 C C . ILE A 1 418 ? -10.916 1.904 29.659 1.00 78.50 418 ILE A C 1
ATOM 3424 O O . ILE A 1 418 ? -10.923 2.623 28.658 1.00 78.50 418 ILE A O 1
ATOM 3428 N N . ASN A 1 419 ? -11.910 1.929 30.551 1.00 79.69 419 ASN A N 1
ATOM 3429 C CA . ASN A 1 419 ? -13.114 2.745 30.388 1.00 79.69 419 ASN A CA 1
ATOM 3430 C C . ASN A 1 419 ? -12.787 4.228 30.551 1.00 79.69 419 ASN A C 1
ATOM 3432 O O . ASN A 1 419 ? -13.254 5.069 29.779 1.00 79.69 419 ASN A O 1
ATOM 3436 N N . ARG A 1 420 ? -11.934 4.554 31.527 1.00 84.69 420 ARG A N 1
ATOM 3437 C CA . ARG A 1 420 ? -11.418 5.910 31.700 1.00 84.69 420 ARG A CA 1
ATOM 3438 C C . ARG A 1 420 ? -10.568 6.336 30.514 1.00 84.69 420 ARG A C 1
ATOM 3440 O O . ARG A 1 420 ? -10.782 7.438 30.018 1.00 84.69 420 ARG A O 1
ATOM 3447 N N . ILE A 1 421 ? -9.694 5.460 30.007 1.00 88.12 421 ILE A N 1
ATOM 3448 C CA . ILE A 1 421 ? -8.898 5.724 28.798 1.00 88.12 421 ILE A CA 1
ATOM 3449 C C . ILE A 1 421 ? -9.806 6.087 27.615 1.00 88.12 421 ILE A C 1
ATOM 3451 O O . ILE A 1 421 ? -9.588 7.115 26.976 1.00 88.12 421 ILE A O 1
ATOM 3455 N N . LYS A 1 422 ? -10.862 5.308 27.354 1.00 83.31 422 LYS A N 1
ATOM 3456 C CA . LYS A 1 422 ? -11.855 5.641 26.321 1.00 83.31 422 LYS A CA 1
ATOM 3457 C C . LYS A 1 422 ? -12.458 7.022 26.564 1.00 83.31 422 LYS A C 1
ATOM 3459 O O . LYS A 1 422 ? -12.370 7.890 25.707 1.00 83.31 422 LYS A O 1
ATOM 3464 N N . SER A 1 423 ? -13.022 7.246 27.750 1.00 82.69 423 SER A N 1
ATOM 3465 C CA . SER A 1 423 ? -13.761 8.478 28.052 1.00 82.69 423 SER A CA 1
ATOM 3466 C C . SER A 1 423 ? -12.909 9.752 28.014 1.00 82.69 423 SER A C 1
ATOM 3468 O O . SER A 1 423 ? -13.430 10.825 27.719 1.00 82.69 423 SER A O 1
ATOM 3470 N N . GLU A 1 424 ? -11.614 9.648 28.328 1.00 87.81 424 GLU A N 1
ATOM 3471 C CA . GLU A 1 424 ? -10.706 10.794 28.423 1.00 87.81 424 GLU A CA 1
ATOM 3472 C C . GLU A 1 424 ? -9.965 11.069 27.102 1.00 87.81 424 GLU A C 1
ATOM 3474 O O . GLU A 1 424 ? -9.610 12.219 26.842 1.00 87.81 424 GLU A O 1
ATOM 3479 N N . TYR A 1 425 ? -9.752 10.050 26.256 1.00 87.50 425 TYR A N 1
ATOM 3480 C CA . TYR A 1 425 ? -8.873 10.147 25.080 1.00 87.50 425 TYR A CA 1
ATOM 3481 C C . TYR A 1 425 ? -9.525 9.791 23.741 1.00 87.50 425 TYR A C 1
ATOM 3483 O O . TYR A 1 425 ? -8.950 10.095 22.694 1.00 87.50 425 TYR A O 1
ATOM 3491 N N . PHE A 1 426 ? -10.706 9.168 23.732 1.00 81.38 426 PHE A N 1
ATOM 3492 C CA . PHE A 1 426 ? -11.448 8.904 22.502 1.00 81.38 426 PHE A CA 1
ATOM 3493 C C . PHE A 1 426 ? -12.349 10.091 22.141 1.00 81.38 426 PHE A C 1
ATOM 3495 O O . PHE A 1 426 ? -13.136 10.573 22.954 1.00 81.38 426 PHE A O 1
ATOM 3502 N N . VAL A 1 427 ? -12.255 10.557 20.894 1.00 65.44 427 VAL A N 1
ATOM 3503 C CA . VAL A 1 427 ? -13.069 11.668 20.384 1.00 65.44 427 VAL A CA 1
ATOM 3504 C C . VAL A 1 427 ? -14.299 11.108 19.668 1.00 65.44 427 VAL A C 1
ATOM 3506 O O . VAL A 1 427 ? -14.268 10.830 18.467 1.00 65.44 427 VAL A O 1
ATOM 3509 N N . GLU A 1 428 ? -15.402 10.951 20.399 1.00 63.81 428 GLU A N 1
ATOM 3510 C CA . GLU A 1 428 ? -16.703 10.626 19.801 1.00 63.81 428 GLU A CA 1
ATOM 3511 C C . GLU A 1 428 ? -17.230 11.816 18.979 1.00 63.81 428 GLU A C 1
ATOM 3513 O O . GLU A 1 428 ? -17.131 12.971 19.401 1.00 63.81 428 GLU A O 1
ATOM 3518 N N . SER A 1 429 ? -17.787 11.563 17.788 1.00 56.47 429 SER A N 1
ATOM 3519 C CA . SER A 1 429 ? -18.474 12.609 17.012 1.00 56.47 429 SER A CA 1
ATOM 3520 C C . SER A 1 429 ? -19.990 12.557 17.176 1.00 56.47 429 SER A C 1
ATOM 3522 O O . SER A 1 429 ? -20.538 11.551 17.623 1.00 56.47 429 SER A O 1
ATOM 3524 N N . GLU A 1 430 ? -20.640 13.682 16.850 1.00 51.19 430 GLU A N 1
ATOM 3525 C CA . GLU A 1 430 ? -22.068 13.943 17.060 1.00 51.19 430 GLU A CA 1
ATOM 3526 C C . GLU A 1 430 ? -22.955 12.748 16.699 1.00 51.19 430 GLU A C 1
ATOM 3528 O O . GLU A 1 430 ? -22.838 12.162 15.625 1.00 51.19 430 GLU A O 1
ATOM 3533 N N . VAL A 1 431 ? -23.883 12.426 17.602 1.00 48.41 431 VAL A N 1
ATOM 3534 C CA . VAL A 1 431 ? -24.948 11.459 17.340 1.00 48.41 431 VAL A CA 1
ATOM 3535 C C . VAL A 1 431 ? -25.865 12.053 16.277 1.00 48.41 431 VAL A C 1
ATOM 3537 O O . VAL A 1 431 ? -26.596 13.009 16.548 1.00 48.41 431 VAL A O 1
ATOM 3540 N N . ILE A 1 432 ? -25.834 11.489 15.073 1.00 46.94 432 ILE A N 1
ATOM 3541 C CA . ILE A 1 432 ? -26.808 11.815 14.032 1.00 46.94 432 ILE A CA 1
ATOM 3542 C C . ILE A 1 432 ? -27.960 10.821 14.197 1.00 46.94 432 ILE A C 1
ATOM 3544 O O . ILE A 1 432 ? -27.752 9.610 14.106 1.00 46.94 432 ILE A O 1
ATOM 3548 N N . LYS A 1 433 ? -29.146 11.347 14.519 1.00 42.03 433 LYS A N 1
ATOM 3549 C CA . LYS A 1 433 ? -30.400 10.585 14.577 1.00 42.03 433 LYS A CA 1
ATOM 3550 C C . LYS A 1 433 ? -31.026 10.432 13.202 1.00 42.03 433 LYS A C 1
ATOM 3552 O O . LYS A 1 433 ? -30.947 11.413 12.423 1.00 42.03 433 LYS A O 1
#

Organism: NCBI:txid2840935

Radius of gyration: 29.5 Å; chains: 1; bounding box: 76×56×87 Å

Sequence (433 aa):
MDKKTVGKFLRELRKEKNLTQAAFAEKFSAFCGIEASGGFSCAAISKWERGESLPNIQNLIDIAKFYEITVDEILEGCHYAPIDYNQLYLGEYYRKAKNRSGPFDFVQTTGGLLADLIEIQIYAENRYRTLLPELGHNAISRIDEEEFDFLCISFFKQYSVIENGEQKIKPFTSDALKNIKLDVKKITNSLSACSDEELLFEINRRYCVCNCMPMEGTAVNMRFANNGYDPIEYVALFHSQQAYYKFVDSLLPWDKDVLLAEALRYTEYLKDIYEEEITLYYGEDDVKGFIKMLIECGATINHTIRYTIQRETINIAEELARLYAMFYAPTVVYDTAKKQFAELDYYPTPDTPVATPSLKKEYEDLEQRLLDGENELEYQYTILRGKSIYEITYQEYLQGRDEKLTHELYENLQVLDINRIKSEYFVESEVIK